Protein AF-A0A7S0UC39-F1 (afdb_monomer)

Foldseek 3Di:
DDDDDDDDDDDDDDPDPDDDDDWDDFDPVLLVVLVVVLVVLVVVLVVVLVVLVVVLVVLVVVLVVLVVVLVVVVVVLVVVLVVLVVVVVVCVVVVDDDPVSVVVVVVSVVVNVVSVVVSVVVNVVSVVVSVVSVVVSVVSVVVSLVVSVLSLLVNVLLLVLLLAQQKAAEAFKIWGQANVQDIAIDGDCPQPQRVGPPAGFSHKYYYHQKIWTQGRGQQAIAMGGDCAQNQHDVGDDDARFSAKEYEHFKIWTAGSQQFIAIGGDCPFPQRVDDDAGFLDKAYEHFKIKTFGQDPPPPPDRPDQRKGFIAMGGDCAQNQRVGDGDIFNEKYYYAFKIKTAHPQQFIAIGGDCPFPQRVDDGPFRFDYKAYYNFKIKTAGPVQDIAIGGDQPFLQRQDACPPHFGFSDKYYYHFKIWTQTPVQLFIWMGGDHPPDSDDRRDIDTDPPVSRNRRPPSD

Structure (mmCIF, N/CA/C/O backbone):
data_AF-A0A7S0UC39-F1
#
_entry.id   AF-A0A7S0UC39-F1
#
loop_
_atom_site.group_PDB
_atom_site.id
_atom_site.type_symbol
_atom_site.label_atom_id
_atom_site.label_alt_id
_atom_site.label_comp_id
_atom_site.label_asym_id
_atom_site.label_entity_id
_atom_site.label_seq_id
_atom_site.pdbx_PDB_ins_code
_atom_site.Cartn_x
_atom_site.Cartn_y
_atom_site.Cartn_z
_atom_site.occupancy
_atom_site.B_iso_or_equiv
_atom_site.auth_seq_id
_atom_site.auth_comp_id
_atom_site.auth_asym_id
_atom_site.auth_atom_id
_atom_site.pdbx_PDB_model_num
ATOM 1 N N . GLY A 1 1 ? -33.991 -33.122 -6.894 1.00 33.44 1 GLY A N 1
ATOM 2 C CA . GLY A 1 1 ? -33.282 -32.564 -5.730 1.00 33.44 1 GLY A CA 1
ATOM 3 C C . GLY A 1 1 ? -32.340 -31.451 -6.138 1.00 33.44 1 GLY A C 1
ATOM 4 O O . GLY A 1 1 ? -31.170 -31.721 -6.357 1.00 33.44 1 GLY A O 1
ATOM 5 N N . ARG A 1 2 ? -32.839 -30.211 -6.250 1.00 26.28 2 ARG A N 1
ATOM 6 C CA . ARG A 1 2 ? -31.996 -29.005 -6.290 1.00 26.28 2 ARG A CA 1
ATOM 7 C C . ARG A 1 2 ? -31.894 -28.484 -4.859 1.00 26.28 2 ARG A C 1
ATOM 9 O O . ARG A 1 2 ? -32.913 -28.091 -4.301 1.00 26.28 2 ARG A O 1
ATOM 16 N N . VAL A 1 3 ? -30.703 -28.513 -4.272 1.00 28.89 3 VAL A N 1
ATOM 17 C CA . VAL A 1 3 ? -30.427 -27.863 -2.985 1.00 28.89 3 VAL A CA 1
ATOM 18 C C . VAL A 1 3 ? -29.825 -26.499 -3.305 1.00 28.89 3 VAL A C 1
ATOM 20 O O . VAL A 1 3 ? -28.711 -26.411 -3.816 1.00 28.89 3 VAL A O 1
ATOM 23 N N . GLY A 1 4 ? -30.610 -25.443 -3.091 1.00 26.42 4 GLY A N 1
ATOM 24 C CA . GLY A 1 4 ? -30.134 -24.064 -3.130 1.00 26.42 4 GLY A CA 1
ATOM 25 C C . GLY A 1 4 ? -29.446 -23.724 -1.812 1.00 26.42 4 GLY A C 1
ATOM 26 O O . GLY A 1 4 ? -30.008 -23.961 -0.745 1.00 26.42 4 GLY A O 1
ATOM 27 N N . TRP A 1 5 ? -28.236 -23.178 -1.884 1.00 26.23 5 TRP A N 1
ATOM 28 C CA . TRP A 1 5 ? -27.522 -22.657 -0.723 1.00 26.23 5 TRP A CA 1
ATOM 29 C C . TRP A 1 5 ? -28.105 -21.282 -0.371 1.00 26.23 5 TRP A C 1
ATOM 31 O O . TRP A 1 5 ? -27.977 -20.344 -1.155 1.00 26.23 5 TRP A O 1
ATOM 41 N N . ARG A 1 6 ? -28.790 -21.174 0.775 1.00 26.73 6 ARG A N 1
ATOM 42 C CA . ARG A 1 6 ? -29.189 -19.891 1.380 1.00 26.73 6 ARG A CA 1
ATOM 43 C C . ARG A 1 6 ? -28.091 -19.407 2.329 1.00 26.73 6 ARG A C 1
ATOM 45 O O . ARG A 1 6 ? -27.475 -20.220 3.016 1.00 26.73 6 ARG A O 1
ATOM 52 N N . CYS A 1 7 ? -27.879 -18.094 2.367 1.00 26.73 7 CYS A N 1
ATOM 53 C CA . CYS A 1 7 ? -27.061 -17.416 3.370 1.00 26.73 7 CYS A CA 1
ATOM 54 C C . CYS A 1 7 ? -27.610 -17.709 4.774 1.00 26.73 7 CYS A C 1
ATOM 56 O O . CYS A 1 7 ? -28.824 -17.680 4.974 1.00 26.73 7 CYS A O 1
ATOM 58 N N . ALA A 1 8 ? -26.730 -18.016 5.727 1.00 28.89 8 ALA A N 1
ATOM 59 C CA . ALA A 1 8 ? -27.123 -18.226 7.115 1.00 28.89 8 ALA A CA 1
ATOM 60 C C . ALA A 1 8 ? -27.478 -16.883 7.777 1.00 28.89 8 ALA A C 1
ATOM 62 O O . ALA A 1 8 ? -26.719 -15.920 7.670 1.00 28.89 8 ALA A O 1
ATOM 63 N N . GLU A 1 9 ? -28.622 -16.832 8.459 1.00 28.17 9 GLU A N 1
ATOM 64 C CA . GLU A 1 9 ? -28.984 -15.743 9.372 1.00 28.17 9 GLU A CA 1
ATOM 65 C C . GLU A 1 9 ? -28.115 -15.805 10.646 1.00 28.17 9 GLU A C 1
ATOM 67 O O . GLU A 1 9 ? -27.804 -16.904 11.118 1.00 28.17 9 GLU A O 1
ATOM 72 N N . PRO A 1 10 ? -27.719 -14.662 11.236 1.00 33.72 10 PRO A N 1
ATOM 73 C CA . PRO A 1 10 ? -26.955 -14.654 12.475 1.00 33.72 10 PRO A CA 1
ATOM 74 C C . PRO A 1 10 ? -27.856 -14.959 13.680 1.00 33.72 10 PRO A C 1
ATOM 76 O O . PRO A 1 10 ? -28.797 -14.226 13.985 1.00 33.72 10 PRO A O 1
ATOM 79 N N . VAL A 1 11 ? -27.522 -16.025 14.409 1.00 29.55 11 VAL A N 1
ATOM 80 C CA . VAL A 1 11 ? -28.051 -16.296 15.750 1.00 29.55 11 VAL A CA 1
ATOM 81 C C . VAL A 1 11 ? -27.355 -15.367 16.748 1.00 29.55 11 VAL A C 1
ATOM 83 O O . VAL A 1 11 ? -26.131 -15.315 16.827 1.00 29.55 11 VAL A O 1
ATOM 86 N N . ALA A 1 12 ? -28.159 -14.619 17.501 1.00 38.03 12 ALA A N 1
ATOM 87 C CA . ALA A 1 12 ? -27.739 -13.661 18.515 1.00 38.03 12 ALA A CA 1
ATOM 88 C C . ALA A 1 12 ? -27.198 -14.326 19.799 1.00 38.03 12 ALA A C 1
ATOM 90 O O . ALA A 1 12 ? -27.841 -15.239 20.319 1.00 38.03 12 ALA A O 1
ATOM 91 N N . ARG A 1 13 ? -26.079 -13.804 20.343 1.00 26.62 13 ARG A N 1
ATOM 92 C CA . ARG A 1 13 ? -25.785 -13.528 21.777 1.00 26.62 13 ARG A CA 1
ATOM 93 C C . ARG A 1 13 ? -24.349 -12.969 21.952 1.00 26.62 13 ARG A C 1
ATOM 95 O O . ARG A 1 13 ? -23.480 -13.355 21.175 1.00 26.62 13 ARG A O 1
ATOM 102 N N . PRO A 1 14 ? -24.067 -12.112 22.960 1.00 32.75 14 PRO A N 1
ATOM 103 C CA . PRO A 1 14 ? -22.782 -11.400 23.087 1.00 32.75 14 PRO A CA 1
ATOM 104 C C . PRO A 1 14 ? -21.595 -12.252 23.573 1.00 32.75 14 PRO A C 1
ATOM 106 O O . PRO A 1 14 ? -20.453 -11.821 23.454 1.00 32.75 14 PRO A O 1
ATOM 109 N N . ASP A 1 15 ? -21.829 -13.467 24.076 1.00 28.58 15 ASP A N 1
ATOM 110 C CA . ASP A 1 15 ? -20.802 -14.217 24.823 1.00 28.58 15 ASP A CA 1
ATOM 111 C C . ASP A 1 15 ? -19.963 -15.189 23.974 1.00 28.58 15 ASP A C 1
ATOM 113 O O . ASP A 1 15 ? -19.203 -15.995 24.504 1.00 28.58 15 ASP A O 1
ATOM 117 N N . THR A 1 16 ? -20.070 -15.138 22.643 1.00 30.89 16 THR A N 1
ATOM 118 C CA . THR A 1 16 ? -19.346 -16.060 21.745 1.00 30.89 16 THR A CA 1
ATOM 119 C C . THR A 1 16 ? -18.682 -15.345 20.571 1.00 30.89 16 THR A C 1
ATOM 121 O O . THR A 1 16 ? -18.827 -15.725 19.416 1.00 30.89 16 THR A O 1
ATOM 124 N N . LEU A 1 17 ? -17.866 -14.330 20.856 1.00 34.78 17 LEU A N 1
ATOM 125 C CA . LEU A 1 17 ? -16.804 -13.918 19.928 1.00 34.78 17 LEU A CA 1
ATOM 126 C C . LEU A 1 17 ? -15.586 -14.836 20.116 1.00 34.78 17 LEU A C 1
ATOM 128 O O . LEU A 1 17 ? -14.531 -14.419 20.586 1.00 34.78 17 LEU A O 1
ATOM 132 N N . VAL A 1 18 ? -15.745 -16.114 19.764 1.00 27.86 18 VAL A N 1
ATOM 133 C CA . VAL A 1 18 ? -14.625 -17.051 19.621 1.00 27.86 18 VAL A CA 1
ATOM 134 C C . VAL A 1 18 ? -14.332 -17.213 18.135 1.00 27.86 18 VAL A C 1
ATOM 136 O O . VAL A 1 18 ? -15.207 -17.561 17.354 1.00 27.86 18 VAL A O 1
ATOM 139 N N . HIS A 1 19 ? -13.085 -16.904 17.782 1.00 33.12 19 HIS A N 1
ATOM 140 C CA . HIS A 1 19 ? -12.348 -17.293 16.582 1.00 33.12 19 HIS A CA 1
ATOM 141 C C . HIS A 1 19 ? -13.128 -17.909 15.403 1.00 33.12 19 HIS A C 1
ATOM 143 O O . HIS A 1 19 ? -13.482 -19.081 15.412 1.00 33.12 19 HIS A O 1
ATOM 149 N N . GLY A 1 20 ? -13.153 -17.161 14.296 1.00 33.41 20 GLY A N 1
ATOM 150 C CA . GLY A 1 20 ? -12.971 -17.739 12.964 1.00 33.41 20 GLY A CA 1
ATOM 151 C C . GLY A 1 20 ? -14.216 -18.280 12.272 1.00 33.41 20 GLY A C 1
ATOM 152 O O . GLY A 1 20 ? -14.371 -19.486 12.152 1.00 33.41 20 GLY A O 1
ATOM 153 N N . SER A 1 21 ? -15.003 -17.398 11.656 1.00 29.92 21 SER A N 1
ATOM 154 C CA . SER A 1 21 ? -15.831 -17.779 10.503 1.00 29.92 21 SER A CA 1
ATOM 155 C C . SER A 1 21 ? -16.430 -16.556 9.815 1.00 29.92 21 SER A C 1
ATOM 157 O O . SER A 1 21 ? -17.562 -16.195 10.102 1.00 29.92 21 SER A O 1
ATOM 159 N N . PHE A 1 22 ? -15.700 -15.953 8.871 1.00 30.92 22 PHE A N 1
ATOM 160 C CA . PHE A 1 22 ? -16.315 -15.180 7.786 1.00 30.92 22 PHE A CA 1
ATOM 161 C C . PHE A 1 22 ? -15.536 -15.414 6.489 1.00 30.92 22 PHE A C 1
ATOM 163 O O . PHE A 1 22 ? -14.351 -15.102 6.387 1.00 30.92 22 PHE A O 1
ATOM 170 N N . LEU A 1 23 ? -16.207 -16.037 5.521 1.00 31.25 23 LEU A N 1
ATOM 171 C CA . LEU A 1 23 ? -15.717 -16.310 4.173 1.00 31.25 23 LEU A CA 1
ATOM 172 C C . LEU A 1 23 ? -16.908 -16.202 3.206 1.00 31.25 23 LEU A C 1
ATOM 174 O O . LEU A 1 23 ? -17.946 -16.810 3.476 1.00 31.25 23 LEU A O 1
ATOM 178 N N . ARG A 1 24 ? -16.667 -15.540 2.056 1.00 33.72 24 ARG A N 1
ATOM 179 C CA . ARG A 1 24 ? -17.521 -15.300 0.857 1.00 33.72 24 ARG A CA 1
ATOM 180 C C . ARG A 1 24 ? -18.392 -14.037 0.982 1.00 33.72 24 ARG A C 1
ATOM 182 O O . ARG A 1 24 ? -19.247 -13.994 1.850 1.00 33.72 24 ARG A O 1
ATOM 189 N N . CYS A 1 25 ? -18.190 -12.957 0.218 1.00 26.61 25 CYS A N 1
ATOM 190 C CA . CYS A 1 25 ? -18.059 -12.797 -1.243 1.00 26.61 25 CYS A CA 1
ATOM 191 C C . CYS A 1 25 ? -17.278 -11.507 -1.617 1.00 26.61 25 CYS A C 1
ATOM 193 O O . CYS A 1 25 ? -17.084 -10.639 -0.776 1.00 26.61 25 CYS A O 1
ATOM 195 N N . ALA A 1 26 ? -16.805 -11.427 -2.868 1.00 37.47 26 ALA A N 1
ATOM 196 C CA . ALA A 1 26 ? -15.740 -10.546 -3.365 1.00 37.47 26 ALA A CA 1
ATOM 197 C C . ALA A 1 26 ? -16.170 -9.112 -3.757 1.00 37.47 26 ALA A C 1
ATOM 199 O O . ALA A 1 26 ? -17.296 -8.900 -4.184 1.00 37.47 26 ALA A O 1
ATOM 200 N N . GLY A 1 27 ? -15.208 -8.176 -3.689 1.00 59.41 27 GLY A N 1
ATOM 201 C CA . GLY A 1 27 ? -14.972 -7.079 -4.648 1.00 59.41 27 GLY A CA 1
ATOM 202 C C . GLY A 1 27 ? -16.168 -6.209 -5.067 1.00 59.41 27 GLY A C 1
ATOM 203 O O . GLY A 1 27 ? -16.929 -6.580 -5.945 1.00 59.41 27 GLY A O 1
ATOM 204 N N . ILE A 1 28 ? -16.252 -4.987 -4.513 1.00 43.91 28 ILE A N 1
ATOM 205 C CA . ILE A 1 28 ? -17.372 -4.009 -4.596 1.00 43.91 28 ILE A CA 1
ATOM 206 C C . ILE A 1 28 ? -1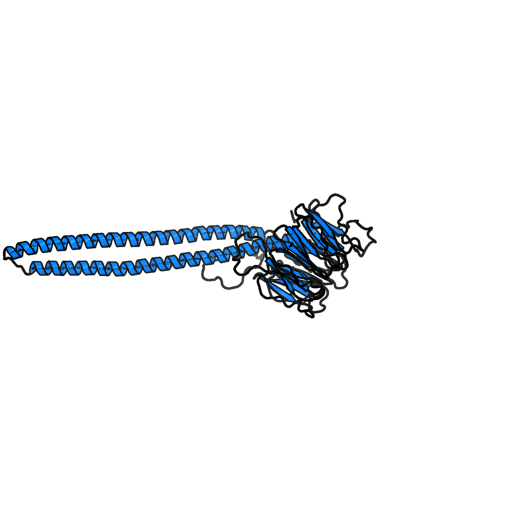8.446 -4.273 -3.540 1.00 43.91 28 ILE A C 1
ATOM 208 O O . ILE A 1 28 ? -18.557 -3.444 -2.637 1.00 43.91 28 ILE A O 1
ATOM 212 N N . GLU A 1 29 ? -19.097 -5.436 -3.550 1.00 54.41 29 GLU A N 1
ATOM 213 C CA . GLU A 1 29 ? -20.111 -5.785 -2.540 1.00 54.41 29 GLU A CA 1
ATOM 214 C C . GLU A 1 29 ? -19.529 -5.787 -1.118 1.00 54.41 29 GLU A C 1
ATOM 216 O O . GLU A 1 29 ? -20.185 -5.360 -0.181 1.00 54.41 29 GLU A O 1
ATOM 221 N N . GLU A 1 30 ? -18.265 -6.188 -0.946 1.00 59.50 30 GLU A N 1
ATOM 222 C CA . GLU A 1 30 ? -17.611 -6.232 0.371 1.00 59.50 30 GLU A CA 1
ATOM 223 C C . GLU A 1 30 ? -17.356 -4.831 0.956 1.00 59.50 30 GLU A C 1
ATOM 225 O O . GLU A 1 30 ? -17.478 -4.642 2.161 1.00 59.50 30 GLU A O 1
ATOM 230 N N . LEU A 1 31 ? -17.026 -3.825 0.132 1.00 58.75 31 LEU A N 1
ATOM 231 C CA . LEU A 1 31 ? -16.828 -2.458 0.633 1.00 58.75 31 LEU A CA 1
ATOM 232 C C . LEU A 1 31 ? -18.173 -1.824 0.993 1.00 58.75 31 LEU A C 1
ATOM 234 O O . LEU A 1 31 ? -18.275 -1.220 2.056 1.00 58.75 31 LEU A O 1
ATOM 238 N N . GLU A 1 32 ? -19.181 -1.992 0.134 1.00 64.25 32 GLU A N 1
ATOM 239 C CA . GLU A 1 32 ? -20.547 -1.521 0.383 1.00 64.25 32 GLU A CA 1
ATOM 240 C C . GLU A 1 32 ? -21.131 -2.185 1.635 1.00 64.25 32 GLU A C 1
ATOM 242 O O . GLU A 1 32 ? -21.610 -1.495 2.536 1.00 64.25 32 GLU A O 1
ATOM 247 N N . TRP A 1 33 ? -20.959 -3.501 1.764 1.00 67.12 33 TRP A N 1
ATOM 248 C CA . TRP A 1 33 ? -21.351 -4.264 2.942 1.00 67.12 33 TRP A CA 1
ATOM 249 C C . TRP A 1 33 ? -20.609 -3.813 4.203 1.00 67.12 33 TRP A C 1
ATOM 251 O O . TRP A 1 33 ? -21.255 -3.549 5.212 1.00 67.12 33 TRP A O 1
ATOM 261 N N . VAL A 1 34 ? -19.277 -3.646 4.164 1.00 65.75 34 VAL A N 1
ATOM 262 C CA . VAL A 1 34 ? -18.515 -3.139 5.323 1.00 65.75 34 VAL A CA 1
ATOM 263 C C . VAL A 1 34 ? -18.992 -1.737 5.699 1.00 65.75 34 VAL A C 1
ATOM 265 O O . VAL A 1 34 ? -19.122 -1.444 6.885 1.00 65.75 34 VAL A O 1
ATOM 268 N N . THR A 1 35 ? -19.281 -0.862 4.729 1.00 68.81 35 THR A N 1
ATOM 269 C CA . THR A 1 35 ? -19.809 0.477 5.027 1.00 68.81 35 THR A CA 1
ATOM 270 C C . THR A 1 35 ? -21.211 0.439 5.630 1.00 68.81 35 THR A C 1
ATOM 272 O O . THR A 1 35 ? -21.484 1.197 6.561 1.00 68.81 35 THR A O 1
ATOM 275 N N . GLU A 1 36 ? -22.081 -0.455 5.160 1.00 76.75 36 GLU A N 1
ATOM 276 C CA . GLU A 1 36 ? -23.430 -0.638 5.696 1.00 76.75 36 GLU A CA 1
ATOM 277 C C . GLU A 1 36 ? -23.392 -1.235 7.112 1.00 76.75 36 GLU A C 1
ATOM 279 O O . GLU A 1 36 ? -24.054 -0.737 8.025 1.00 76.75 36 GLU A O 1
ATOM 284 N N . GLU A 1 37 ? -22.559 -2.252 7.332 1.00 76.69 37 GLU A N 1
ATOM 285 C CA . GLU A 1 37 ? -22.382 -2.891 8.636 1.00 76.69 37 GLU A CA 1
ATOM 286 C C . GLU A 1 37 ? -21.750 -1.927 9.646 1.00 76.69 37 GLU A C 1
ATOM 288 O O . GLU A 1 37 ? -22.161 -1.889 10.807 1.00 76.69 37 GLU A O 1
ATOM 293 N N . LEU A 1 38 ? -20.827 -1.065 9.202 1.00 73.38 38 LEU A N 1
ATOM 294 C CA . LEU A 1 38 ? -20.288 0.018 10.022 1.00 73.38 38 LEU A CA 1
ATOM 295 C C . LEU A 1 38 ? -21.393 0.976 10.488 1.00 73.38 38 LEU A C 1
ATOM 297 O O . LEU A 1 38 ? -21.412 1.373 11.656 1.00 73.38 38 LEU A O 1
ATOM 301 N N . GLN A 1 39 ? -22.325 1.344 9.602 1.00 76.06 39 GLN A N 1
ATOM 302 C CA . GLN A 1 39 ? -23.454 2.200 9.974 1.00 76.06 39 GLN A CA 1
ATOM 303 C C . GLN A 1 39 ? -24.385 1.510 10.974 1.00 76.06 39 GLN A C 1
ATOM 305 O O . GLN A 1 39 ? -24.736 2.112 11.991 1.00 76.06 39 GLN A O 1
ATOM 310 N N . LYS A 1 40 ? -24.724 0.236 10.746 1.00 79.50 40 LYS A N 1
ATOM 311 C CA . LYS A 1 40 ? -25.547 -0.559 11.674 1.00 79.50 40 LYS A CA 1
ATOM 312 C C . LYS A 1 40 ? -24.884 -0.712 13.040 1.00 79.50 40 LYS A C 1
ATOM 314 O O . LYS A 1 40 ? -25.552 -0.605 14.066 1.00 79.50 40 LYS A O 1
ATOM 319 N N . LEU A 1 41 ? -23.576 -0.964 13.075 1.00 77.75 41 LEU A N 1
ATOM 320 C CA . LEU A 1 41 ? -22.821 -1.113 14.317 1.00 77.75 41 LEU A CA 1
ATOM 321 C C . LEU A 1 41 ? -22.752 0.204 15.099 1.00 77.75 41 LEU A C 1
ATOM 323 O O . LEU A 1 41 ? -22.979 0.197 16.306 1.00 77.75 41 LEU A O 1
ATOM 327 N N . ARG A 1 42 ? -22.521 1.337 14.420 1.00 76.62 42 ARG A N 1
ATOM 328 C CA . ARG A 1 42 ? -22.586 2.671 15.041 1.00 76.62 42 ARG A CA 1
ATOM 329 C C . ARG A 1 42 ? -23.976 2.966 15.609 1.00 76.62 42 ARG A C 1
ATOM 331 O O . ARG A 1 42 ? -24.067 3.480 16.719 1.00 76.62 42 ARG A O 1
ATOM 338 N N . GLY A 1 43 ? -25.041 2.608 14.887 1.00 78.88 43 GLY A N 1
ATOM 339 C CA . GLY A 1 43 ? -26.421 2.743 15.365 1.00 78.88 43 GLY A CA 1
ATOM 340 C C . GLY A 1 43 ? -26.679 1.940 16.644 1.00 78.88 43 GLY A C 1
ATOM 341 O O . GLY A 1 43 ? -27.093 2.512 17.651 1.00 78.88 43 GLY A O 1
ATOM 342 N N . ARG A 1 44 ? -26.334 0.644 16.638 1.00 83.38 44 ARG A N 1
ATOM 343 C CA . ARG A 1 44 ? -26.455 -0.239 17.814 1.00 83.38 44 ARG A CA 1
ATOM 344 C C . ARG A 1 44 ? -25.667 0.276 19.019 1.00 83.38 44 ARG A C 1
ATOM 346 O O . ARG A 1 44 ? -26.203 0.308 20.122 1.00 83.38 44 ARG A O 1
ATOM 353 N N . ALA A 1 45 ? -24.431 0.731 18.803 1.00 77.06 45 ALA A N 1
ATOM 354 C CA . ALA A 1 45 ? -23.594 1.285 19.863 1.00 77.06 45 ALA A CA 1
ATOM 355 C C . ALA A 1 45 ? -24.255 2.496 20.538 1.00 77.06 45 ALA A C 1
ATOM 357 O O . ALA A 1 45 ? -24.283 2.584 21.764 1.00 77.06 45 ALA A O 1
ATOM 358 N N . VAL A 1 46 ? -24.820 3.416 19.748 1.00 81.25 46 VAL A N 1
ATOM 359 C CA . VAL A 1 46 ? -25.509 4.604 20.274 1.00 81.25 46 VAL A CA 1
ATOM 360 C C . VAL A 1 46 ? -26.735 4.214 21.094 1.00 81.25 46 VAL A C 1
ATOM 362 O O . VAL A 1 46 ? -26.921 4.747 22.186 1.00 81.25 46 VAL A O 1
ATOM 365 N N . GLU A 1 47 ? -27.564 3.294 20.601 1.00 88.31 47 GLU A N 1
ATOM 366 C CA . GLU A 1 47 ? -28.778 2.870 21.307 1.00 88.31 47 GLU A CA 1
ATOM 367 C C . GLU A 1 47 ? -28.466 2.160 22.628 1.00 88.31 47 GLU A C 1
ATOM 369 O O . GLU A 1 47 ? -29.044 2.506 23.661 1.00 88.31 47 GLU A O 1
ATOM 374 N N . GLU A 1 48 ? -27.524 1.216 22.623 1.00 84.44 48 GLU A N 1
ATOM 375 C CA . GLU A 1 48 ? -27.183 0.429 23.809 1.00 84.44 48 GLU A CA 1
ATOM 376 C C . GLU A 1 48 ? -26.472 1.269 24.876 1.00 84.44 48 GLU A C 1
ATOM 378 O O . GLU A 1 48 ? -26.844 1.216 26.051 1.00 84.44 48 GLU A O 1
ATOM 383 N N . ILE A 1 49 ? -25.513 2.116 24.483 1.00 81.62 49 ILE A N 1
ATOM 384 C CA . ILE A 1 49 ? -24.836 3.025 25.420 1.00 81.62 49 ILE A CA 1
ATOM 385 C C . ILE A 1 49 ? -25.845 4.007 26.019 1.00 81.62 49 ILE A C 1
ATOM 387 O O . ILE A 1 49 ? -25.876 4.180 27.236 1.00 81.62 49 ILE A O 1
ATOM 391 N N . LYS A 1 50 ? -26.727 4.593 25.199 1.00 88.25 50 LYS A N 1
ATOM 392 C CA . LYS A 1 50 ? -27.766 5.514 25.680 1.00 88.25 50 LYS A CA 1
ATOM 393 C C . LYS A 1 50 ? -28.733 4.829 26.647 1.00 88.25 50 LYS A C 1
ATOM 395 O O . LYS A 1 50 ? -29.147 5.436 27.634 1.00 88.25 50 LYS A O 1
ATOM 400 N N . PHE A 1 51 ? -29.083 3.569 26.393 1.00 88.62 51 PHE A N 1
ATOM 401 C CA . PHE A 1 51 ? -29.917 2.775 27.293 1.00 88.62 51 PHE A CA 1
ATOM 402 C C . PHE A 1 51 ? -29.230 2.520 28.645 1.00 88.62 51 PHE A C 1
ATOM 404 O O . PHE A 1 51 ? -29.847 2.712 29.696 1.00 88.62 51 PHE A O 1
ATOM 411 N N . LEU A 1 52 ? -27.950 2.139 28.641 1.00 83.00 52 LEU A N 1
ATOM 412 C CA . LEU A 1 52 ? -27.176 1.919 29.866 1.00 83.00 52 LEU A CA 1
ATOM 413 C C . LEU A 1 52 ? -26.963 3.219 30.659 1.00 83.00 52 LEU A C 1
ATOM 415 O O . LEU A 1 52 ? -27.160 3.231 31.874 1.00 83.00 52 LEU A O 1
ATOM 419 N N . GLU A 1 53 ? -26.656 4.330 29.986 1.00 87.25 53 GLU A N 1
ATOM 420 C CA . GLU A 1 53 ? -26.515 5.654 30.609 1.00 87.25 53 GLU A CA 1
ATOM 421 C C . GLU A 1 53 ? -27.840 6.150 31.217 1.00 87.25 53 GLU A C 1
ATOM 423 O O . GLU A 1 53 ? -27.852 6.728 32.309 1.00 87.25 53 GLU A O 1
ATOM 428 N N . ALA A 1 54 ? -28.977 5.867 30.573 1.00 89.69 54 ALA A N 1
ATOM 429 C CA . ALA A 1 54 ? -30.297 6.164 31.127 1.00 89.69 54 ALA A CA 1
ATOM 430 C C . ALA A 1 54 ? -30.585 5.350 32.401 1.00 89.69 54 ALA A C 1
ATOM 432 O O . ALA A 1 54 ? -31.072 5.903 33.390 1.00 89.69 54 ALA A O 1
ATOM 433 N N . ARG A 1 55 ? -30.239 4.054 32.420 1.00 90.00 55 ARG A N 1
ATOM 434 C CA . ARG A 1 55 ? -30.368 3.201 33.617 1.00 90.00 55 ARG A CA 1
ATOM 435 C C . ARG A 1 55 ? -29.460 3.662 34.751 1.00 90.00 55 ARG A C 1
ATOM 437 O O . ARG A 1 55 ? -29.900 3.701 35.898 1.00 90.00 55 ARG A O 1
ATOM 444 N N . LEU A 1 56 ? -28.226 4.044 34.432 1.00 87.25 56 LEU A N 1
ATOM 445 C CA . LEU A 1 56 ? -27.287 4.607 35.396 1.00 87.25 56 LEU A CA 1
ATOM 446 C C . LEU A 1 56 ? -27.850 5.895 36.013 1.00 87.25 56 LEU A C 1
ATOM 448 O O . LEU A 1 56 ? -27.905 6.025 37.234 1.00 87.25 56 LEU A O 1
ATOM 452 N N . THR A 1 57 ? -28.360 6.805 35.181 1.00 89.56 57 THR A N 1
ATOM 453 C CA . THR A 1 57 ? -29.003 8.052 35.625 1.00 89.56 57 THR A CA 1
ATOM 454 C C . THR A 1 57 ? -30.201 7.770 36.537 1.00 89.56 57 THR A C 1
ATOM 456 O O . THR A 1 57 ? -30.322 8.370 37.605 1.00 89.56 57 THR A O 1
ATOM 459 N N . ALA A 1 58 ? -31.056 6.811 36.171 1.00 88.94 58 ALA A N 1
ATOM 460 C CA . ALA A 1 58 ? -32.186 6.396 36.998 1.00 88.94 58 ALA A CA 1
ATOM 461 C C . ALA A 1 58 ? -31.738 5.825 38.357 1.00 88.94 58 ALA A C 1
ATOM 463 O O . ALA A 1 58 ? -32.334 6.160 39.379 1.00 88.94 58 ALA A O 1
ATOM 464 N N . ALA A 1 59 ? -30.661 5.030 38.394 1.00 83.94 59 ALA A N 1
ATOM 465 C CA . ALA A 1 59 ? -30.092 4.493 39.633 1.00 83.94 59 ALA A CA 1
ATOM 466 C C . ALA A 1 59 ? -29.529 5.598 40.549 1.00 83.94 59 ALA A C 1
ATOM 468 O O . ALA A 1 59 ? -29.710 5.548 41.768 1.00 83.94 59 ALA A O 1
ATOM 469 N N . TYR A 1 60 ? -28.899 6.632 39.979 1.00 85.19 60 TYR A N 1
ATOM 470 C CA . TYR A 1 60 ? -28.477 7.819 40.731 1.00 85.19 60 TYR A CA 1
ATOM 471 C C . TYR A 1 60 ? -29.660 8.585 41.324 1.00 85.19 60 TYR A C 1
ATOM 473 O O . TYR A 1 60 ? -29.624 8.933 42.504 1.00 85.19 60 TYR A O 1
ATOM 481 N N . ILE A 1 61 ? -30.718 8.807 40.538 1.00 89.56 61 ILE A N 1
ATOM 482 C CA . ILE A 1 61 ? -31.931 9.492 41.004 1.00 89.56 61 ILE A CA 1
ATOM 483 C C . ILE A 1 61 ? -32.615 8.688 42.116 1.00 89.56 61 ILE A C 1
ATOM 485 O O . ILE A 1 61 ? -33.007 9.270 43.125 1.00 89.56 61 ILE A O 1
ATOM 489 N N . ALA A 1 62 ? -32.738 7.367 41.961 1.00 86.31 62 ALA A N 1
ATOM 490 C CA . ALA A 1 62 ? -33.357 6.496 42.959 1.00 86.31 62 ALA A CA 1
ATOM 491 C C . ALA A 1 62 ? -32.604 6.536 44.294 1.00 86.31 62 ALA A C 1
ATOM 493 O O . ALA A 1 62 ? -33.217 6.750 45.335 1.00 86.31 62 ALA A O 1
ATOM 494 N N . ALA A 1 63 ? -31.274 6.417 44.260 1.00 84.94 63 ALA A N 1
ATOM 495 C CA . ALA A 1 63 ? -30.464 6.497 45.470 1.00 84.94 63 ALA A CA 1
ATOM 496 C C . ALA A 1 63 ? -30.519 7.878 46.132 1.00 84.94 63 ALA A C 1
ATOM 498 O O . ALA A 1 63 ? -30.575 7.962 47.352 1.00 84.94 63 ALA A O 1
ATOM 499 N N . LYS A 1 64 ? -30.546 8.959 45.341 1.00 90.69 64 LYS A N 1
ATOM 500 C CA . LYS A 1 64 ? -30.690 10.315 45.879 1.00 90.69 64 LYS A CA 1
ATOM 501 C C . LYS A 1 64 ? -32.042 10.506 46.571 1.00 90.69 64 LYS A C 1
ATOM 503 O O . LYS A 1 64 ? -32.075 10.975 47.699 1.00 90.69 64 LYS A O 1
ATOM 508 N N . ARG A 1 65 ? -33.140 10.090 45.931 1.00 89.81 65 ARG A N 1
ATOM 509 C CA . ARG A 1 65 ? -34.484 10.152 46.532 1.00 89.81 65 ARG A CA 1
ATOM 510 C C . ARG A 1 65 ? -34.574 9.334 47.814 1.00 89.81 65 ARG A C 1
ATOM 512 O O . ARG A 1 65 ? -35.184 9.779 48.776 1.00 89.81 65 ARG A O 1
ATOM 519 N N . TYR A 1 66 ? -33.962 8.153 47.828 1.00 86.38 66 TYR A N 1
ATOM 520 C CA . TYR A 1 66 ? -33.948 7.299 49.009 1.00 86.38 66 TYR A CA 1
ATOM 521 C C . TYR A 1 66 ? -33.157 7.930 50.167 1.00 86.38 66 TYR A C 1
ATOM 523 O O . TYR A 1 66 ? -33.581 7.844 51.315 1.00 86.38 66 TYR A O 1
ATOM 531 N N . GLN A 1 67 ? -32.058 8.628 49.862 1.00 87.19 67 GLN A N 1
ATOM 532 C CA . GLN A 1 67 ? -31.309 9.420 50.840 1.00 87.19 67 GLN A CA 1
ATOM 533 C C . GLN A 1 67 ? -32.147 10.570 51.417 1.00 87.19 67 GLN A C 1
ATOM 535 O O . GLN A 1 67 ? -32.250 10.700 52.631 1.00 87.19 67 GLN A O 1
ATOM 540 N N . GLU A 1 68 ? -32.785 11.368 50.556 1.00 90.62 68 GLU A N 1
ATOM 541 C CA . GLU A 1 68 ? -33.645 12.491 50.967 1.00 90.62 68 GLU A CA 1
ATOM 542 C C . GLU A 1 68 ? -34.831 12.014 51.826 1.00 90.62 68 GLU A C 1
ATOM 544 O O . GLU A 1 68 ? -35.208 12.652 52.812 1.00 90.62 68 GLU A O 1
ATOM 549 N N . GLN A 1 69 ? -35.412 10.862 51.480 1.00 87.25 69 GLN A N 1
ATOM 550 C CA . GLN A 1 69 ? -36.490 10.260 52.259 1.00 87.25 69 GLN A CA 1
ATOM 551 C C . GLN A 1 69 ? -35.999 9.788 53.631 1.00 87.25 69 GLN A C 1
ATOM 553 O O . GLN A 1 69 ? -36.657 10.064 54.630 1.00 87.25 69 GLN A O 1
ATOM 558 N N . HIS A 1 70 ? -34.816 9.174 53.703 1.00 86.31 70 HIS A N 1
ATOM 559 C CA . HIS A 1 70 ? -34.211 8.799 54.979 1.00 86.31 70 HIS A CA 1
ATOM 560 C C . HIS A 1 70 ? -33.941 10.015 55.878 1.00 86.31 70 HIS A C 1
ATOM 562 O O . HIS A 1 70 ? -34.259 9.975 57.062 1.00 86.31 70 HIS A O 1
ATOM 568 N N . GLU A 1 71 ? -33.431 11.122 55.330 1.00 86.94 71 GLU A N 1
ATOM 569 C CA . GLU A 1 71 ? -33.246 12.376 56.081 1.00 86.94 71 GLU A CA 1
ATOM 570 C C . GLU A 1 71 ? -34.573 12.918 56.635 1.00 86.94 71 GLU A C 1
ATOM 572 O O . GLU A 1 71 ? -34.639 13.385 57.776 1.00 86.94 71 GLU A O 1
ATOM 577 N N . THR A 1 72 ? -35.648 12.805 55.851 1.00 87.00 72 THR A N 1
ATOM 578 C CA . THR A 1 72 ? -36.997 13.220 56.259 1.00 87.00 72 THR A CA 1
ATOM 579 C C . THR A 1 72 ? -37.544 12.336 57.383 1.00 87.00 72 THR A C 1
ATOM 581 O O . THR A 1 72 ? -38.038 12.855 58.387 1.00 87.00 72 THR A O 1
ATOM 584 N N . ASP A 1 73 ? -37.416 11.014 57.248 1.00 82.94 73 ASP A N 1
ATOM 585 C CA . ASP A 1 73 ? -37.853 10.045 58.256 1.00 82.94 73 ASP A CA 1
ATOM 586 C C . ASP A 1 73 ? -37.090 10.256 59.573 1.00 82.94 73 ASP A C 1
ATOM 588 O O . ASP A 1 73 ? -37.690 10.325 60.648 1.00 82.94 73 ASP A O 1
ATOM 592 N N . MET A 1 74 ? -35.773 10.464 59.496 1.00 80.62 74 MET A N 1
ATOM 593 C CA . MET A 1 74 ? -34.923 10.750 60.654 1.00 80.62 74 MET A CA 1
ATOM 594 C C . MET A 1 74 ? -35.300 12.062 61.350 1.00 80.62 74 MET A C 1
ATOM 596 O O . MET A 1 74 ? -35.404 12.096 62.577 1.00 80.62 74 MET A O 1
ATOM 600 N N . SER A 1 75 ? -35.589 13.118 60.583 1.00 83.50 75 SER A N 1
ATOM 601 C CA . SER A 1 75 ? -36.065 14.395 61.127 1.00 83.50 75 SER A CA 1
ATOM 602 C C . SER A 1 75 ? -37.409 14.253 61.855 1.00 83.50 75 SER A C 1
ATOM 604 O O . SER A 1 75 ? -37.607 14.849 62.919 1.00 83.50 75 SER A O 1
ATOM 606 N N . TRP A 1 76 ? -38.321 13.424 61.336 1.00 82.12 76 TRP A N 1
ATOM 607 C CA . TRP A 1 76 ? -39.586 13.119 62.005 1.00 82.12 76 TRP A CA 1
ATOM 608 C C . TRP A 1 76 ? -39.369 12.400 63.344 1.00 82.12 76 TRP A C 1
ATOM 610 O O . TRP A 1 76 ? -39.978 12.787 64.348 1.00 82.12 76 TRP A O 1
ATOM 620 N N . PHE A 1 77 ? -38.472 11.405 63.387 1.00 76.12 77 PHE A N 1
ATOM 621 C CA . PHE A 1 77 ? -38.119 10.710 64.630 1.00 76.12 77 PHE A CA 1
ATOM 622 C C . PHE A 1 77 ? -37.479 11.656 65.652 1.00 76.12 77 PHE A C 1
ATOM 624 O O . PHE A 1 77 ? -37.856 11.618 66.823 1.00 76.12 77 PHE A O 1
ATOM 631 N N . ASP A 1 78 ? -36.574 12.543 65.232 1.00 74.94 78 ASP A N 1
ATOM 632 C CA . ASP A 1 78 ? -35.964 13.540 66.121 1.00 74.94 78 ASP A CA 1
ATOM 633 C C . ASP A 1 78 ? -37.014 14.515 66.691 1.00 74.94 78 ASP A C 1
ATOM 635 O O . ASP A 1 78 ? -36.991 14.835 67.883 1.00 74.94 78 ASP A O 1
ATOM 639 N N . GLY A 1 79 ? -38.000 14.922 65.882 1.00 76.31 79 GLY A N 1
ATOM 640 C CA . GLY A 1 79 ? -39.125 15.749 66.328 1.00 76.31 79 GLY A CA 1
ATOM 641 C C . GLY A 1 79 ? -40.066 15.043 67.316 1.00 76.31 79 GLY A C 1
ATOM 642 O O . GLY A 1 79 ? -40.515 15.656 68.288 1.00 76.31 79 GLY A O 1
ATOM 643 N N . GLN A 1 80 ? -40.348 13.754 67.103 1.00 70.94 80 GLN A N 1
ATOM 644 C CA . GLN A 1 80 ? -41.139 12.919 68.020 1.00 70.94 80 GLN A CA 1
ATOM 645 C C . GLN A 1 80 ? -40.431 12.716 69.360 1.00 70.94 80 GLN A C 1
ATOM 647 O O . GLN A 1 80 ? -41.031 12.904 70.417 1.00 70.94 80 GLN A O 1
ATOM 652 N N . VAL A 1 81 ? -39.137 12.390 69.330 1.00 66.31 81 VAL A N 1
ATOM 653 C CA . VAL A 1 81 ? -38.317 12.253 70.539 1.00 66.31 81 VAL A CA 1
ATOM 654 C C . VAL A 1 81 ? -38.261 13.581 71.301 1.00 66.31 81 VAL A C 1
ATOM 656 O O . VAL A 1 81 ? -38.432 13.583 72.517 1.00 66.31 81 VAL A O 1
ATOM 659 N N . GLY A 1 82 ? -38.116 14.716 70.607 1.00 65.75 82 GLY A N 1
ATOM 660 C CA . GLY A 1 82 ? -38.147 16.047 71.220 1.00 65.75 82 GLY A CA 1
ATOM 661 C C . GLY A 1 82 ? -39.466 16.371 71.934 1.00 65.75 82 GLY A C 1
ATOM 662 O O . GLY A 1 82 ? -39.440 16.845 73.070 1.00 65.75 82 GLY A O 1
ATOM 663 N N . LYS A 1 83 ? -40.617 16.065 71.315 1.00 66.88 83 LYS A N 1
ATOM 664 C CA . LYS A 1 83 ? -41.942 16.229 71.946 1.00 66.88 83 LYS A CA 1
ATOM 665 C C . LYS A 1 83 ? -42.115 15.326 73.164 1.00 66.88 83 LYS A C 1
ATOM 667 O O . LYS A 1 83 ? -42.465 15.813 74.232 1.00 66.88 83 LYS A O 1
ATOM 672 N N . ASN A 1 84 ? -41.780 14.045 73.026 1.00 63.88 84 ASN A N 1
ATOM 673 C CA . ASN A 1 84 ? -41.927 13.070 74.105 1.00 63.88 84 ASN A CA 1
ATOM 674 C C . ASN A 1 84 ? -41.008 13.380 75.299 1.00 63.88 84 ASN A C 1
ATOM 676 O O . ASN A 1 84 ? -41.396 13.138 76.436 1.00 63.88 84 ASN A O 1
ATOM 680 N N . ILE A 1 85 ? -39.814 13.944 75.073 1.00 61.78 85 ILE A N 1
ATOM 681 C CA . ILE A 1 85 ? -38.922 14.431 76.142 1.00 61.78 85 ILE A CA 1
ATOM 682 C C . ILE A 1 85 ? -39.491 15.691 76.813 1.00 61.78 85 ILE A C 1
ATOM 684 O O . ILE A 1 85 ? -39.429 15.805 78.039 1.00 61.78 85 ILE A O 1
ATOM 688 N N . GLY A 1 86 ? -40.062 16.617 76.034 1.00 63.09 86 GLY A N 1
ATOM 689 C CA . GLY A 1 86 ? -40.752 17.804 76.551 1.00 63.09 86 GLY A CA 1
ATOM 690 C C . GLY A 1 86 ? -41.911 17.437 77.481 1.00 63.09 86 GLY A C 1
ATOM 691 O O . GLY A 1 86 ? -41.960 17.912 78.619 1.00 63.09 86 GLY A O 1
ATOM 692 N N . ASP A 1 87 ? -42.766 16.514 77.039 1.00 61.53 87 ASP A N 1
ATOM 693 C CA . ASP A 1 87 ? -43.889 15.981 77.819 1.00 61.53 87 ASP A CA 1
ATOM 694 C C . ASP A 1 87 ? -43.410 15.175 79.043 1.00 61.53 87 ASP A C 1
ATOM 696 O O . ASP A 1 87 ? -43.990 15.264 80.125 1.00 61.53 87 ASP A O 1
ATOM 700 N N . LEU A 1 88 ? -42.293 14.439 78.937 1.00 61.03 88 LEU A N 1
ATOM 701 C CA . LEU A 1 88 ? -41.686 13.757 80.088 1.00 61.03 88 LEU A CA 1
ATOM 702 C C . LEU A 1 88 ? -41.216 14.746 81.158 1.00 61.03 88 LEU A C 1
ATOM 704 O O . LEU A 1 88 ? -41.420 14.507 82.343 1.00 61.03 88 LEU A O 1
ATOM 708 N N . SER A 1 89 ? -40.551 15.834 80.758 1.00 62.81 89 SER A N 1
ATOM 709 C CA . SER A 1 89 ? -39.993 16.814 81.697 1.00 62.81 89 SER A CA 1
ATOM 710 C C . SER A 1 89 ? -41.074 17.555 82.487 1.00 62.81 89 SER A C 1
ATOM 712 O O . SER A 1 89 ? -40.889 17.836 83.671 1.00 62.81 89 SER A O 1
ATOM 714 N N . THR A 1 90 ? -42.229 17.791 81.863 1.00 63.16 90 THR A N 1
ATOM 715 C CA . THR A 1 90 ? -43.427 18.343 82.508 1.00 63.16 90 THR A CA 1
ATOM 716 C C . THR A 1 90 ? -44.099 17.318 83.424 1.00 63.16 90 THR A C 1
ATOM 718 O O . THR A 1 90 ? -44.377 17.630 84.578 1.00 63.16 90 THR A O 1
ATOM 721 N N . LEU A 1 91 ? -44.266 16.066 82.987 1.00 58.06 91 LEU A N 1
ATOM 722 C CA . LEU A 1 91 ? -44.856 14.996 83.810 1.00 58.06 91 LEU A CA 1
ATOM 723 C C . LEU A 1 91 ? -44.000 14.614 85.032 1.00 58.06 91 LEU A C 1
ATOM 725 O O . LEU A 1 91 ? -44.532 14.305 86.102 1.00 58.06 91 LEU A O 1
ATOM 729 N N . VAL A 1 92 ? -42.671 14.661 84.897 1.00 62.06 92 VAL A N 1
ATOM 730 C CA . VAL A 1 92 ? -41.722 14.467 86.005 1.00 62.06 92 VAL A CA 1
ATOM 731 C C . VAL A 1 92 ? -41.808 15.627 87.002 1.00 62.06 92 VAL A C 1
ATOM 733 O O . VAL A 1 92 ? -41.787 15.380 88.208 1.00 62.06 92 VAL A O 1
ATOM 736 N N . ALA A 1 93 ? -41.972 16.870 86.531 1.00 60.69 93 ALA A N 1
ATOM 737 C CA . ALA A 1 93 ? -42.191 18.034 87.395 1.00 60.69 93 ALA A CA 1
ATOM 738 C C . ALA A 1 93 ? -43.519 17.958 88.181 1.00 60.69 93 ALA A C 1
ATOM 740 O O . ALA A 1 93 ? -43.608 18.494 89.284 1.00 60.69 93 ALA A O 1
ATOM 741 N N . GLU A 1 94 ? -44.522 17.242 87.662 1.00 63.28 94 GLU A N 1
ATOM 742 C CA . GLU A 1 94 ? -45.811 16.979 88.322 1.00 63.28 94 GLU A CA 1
ATOM 743 C C . GLU A 1 94 ? -45.829 15.708 89.203 1.00 63.28 94 GLU A C 1
ATOM 745 O O . GLU A 1 94 ? -46.866 15.358 89.770 1.00 63.28 94 GLU A O 1
ATOM 750 N N . GLY A 1 95 ? -44.701 14.998 89.339 1.00 53.12 95 GLY A N 1
ATOM 751 C CA . GLY A 1 95 ? -44.568 13.835 90.227 1.00 53.12 95 GLY A CA 1
ATOM 752 C C . GLY A 1 95 ? -45.282 12.559 89.759 1.00 53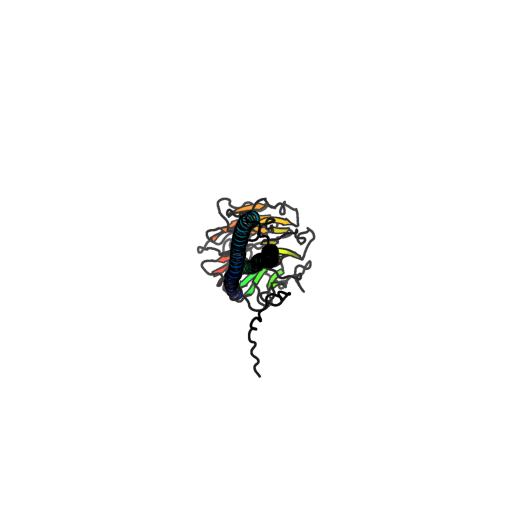.12 95 GLY A C 1
ATOM 753 O O . GLY A 1 95 ? -45.453 11.632 90.551 1.00 53.12 95 GLY A O 1
ATOM 754 N N . ARG A 1 96 ? -45.695 12.472 88.486 1.00 54.91 96 ARG A N 1
ATOM 755 C CA . ARG A 1 96 ? -46.366 11.292 87.912 1.00 54.91 96 ARG A CA 1
ATOM 756 C C . ARG A 1 96 ? -45.428 10.554 86.960 1.00 54.91 96 ARG A C 1
ATOM 758 O O . ARG A 1 96 ? -45.452 10.778 85.754 1.00 54.91 96 ARG A O 1
ATOM 765 N N . ILE A 1 97 ? -44.605 9.649 87.484 1.00 53.81 97 ILE A N 1
ATOM 766 C CA . ILE A 1 97 ? -43.791 8.765 86.638 1.00 53.81 97 ILE A CA 1
ATOM 767 C C . ILE A 1 97 ? -44.531 7.439 86.464 1.00 53.81 97 ILE A C 1
ATOM 769 O O . ILE A 1 97 ? -44.638 6.656 87.404 1.00 53.81 97 ILE A O 1
ATOM 773 N N . TYR A 1 98 ? -45.027 7.186 85.252 1.00 53.31 98 TYR A N 1
ATOM 774 C CA . TYR A 1 98 ? -45.519 5.872 84.838 1.00 53.31 98 TYR A CA 1
ATOM 775 C C . TYR A 1 98 ? -44.422 5.103 84.091 1.00 53.31 98 TYR A C 1
ATOM 777 O O . TYR A 1 98 ? -43.717 5.655 83.243 1.00 53.31 98 TYR A O 1
ATOM 785 N N . THR A 1 99 ? -44.325 3.804 84.375 1.00 56.78 99 THR A N 1
ATOM 786 C CA . THR A 1 99 ? -43.523 2.800 83.650 1.00 56.78 99 THR A CA 1
ATOM 787 C C . THR A 1 99 ? -43.792 2.787 82.140 1.00 56.78 99 THR A C 1
ATOM 789 O O . THR A 1 99 ? -42.904 2.454 81.357 1.00 56.78 99 THR A O 1
ATOM 792 N N . ASP A 1 100 ? -44.982 3.223 81.728 1.00 57.31 100 ASP A N 1
ATOM 793 C CA . ASP A 1 100 ? -45.436 3.231 80.335 1.00 57.31 100 ASP A CA 1
ATOM 794 C C . ASP A 1 100 ? -44.662 4.231 79.456 1.00 57.31 100 ASP A C 1
ATOM 796 O O . ASP A 1 100 ? -44.408 3.966 78.282 1.00 57.31 100 ASP A O 1
ATOM 800 N N . ASN A 1 101 ? -44.177 5.339 80.026 1.00 59.00 101 ASN A N 1
ATOM 801 C CA . ASN A 1 101 ? -43.450 6.367 79.272 1.00 59.00 101 ASN A CA 1
ATOM 802 C C . ASN A 1 101 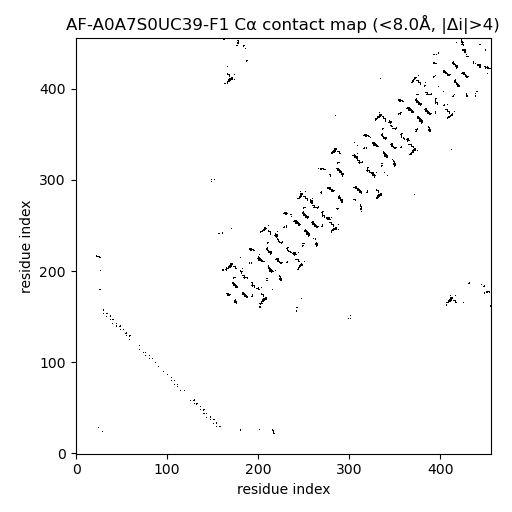? -42.023 5.933 78.879 1.00 59.00 101 ASN A C 1
ATOM 804 O O . ASN A 1 101 ? -41.512 6.321 77.826 1.00 59.00 101 ASN A O 1
ATOM 808 N N . VAL A 1 102 ? -41.374 5.092 79.693 1.00 65.44 102 VAL A N 1
ATOM 809 C CA . VAL A 1 102 ? -40.048 4.524 79.378 1.00 65.44 102 VAL A CA 1
ATOM 810 C C . VAL A 1 102 ? -40.157 3.488 78.257 1.00 65.44 102 VAL A C 1
ATOM 812 O O . VAL A 1 10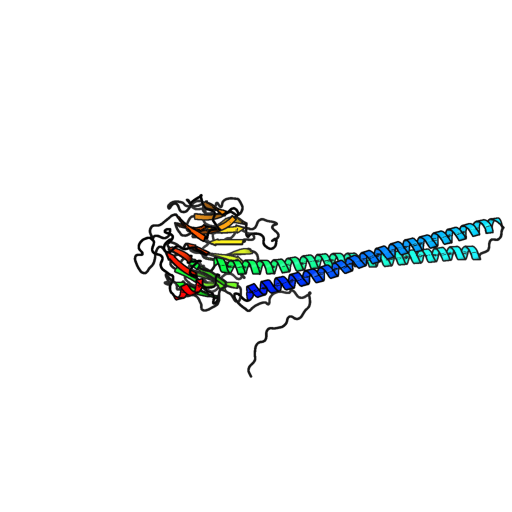2 ? -39.299 3.454 77.374 1.00 65.44 102 VAL A O 1
ATOM 815 N N . ALA A 1 103 ? -41.230 2.692 78.249 1.00 66.88 103 ALA A N 1
ATOM 816 C CA . ALA A 1 103 ? -41.498 1.720 77.192 1.00 66.88 103 ALA A CA 1
ATOM 817 C C . ALA A 1 103 ? -41.697 2.400 75.823 1.00 66.88 103 ALA A C 1
ATOM 819 O O . ALA A 1 103 ? -41.138 1.944 74.827 1.00 66.88 103 ALA A O 1
ATOM 820 N N . ILE A 1 104 ? -42.398 3.540 75.780 1.00 67.12 104 ILE A N 1
ATOM 821 C CA . ILE A 1 104 ? -42.605 4.333 74.553 1.00 67.12 104 ILE A CA 1
ATOM 822 C C . ILE A 1 104 ? -41.275 4.855 73.983 1.00 67.12 104 ILE A C 1
ATOM 824 O O . ILE A 1 104 ? -41.030 4.764 72.779 1.00 67.12 104 ILE A O 1
ATOM 828 N N . LEU A 1 105 ? -40.377 5.362 74.835 1.00 68.19 105 LEU A N 1
ATOM 829 C CA . LEU A 1 105 ? -39.059 5.846 74.402 1.00 68.19 105 LEU A CA 1
ATOM 830 C C . LEU A 1 105 ? -38.145 4.711 73.912 1.00 68.19 105 LEU A C 1
ATOM 832 O O . LEU A 1 105 ? -37.385 4.899 72.959 1.00 68.19 105 LEU A O 1
ATOM 836 N N . GLN A 1 106 ? -38.209 3.535 74.543 1.00 73.31 106 GLN A N 1
ATOM 837 C CA . GLN A 1 106 ? -37.461 2.352 74.103 1.00 73.31 106 GLN A CA 1
ATOM 838 C C . GLN A 1 106 ? -37.963 1.830 72.752 1.00 73.31 106 GLN A C 1
ATOM 840 O O . GLN A 1 106 ? -37.145 1.535 71.878 1.00 73.31 106 GLN A O 1
ATOM 845 N N . GLU A 1 107 ? -39.280 1.783 72.547 1.00 76.94 107 GLU A N 1
ATOM 846 C CA . GLU A 1 107 ? -39.876 1.385 71.269 1.00 76.94 107 GLU A CA 1
ATOM 847 C C . GLU A 1 107 ? -39.538 2.389 70.155 1.00 76.94 107 GLU A C 1
ATOM 849 O O . GLU A 1 107 ? -39.122 1.992 69.068 1.00 76.94 107 GLU A O 1
ATOM 854 N N . SER A 1 108 ? -39.579 3.694 70.440 1.00 72.88 108 SER A N 1
ATOM 855 C CA . SER A 1 108 ? -39.166 4.735 69.487 1.00 72.88 108 SER A CA 1
ATOM 856 C C . SER A 1 108 ? -37.686 4.610 69.080 1.00 72.88 108 SER A C 1
ATOM 858 O O . SER A 1 108 ? -37.357 4.710 67.895 1.00 72.88 108 SER A O 1
ATOM 860 N N . ARG A 1 109 ? -36.783 4.297 70.026 1.00 78.25 109 ARG A N 1
ATOM 861 C CA . ARG A 1 109 ? -35.366 4.006 69.722 1.00 78.25 109 ARG A CA 1
ATOM 862 C C . ARG A 1 109 ? -35.198 2.760 68.856 1.00 78.25 109 ARG A C 1
ATOM 864 O O . ARG A 1 109 ? -34.375 2.765 67.943 1.00 78.25 109 ARG A O 1
ATOM 871 N N . ARG A 1 110 ? -35.964 1.701 69.132 1.00 82.06 110 ARG A N 1
ATOM 872 C CA . ARG A 1 110 ? -35.938 0.460 68.348 1.00 82.06 110 ARG A CA 1
ATOM 873 C C . ARG A 1 110 ? -36.398 0.704 66.910 1.00 82.06 110 ARG A C 1
ATOM 875 O O . ARG A 1 110 ? -35.756 0.218 65.983 1.00 82.06 110 ARG A O 1
ATOM 882 N N . GLN A 1 111 ? -37.467 1.471 66.716 1.00 80.25 111 GLN A N 1
ATOM 883 C CA . GLN A 1 111 ? -37.976 1.803 65.384 1.00 80.25 111 GLN A CA 1
ATOM 884 C C . GLN A 1 111 ? -36.986 2.656 64.584 1.00 80.25 111 GLN A C 1
ATOM 886 O O . GLN A 1 111 ? -36.724 2.338 63.427 1.00 80.25 111 GLN A O 1
ATOM 891 N N . ARG A 1 112 ? -36.350 3.655 65.214 1.00 82.56 112 ARG A N 1
ATOM 892 C CA . ARG A 1 112 ? -35.262 4.433 64.593 1.00 82.56 112 ARG A CA 1
ATOM 893 C C . ARG A 1 112 ? -34.105 3.540 64.137 1.00 82.56 112 ARG A C 1
ATOM 895 O O . ARG A 1 112 ? -33.669 3.646 62.996 1.00 82.56 112 ARG A O 1
ATOM 902 N N . TYR A 1 113 ? -33.647 2.630 65.000 1.00 81.88 113 TYR A N 1
ATOM 903 C CA . TYR A 1 113 ? -32.566 1.697 64.667 1.00 81.88 113 TYR A CA 1
ATOM 904 C C . TYR A 1 113 ? -32.909 0.807 63.461 1.00 81.88 113 TYR A C 1
ATOM 906 O O . TYR A 1 113 ? -32.065 0.587 62.597 1.00 81.88 113 TYR A O 1
ATOM 914 N N . LEU A 1 114 ? -34.153 0.325 63.362 1.00 85.25 114 LEU A N 1
ATOM 915 C CA . LEU A 1 114 ? -34.602 -0.476 62.217 1.00 85.25 114 LEU A CA 1
ATOM 916 C C . LEU A 1 114 ? -34.629 0.332 60.908 1.00 85.25 114 LEU A C 1
ATOM 918 O O . LEU A 1 114 ? -34.265 -0.200 59.859 1.00 85.25 114 LEU A O 1
ATOM 922 N N . VAL A 1 115 ? -35.019 1.609 60.954 1.00 83.81 115 VAL A N 1
ATOM 923 C CA . VAL A 1 115 ? -34.993 2.506 59.784 1.00 83.81 115 VAL A CA 1
ATOM 924 C C . VAL A 1 115 ? -33.557 2.802 59.338 1.00 83.81 115 VAL A C 1
ATOM 926 O O . VAL A 1 115 ? -33.268 2.754 58.146 1.00 83.81 115 VAL A O 1
ATOM 929 N N . GLU A 1 116 ? -32.631 3.034 60.271 1.00 85.00 116 GLU A N 1
ATOM 930 C CA . GLU A 1 116 ? -31.203 3.197 59.952 1.00 85.00 116 GLU A CA 1
ATOM 931 C C . GLU A 1 116 ? -30.602 1.917 59.349 1.00 85.00 116 GLU A C 1
ATOM 933 O O . GLU A 1 116 ? -29.920 1.977 58.326 1.00 85.00 116 GLU A O 1
ATOM 938 N N . LEU A 1 117 ? -30.894 0.749 59.931 1.00 88.81 117 LEU A N 1
ATOM 939 C CA . LEU A 1 117 ? -30.393 -0.537 59.439 1.00 88.81 117 LEU A CA 1
ATOM 940 C C . LEU A 1 117 ? -30.876 -0.817 58.008 1.00 88.81 117 LEU A C 1
ATOM 942 O O . LEU A 1 117 ? -30.072 -1.101 57.119 1.00 88.81 117 LEU A O 1
ATOM 946 N N . THR A 1 118 ? -32.183 -0.680 57.773 1.00 87.94 118 THR A N 1
ATOM 947 C CA . THR A 1 118 ? -32.783 -0.888 56.445 1.00 87.94 118 THR A CA 1
ATOM 948 C C . THR A 1 118 ? -32.275 0.126 55.422 1.00 87.94 118 THR A C 1
ATOM 950 O O . THR A 1 118 ? -32.052 -0.238 54.263 1.00 87.94 118 THR A O 1
ATOM 953 N N . HIS A 1 119 ? -32.017 1.371 55.834 1.00 88.38 119 HIS A N 1
ATOM 954 C CA . HIS A 1 119 ? -31.414 2.374 54.966 1.00 88.38 119 HIS A CA 1
ATOM 955 C C . HIS A 1 119 ? -30.002 1.975 54.522 1.00 88.38 119 HIS A C 1
ATOM 957 O O . HIS A 1 119 ? -29.703 2.013 53.326 1.00 88.38 119 HIS A O 1
ATOM 963 N N . VAL A 1 120 ? -29.152 1.539 55.458 1.00 88.12 120 VAL A N 1
ATOM 964 C CA . VAL A 1 120 ? -27.781 1.097 55.163 1.00 88.12 120 VAL A CA 1
ATOM 965 C C . VAL A 1 120 ? -27.781 -0.093 54.203 1.00 88.12 120 VAL A C 1
ATOM 967 O O . VAL A 1 120 ? -27.089 -0.049 53.185 1.00 88.12 120 VAL A O 1
ATOM 970 N N . GLU A 1 121 ? -28.585 -1.125 54.469 1.00 91.25 121 GLU A N 1
ATOM 971 C CA . GLU A 1 121 ? -28.693 -2.301 53.592 1.00 91.25 121 GLU A CA 1
ATOM 972 C C . GLU A 1 121 ? -29.138 -1.911 52.175 1.00 91.25 121 GLU A C 1
ATOM 974 O O . GLU A 1 121 ? -28.525 -2.305 51.176 1.00 91.25 121 GLU A O 1
ATOM 979 N N . THR A 1 122 ? -30.159 -1.059 52.074 1.00 88.44 122 THR A N 1
ATOM 980 C CA . THR A 1 122 ? -30.683 -0.606 50.782 1.00 88.44 122 THR A CA 1
ATOM 981 C C . THR A 1 122 ? -29.657 0.250 50.032 1.00 88.44 122 THR A C 1
ATOM 983 O O . THR A 1 122 ? -29.459 0.065 48.830 1.00 88.44 122 THR A O 1
ATOM 986 N N . MET A 1 123 ? -28.924 1.129 50.717 1.00 86.81 123 MET A N 1
ATOM 987 C CA . MET A 1 123 ? -27.880 1.953 50.097 1.00 86.81 123 MET A CA 1
ATOM 988 C C . MET A 1 123 ? -26.682 1.135 49.611 1.00 86.81 123 MET A C 1
ATOM 990 O O . MET A 1 123 ? -26.136 1.439 48.548 1.00 86.81 123 MET A O 1
ATOM 994 N N . VAL A 1 124 ? -26.302 0.068 50.321 1.00 90.88 124 VAL A N 1
ATOM 995 C CA . VAL A 1 124 ? -25.270 -0.874 49.857 1.00 90.88 124 VAL A CA 1
ATOM 996 C C . VAL A 1 124 ? -25.694 -1.523 48.539 1.00 90.88 124 VAL A C 1
ATOM 998 O O . VAL A 1 124 ? -24.923 -1.513 47.577 1.00 90.88 124 VAL A O 1
ATOM 1001 N N . THR A 1 125 ? -26.934 -2.015 48.446 1.00 89.38 125 THR A N 1
ATOM 1002 C CA . THR A 1 125 ? -27.432 -2.638 47.205 1.00 89.38 125 THR A CA 1
ATOM 1003 C C . THR A 1 125 ? -27.532 -1.643 46.044 1.00 89.38 125 THR A C 1
ATOM 1005 O O . THR A 1 125 ? -27.125 -1.958 44.924 1.00 89.38 125 THR A O 1
ATOM 1008 N N . LEU A 1 126 ? -27.995 -0.414 46.298 1.00 87.19 126 LEU A N 1
ATOM 1009 C CA . LEU A 1 126 ? -28.073 0.647 45.291 1.00 87.19 126 LEU A CA 1
ATOM 1010 C C . LEU A 1 126 ? -26.691 1.078 44.791 1.00 87.19 126 LEU A C 1
ATOM 1012 O O . LEU A 1 126 ? -26.519 1.312 43.595 1.00 87.19 126 LEU A O 1
ATOM 1016 N N . ASN A 1 127 ? -25.699 1.176 45.677 1.00 86.25 127 ASN A N 1
ATOM 1017 C CA . ASN A 1 127 ? -24.335 1.528 45.287 1.00 86.25 127 ASN A CA 1
ATOM 1018 C C . ASN A 1 127 ? -23.662 0.403 44.490 1.00 86.25 127 ASN A C 1
ATOM 1020 O O . ASN A 1 127 ? -23.072 0.690 43.450 1.00 86.25 127 ASN A O 1
ATOM 1024 N N . ALA A 1 128 ? -23.850 -0.861 44.883 1.00 87.12 128 ALA A N 1
ATOM 1025 C CA . ALA A 1 128 ? -23.385 -2.006 44.098 1.00 87.12 128 ALA A CA 1
ATOM 1026 C C . ALA A 1 128 ? -24.020 -2.038 42.693 1.00 87.12 128 ALA A C 1
ATOM 1028 O O . ALA A 1 128 ? -23.339 -2.286 41.696 1.00 87.12 128 ALA A O 1
ATOM 1029 N N . ALA A 1 129 ? -25.315 -1.717 42.583 1.00 84.81 129 ALA A N 1
ATOM 1030 C CA . ALA A 1 129 ? -26.000 -1.621 41.296 1.00 84.81 129 ALA A CA 1
ATOM 1031 C C . ALA A 1 129 ? -25.453 -0.482 40.412 1.00 84.81 129 ALA A C 1
ATOM 1033 O O . ALA A 1 129 ? -25.299 -0.670 39.204 1.00 84.81 129 ALA A O 1
ATOM 1034 N N . LYS A 1 130 ? -25.126 0.686 40.989 1.00 89.62 130 LYS A N 1
ATOM 1035 C CA . LYS A 1 130 ? -24.482 1.794 40.254 1.00 89.62 130 LYS A CA 1
ATOM 1036 C C . LYS A 1 130 ? -23.107 1.401 39.730 1.00 89.62 130 LYS A C 1
ATOM 1038 O O . LYS A 1 130 ? -22.802 1.686 38.577 1.00 89.62 130 LYS A O 1
ATOM 1043 N N . GLU A 1 131 ? -22.288 0.768 40.563 1.00 89.06 131 GLU A N 1
ATOM 1044 C CA . GLU A 1 131 ? -20.932 0.358 40.196 1.00 89.06 131 GLU A CA 1
ATOM 1045 C C . GLU A 1 131 ? -20.957 -0.690 39.077 1.00 89.06 131 GLU A C 1
ATOM 1047 O O . GLU A 1 131 ? -20.257 -0.551 38.075 1.00 89.06 131 GLU A O 1
ATOM 1052 N N . SER A 1 132 ? -21.867 -1.665 39.167 1.00 88.31 132 SER A N 1
ATOM 1053 C CA . SER A 1 132 ? -22.103 -2.636 38.094 1.00 88.31 132 SER A CA 1
ATOM 1054 C C . SER A 1 132 ? -22.548 -1.973 36.781 1.00 88.31 132 SER A C 1
ATOM 1056 O O . SER A 1 132 ? -22.062 -2.348 35.713 1.00 88.31 132 SER A O 1
ATOM 1058 N N . LEU A 1 133 ? -23.423 -0.959 36.839 1.00 85.56 133 LEU A N 1
ATOM 1059 C CA . LEU A 1 133 ? -23.855 -0.206 35.655 1.00 85.56 133 LEU A CA 1
ATOM 1060 C C . LEU A 1 133 ? -22.729 0.642 35.049 1.00 85.56 133 LEU A C 1
ATOM 1062 O O . LEU A 1 133 ? -22.625 0.692 33.827 1.00 85.56 133 LEU A O 1
ATOM 1066 N N . HIS A 1 134 ? -21.877 1.267 35.866 1.00 84.50 134 HIS A N 1
ATOM 1067 C CA . HIS A 1 134 ? -20.684 1.980 35.386 1.00 84.50 134 HIS A CA 1
ATOM 1068 C C . HIS A 1 134 ? -19.748 1.048 34.620 1.00 84.50 134 HIS A C 1
ATOM 1070 O O . HIS A 1 134 ? -19.405 1.327 33.473 1.00 84.50 134 HIS A O 1
ATOM 1076 N N . ILE A 1 135 ? -19.424 -0.108 35.206 1.00 84.50 135 ILE A N 1
ATOM 1077 C CA . ILE A 1 135 ? -18.584 -1.123 34.558 1.00 84.50 135 ILE A CA 1
ATOM 1078 C C . ILE A 1 135 ? -19.207 -1.578 33.232 1.00 84.50 135 ILE A C 1
ATOM 1080 O O . ILE A 1 135 ? -18.502 -1.691 32.230 1.00 84.50 135 ILE A O 1
ATOM 1084 N N . ALA A 1 136 ? -20.524 -1.801 33.195 1.00 79.31 136 ALA A N 1
ATOM 1085 C CA . ALA A 1 136 ? -21.224 -2.205 31.977 1.00 79.31 136 ALA A CA 1
ATOM 1086 C C . ALA A 1 136 ? -21.164 -1.130 30.875 1.00 79.31 136 ALA A C 1
ATOM 1088 O O . ALA A 1 136 ? -20.946 -1.463 29.710 1.00 79.31 136 ALA A O 1
ATOM 1089 N N . VAL A 1 137 ? -21.315 0.155 31.229 1.00 80.31 137 VAL A N 1
ATOM 1090 C CA . VAL A 1 137 ? -21.170 1.279 30.285 1.00 80.31 137 VAL A CA 1
ATOM 1091 C C . VAL A 1 137 ? -19.756 1.318 29.706 1.00 80.31 137 VAL A C 1
ATOM 1093 O O . VAL A 1 137 ? -19.596 1.420 28.487 1.00 80.31 137 VAL A O 1
ATOM 1096 N N . ASP A 1 138 ? -18.733 1.205 30.552 1.00 80.12 138 ASP A N 1
ATOM 1097 C CA . ASP A 1 138 ? -17.335 1.262 30.118 1.00 80.12 138 ASP A CA 1
ATOM 1098 C C . ASP A 1 138 ? -16.961 0.063 29.236 1.00 80.12 138 ASP A C 1
ATOM 1100 O O . ASP A 1 138 ? -16.344 0.228 28.179 1.00 80.12 138 ASP A O 1
ATOM 1104 N N . GLN A 1 139 ? -17.396 -1.144 29.607 1.00 80.88 139 GLN A N 1
ATOM 1105 C CA . GLN A 1 139 ? -17.192 -2.351 28.803 1.00 80.88 139 GLN A CA 1
ATOM 1106 C C . GLN A 1 139 ? -17.877 -2.254 27.436 1.00 80.88 139 GLN A C 1
ATOM 1108 O O . GLN A 1 139 ? -17.257 -2.593 26.422 1.00 80.88 139 GLN A O 1
ATOM 1113 N N . ALA A 1 140 ? -19.114 -1.748 27.382 1.00 71.69 140 ALA A N 1
ATOM 1114 C CA . ALA A 1 140 ? -19.830 -1.534 26.128 1.00 71.69 140 ALA A CA 1
ATOM 1115 C C . ALA A 1 140 ? -19.094 -0.522 25.234 1.00 71.69 140 ALA A C 1
ATOM 1117 O O . ALA A 1 140 ? -18.843 -0.806 24.060 1.00 71.69 140 ALA A O 1
ATOM 1118 N N . LYS A 1 141 ? -18.666 0.620 25.793 1.00 77.25 141 LYS A N 1
ATOM 1119 C CA . LYS A 1 141 ? -17.886 1.643 25.072 1.00 77.25 141 LYS A CA 1
ATOM 1120 C C . LYS A 1 141 ? -16.600 1.067 24.479 1.00 77.25 141 LYS A C 1
ATOM 1122 O O . LYS A 1 141 ? -16.334 1.271 23.294 1.00 77.25 141 LYS A O 1
ATOM 1127 N N . ILE A 1 142 ? -15.824 0.321 25.265 1.00 74.69 142 ILE A N 1
ATOM 1128 C CA . ILE A 1 142 ? -14.574 -0.308 24.807 1.00 74.69 142 ILE A CA 1
ATOM 1129 C C . ILE A 1 142 ? -14.839 -1.349 23.711 1.00 74.69 142 ILE A C 1
ATOM 1131 O O . ILE A 1 142 ? -14.151 -1.350 22.687 1.00 74.69 142 ILE A O 1
ATOM 1135 N N . SER A 1 143 ? -15.825 -2.229 23.907 1.00 73.69 143 SER A N 1
ATOM 1136 C CA . SER A 1 143 ? -16.156 -3.299 22.959 1.00 73.69 143 SER A CA 1
ATOM 1137 C C . SER A 1 143 ? -16.580 -2.740 21.597 1.00 73.69 143 SER A C 1
ATOM 1139 O O . SER A 1 143 ? -15.996 -3.090 20.567 1.00 73.69 143 SER A O 1
ATOM 1141 N N . TYR A 1 144 ? -17.522 -1.789 21.592 1.00 73.00 144 TYR A N 1
ATOM 1142 C CA . TYR A 1 144 ? -17.992 -1.151 20.365 1.00 73.00 144 TYR A CA 1
ATOM 1143 C C . TYR A 1 144 ? -16.903 -0.333 19.674 1.00 73.00 144 TYR A C 1
ATOM 1145 O O . TYR A 1 144 ? -16.799 -0.395 18.451 1.00 73.00 144 TYR A O 1
ATOM 1153 N N . SER A 1 145 ? -16.052 0.371 20.429 1.00 70.88 145 SER A N 1
ATOM 1154 C CA . SER A 1 145 ? -14.941 1.138 19.847 1.00 70.88 145 SER A CA 1
ATOM 1155 C C . SER A 1 145 ? -13.972 0.220 19.096 1.00 70.88 145 SER A C 1
ATOM 1157 O O . SER A 1 145 ? -13.666 0.473 17.933 1.00 70.88 145 SER A O 1
ATOM 1159 N N . ARG A 1 146 ? -13.582 -0.920 19.689 1.00 71.75 146 ARG A N 1
ATOM 1160 C CA . ARG A 1 146 ? -12.720 -1.918 19.023 1.00 71.75 146 ARG A CA 1
ATOM 1161 C C . ARG A 1 146 ? -13.366 -2.529 17.779 1.00 71.75 146 ARG A C 1
ATOM 1163 O O . ARG A 1 146 ? -12.688 -2.743 16.771 1.00 71.75 146 ARG A O 1
ATOM 1170 N N . ALA A 1 147 ? -14.661 -2.832 17.837 1.00 66.00 147 ALA A N 1
ATOM 1171 C CA . ALA A 1 147 ? -15.384 -3.417 16.711 1.00 66.00 147 ALA A CA 1
ATOM 1172 C C . ALA A 1 147 ? -15.522 -2.424 15.540 1.00 66.00 147 ALA A C 1
ATOM 1174 O O . ALA A 1 147 ? -15.250 -2.786 14.393 1.00 66.00 147 ALA A O 1
ATOM 1175 N N . ILE A 1 148 ? -15.856 -1.160 15.833 1.00 71.12 148 ILE A N 1
ATOM 1176 C CA . ILE A 1 148 ? -15.909 -0.070 14.847 1.00 71.12 148 ILE A CA 1
ATOM 1177 C C . ILE A 1 148 ? -14.527 0.143 14.228 1.00 71.12 148 ILE A C 1
ATOM 1179 O O . ILE A 1 148 ? -14.409 0.131 13.005 1.00 71.12 148 ILE A O 1
ATOM 1183 N N . GLU A 1 149 ? -13.472 0.246 15.042 1.00 64.94 149 GLU A N 1
ATOM 1184 C CA . GLU A 1 149 ? -12.100 0.386 14.545 1.00 64.94 149 GLU A CA 1
ATOM 1185 C C . GLU A 1 149 ? -11.710 -0.758 13.605 1.00 64.94 149 GLU A C 1
ATOM 1187 O O . GLU A 1 149 ? -11.069 -0.530 12.582 1.00 64.94 149 GLU A O 1
ATOM 1192 N N . THR A 1 150 ? -12.100 -1.994 13.917 1.00 62.22 150 THR A N 1
ATOM 1193 C CA . THR A 1 150 ? -11.779 -3.158 13.079 1.00 62.22 150 THR A CA 1
ATOM 1194 C C . THR A 1 150 ? -12.436 -3.054 11.699 1.00 62.22 150 THR A C 1
ATOM 1196 O O . THR A 1 150 ? -11.768 -3.257 10.683 1.00 62.22 150 THR A O 1
ATOM 1199 N N . LEU A 1 151 ? -13.718 -2.685 11.642 1.00 63.62 151 LEU A N 1
ATOM 1200 C CA . LEU A 1 151 ? -14.453 -2.515 10.384 1.00 63.62 151 LEU A CA 1
ATOM 1201 C C . LEU A 1 151 ? -13.977 -1.290 9.587 1.00 63.62 151 LEU A C 1
ATOM 1203 O O . LEU A 1 151 ? -13.836 -1.364 8.367 1.00 63.62 151 LEU A O 1
ATOM 1207 N N . GLU A 1 152 ? -13.652 -0.177 10.246 1.00 66.00 152 GLU A N 1
ATOM 1208 C CA . GLU A 1 152 ? -13.067 0.996 9.581 1.00 66.00 152 GLU A CA 1
ATOM 1209 C C . GLU A 1 152 ? -11.710 0.677 8.963 1.00 66.00 152 GLU A C 1
ATOM 1211 O O . GLU A 1 152 ? -11.417 1.092 7.840 1.00 66.00 152 GLU A O 1
ATOM 1216 N N . GLN A 1 153 ? -10.885 -0.099 9.669 1.00 59.56 153 GLN A N 1
ATOM 1217 C CA . GLN A 1 153 ? -9.612 -0.569 9.140 1.00 59.56 153 GLN A CA 1
ATOM 1218 C C . GLN A 1 153 ? -9.813 -1.451 7.913 1.00 59.56 153 GLN A C 1
ATOM 1220 O O . GLN A 1 153 ? -9.090 -1.281 6.932 1.00 59.56 153 GLN A O 1
ATOM 1225 N N . GLN A 1 154 ? -10.804 -2.344 7.933 1.00 62.16 154 GLN A N 1
ATOM 1226 C CA . GLN A 1 154 ? -11.158 -3.158 6.772 1.00 62.16 154 GLN A CA 1
ATOM 1227 C C . GLN A 1 154 ? -11.629 -2.294 5.593 1.00 62.16 154 GLN A C 1
ATOM 1229 O O . GLN A 1 154 ? -11.158 -2.511 4.478 1.00 62.16 154 GLN A O 1
ATOM 1234 N N . SER A 1 155 ? -12.471 -1.284 5.831 1.00 62.97 155 SER A N 1
ATOM 1235 C CA . SER A 1 155 ? -12.948 -0.342 4.806 1.00 62.97 155 SER A CA 1
ATOM 1236 C C . SER A 1 155 ? -11.804 0.450 4.160 1.00 62.97 155 SER A C 1
ATOM 1238 O O . SER A 1 155 ? -11.660 0.460 2.937 1.00 62.97 155 SER A O 1
ATOM 1240 N N . LEU A 1 156 ? -10.924 1.046 4.972 1.00 56.56 156 LEU A N 1
ATOM 1241 C CA . LEU A 1 156 ? -9.761 1.810 4.501 1.00 56.56 156 LEU A CA 1
ATOM 1242 C C . LEU A 1 156 ? -8.779 0.937 3.715 1.00 56.56 156 LEU A C 1
ATOM 1244 O O . LEU A 1 156 ? -8.270 1.349 2.673 1.00 56.56 156 LEU A O 1
ATOM 1248 N N . VAL A 1 157 ? -8.531 -0.281 4.196 1.00 54.34 157 VAL A N 1
ATOM 1249 C CA . VAL A 1 157 ? -7.725 -1.287 3.499 1.00 54.34 157 VAL A CA 1
ATOM 1250 C C . VAL A 1 157 ? -8.326 -1.630 2.139 1.00 54.34 157 VAL A C 1
ATOM 1252 O O . VAL A 1 157 ? -7.604 -1.643 1.145 1.00 54.34 157 VAL A O 1
ATOM 1255 N N . LEU A 1 158 ? -9.632 -1.901 2.084 1.00 54.72 158 LEU A N 1
ATOM 1256 C CA . LEU A 1 158 ? -10.332 -2.283 0.858 1.00 54.72 158 LEU A CA 1
ATOM 1257 C C . LEU A 1 158 ? -10.321 -1.140 -0.164 1.00 54.72 158 LEU A C 1
ATOM 1259 O O . LEU A 1 158 ? -10.049 -1.366 -1.344 1.00 54.72 158 LEU A O 1
ATOM 1263 N N . ALA A 1 159 ? -10.533 0.096 0.293 1.00 51.84 159 ALA A N 1
ATOM 1264 C CA . ALA A 1 159 ? -10.443 1.289 -0.543 1.00 51.84 159 ALA A CA 1
ATOM 1265 C C . ALA A 1 159 ? -9.021 1.504 -1.098 1.00 51.84 159 ALA A C 1
ATOM 1267 O O . ALA A 1 159 ? -8.850 1.861 -2.264 1.00 51.84 159 ALA A O 1
ATOM 1268 N N . ARG A 1 160 ? -7.987 1.248 -0.289 1.00 49.78 160 ARG A N 1
ATOM 1269 C CA . ARG A 1 160 ? -6.578 1.433 -0.663 1.00 49.78 160 ARG A CA 1
ATOM 1270 C C . ARG A 1 160 ? -6.049 0.335 -1.588 1.00 49.78 160 ARG A C 1
ATOM 1272 O O . ARG A 1 160 ? -5.408 0.646 -2.587 1.00 49.78 160 ARG A O 1
ATOM 1279 N N . SER A 1 161 ? -6.374 -0.927 -1.300 1.00 46.69 161 SER A N 1
ATOM 1280 C CA . SER A 1 161 ? -6.053 -2.087 -2.149 1.00 46.69 161 SER A CA 1
ATOM 1281 C C . SER A 1 161 ? -6.548 -1.881 -3.580 1.00 46.69 161 SER A C 1
ATOM 1283 O O . SER A 1 161 ? -5.830 -2.194 -4.528 1.00 46.69 161 SER A O 1
ATOM 1285 N N . LYS A 1 162 ? -7.737 -1.278 -3.732 1.00 52.28 162 LYS A N 1
ATOM 1286 C CA . LYS A 1 162 ? -8.288 -0.910 -5.035 1.00 52.28 162 LYS A CA 1
ATOM 1287 C C . LYS A 1 162 ? -7.399 0.111 -5.765 1.00 52.28 162 LYS A C 1
ATOM 1289 O O . LYS A 1 162 ? -6.957 -0.138 -6.876 1.00 52.28 162 LYS A O 1
ATOM 1294 N N . VAL A 1 163 ? -7.053 1.240 -5.151 1.00 47.88 163 VAL A N 1
ATOM 1295 C CA . VAL A 1 163 ? -6.333 2.315 -5.869 1.00 47.88 163 VAL A CA 1
ATOM 1296 C C . VAL A 1 163 ? -4.865 1.970 -6.183 1.00 47.88 163 VAL A C 1
ATOM 1298 O O . VAL A 1 163 ? -4.349 2.382 -7.221 1.00 47.88 163 VAL A O 1
ATOM 1301 N N . GLU A 1 164 ? -4.177 1.229 -5.310 1.00 48.69 164 GLU A N 1
ATOM 1302 C CA . GLU A 1 164 ? -2.729 0.977 -5.429 1.00 48.69 164 GLU A CA 1
ATOM 1303 C C . GLU A 1 164 ? -2.378 -0.263 -6.273 1.00 48.69 164 GLU A C 1
ATOM 1305 O O . GLU A 1 164 ? -1.289 -0.323 -6.839 1.00 48.69 164 GLU A O 1
ATOM 1310 N N . GLY A 1 165 ? -3.296 -1.234 -6.387 1.00 52.94 165 GLY A N 1
ATOM 1311 C CA . GLY A 1 165 ? -3.096 -2.510 -7.091 1.00 52.94 165 GLY A CA 1
ATOM 1312 C C . GLY A 1 165 ? -3.535 -2.534 -8.561 1.00 52.94 165 GLY A C 1
ATOM 1313 O O . GLY A 1 165 ? -3.500 -3.594 -9.184 1.00 52.94 165 GLY A O 1
ATOM 1314 N N . ALA A 1 166 ? -3.961 -1.398 -9.122 1.00 66.81 166 ALA A N 1
ATOM 1315 C CA . ALA A 1 166 ? -4.544 -1.338 -10.464 1.00 66.81 166 ALA A CA 1
ATOM 1316 C C . ALA A 1 166 ? -3.563 -1.739 -11.577 1.00 66.81 166 ALA A C 1
ATOM 1318 O O . ALA A 1 166 ? -3.935 -2.432 -12.521 1.00 66.81 166 ALA A O 1
ATOM 1319 N N . VAL A 1 167 ? -2.299 -1.324 -11.461 1.00 81.25 167 VAL A N 1
ATOM 1320 C CA . VAL A 1 167 ? -1.216 -1.733 -12.358 1.00 81.25 167 VAL A CA 1
ATOM 1321 C C . VAL A 1 167 ? 0.087 -1.831 -11.577 1.00 81.25 167 VAL A C 1
ATOM 1323 O O . VAL A 1 167 ? 0.435 -0.934 -10.814 1.00 81.25 167 VAL A O 1
ATOM 1326 N N . SER A 1 168 ? 0.822 -2.914 -11.787 1.00 89.69 168 SER A N 1
ATOM 1327 C CA . SER A 1 168 ? 2.130 -3.151 -11.197 1.00 89.69 168 SER A CA 1
ATOM 1328 C C . SER A 1 168 ? 3.113 -3.553 -12.291 1.00 89.69 168 SER A C 1
ATOM 1330 O O . SER A 1 168 ? 2.894 -4.530 -13.008 1.00 89.69 168 SER A O 1
ATOM 1332 N N . ALA A 1 169 ? 4.174 -2.766 -12.438 1.00 89.06 169 ALA A N 1
ATOM 1333 C CA . ALA A 1 169 ? 5.275 -3.021 -13.351 1.00 89.06 169 ALA A CA 1
ATOM 1334 C C . ALA A 1 169 ? 6.415 -3.724 -12.603 1.00 89.06 169 ALA A C 1
ATOM 1336 O O . ALA A 1 169 ? 6.959 -3.183 -11.644 1.00 89.06 169 ALA A O 1
ATOM 1337 N N . GLY A 1 170 ? 6.759 -4.929 -13.055 1.00 87.62 170 GLY A N 1
ATOM 1338 C CA . GLY A 1 170 ? 7.910 -5.696 -12.592 1.00 87.62 170 GLY A CA 1
ATOM 1339 C C . GLY A 1 170 ? 9.174 -5.365 -13.386 1.00 87.62 170 GLY A C 1
ATOM 1340 O O . GLY A 1 170 ? 9.282 -4.301 -14.003 1.00 87.62 170 GLY A O 1
ATOM 1341 N N . THR A 1 171 ? 10.141 -6.286 -13.436 1.00 86.19 171 THR A N 1
ATOM 1342 C CA . THR A 1 171 ? 11.373 -6.033 -14.204 1.00 86.19 171 THR A CA 1
ATOM 1343 C C . THR A 1 171 ? 11.124 -6.031 -15.710 1.00 86.19 171 THR A C 1
ATOM 1345 O O . THR A 1 171 ? 11.554 -5.115 -16.410 1.00 86.19 171 THR A O 1
ATOM 1348 N N . HIS A 1 172 ? 10.419 -7.043 -16.220 1.00 84.19 172 HIS A N 1
ATOM 1349 C CA . HIS A 1 172 ? 10.198 -7.228 -17.662 1.00 84.19 172 HIS A CA 1
ATOM 1350 C C . HIS A 1 172 ? 8.759 -7.620 -18.022 1.00 84.19 172 HIS A C 1
ATOM 1352 O O . HIS A 1 172 ? 8.465 -7.935 -19.181 1.00 84.19 172 HIS A O 1
ATOM 1358 N N . HIS A 1 173 ? 7.859 -7.618 -17.045 1.00 87.62 173 HIS A N 1
ATOM 1359 C CA . HIS A 1 173 ? 6.433 -7.847 -17.221 1.00 87.62 173 HIS A CA 1
ATOM 1360 C C . HIS A 1 173 ? 5.642 -6.835 -16.402 1.00 87.62 173 HIS A C 1
ATOM 1362 O O . HIS A 1 173 ? 6.168 -6.178 -15.503 1.00 87.62 173 HIS A O 1
ATOM 1368 N N . SER A 1 174 ? 4.370 -6.702 -16.735 1.00 89.50 174 SER A N 1
ATOM 1369 C CA . SER A 1 174 ? 3.425 -5.873 -16.006 1.00 89.50 174 SER A CA 1
ATOM 1370 C C . SER A 1 174 ? 2.155 -6.667 -15.776 1.00 89.50 174 SER A C 1
ATOM 1372 O O . SER A 1 174 ? 1.772 -7.492 -16.604 1.00 89.50 174 SER A O 1
ATOM 1374 N N . CYS A 1 175 ? 1.497 -6.404 -14.658 1.00 88.50 175 CYS A N 1
ATOM 1375 C CA . CYS A 1 175 ? 0.219 -6.996 -14.308 1.00 88.50 175 CYS A CA 1
ATOM 1376 C C . CYS A 1 175 ? -0.767 -5.904 -13.910 1.00 88.50 175 CYS A C 1
ATOM 1378 O O . CYS A 1 175 ? -0.379 -4.880 -13.353 1.00 88.50 175 CYS A O 1
ATOM 1380 N N . ALA A 1 176 ? -2.044 -6.137 -14.170 1.00 84.75 176 ALA A N 1
ATOM 1381 C CA . ALA A 1 176 ? -3.133 -5.286 -13.729 1.00 84.75 176 ALA A CA 1
ATOM 1382 C C . ALA A 1 176 ? -4.179 -6.140 -13.015 1.00 84.75 176 ALA A C 1
ATOM 1384 O O . ALA A 1 176 ? -4.542 -7.207 -13.516 1.00 84.75 176 ALA A O 1
ATOM 1385 N N . ALA A 1 177 ? -4.645 -5.679 -11.854 1.00 80.19 177 ALA A N 1
ATOM 1386 C CA . ALA A 1 177 ? -5.893 -6.164 -11.280 1.00 80.19 177 ALA A CA 1
ATOM 1387 C C . ALA A 1 177 ? -7.047 -5.498 -12.036 1.00 80.19 177 ALA A C 1
ATOM 1389 O O . ALA A 1 177 ? -6.972 -4.319 -12.378 1.00 80.19 177 ALA A O 1
ATOM 1390 N N . CYS A 1 178 ? -8.082 -6.258 -12.355 1.00 72.94 178 CYS A N 1
ATOM 1391 C CA . CYS A 1 178 ? -9.153 -5.822 -13.237 1.00 72.94 178 CYS A CA 1
ATOM 1392 C C . CYS A 1 178 ? -10.489 -5.799 -12.484 1.00 72.94 178 CYS A C 1
ATOM 1394 O O . CYS A 1 178 ? -10.618 -6.353 -11.397 1.00 72.94 178 CYS A O 1
ATOM 1396 N N . ALA A 1 179 ? -11.491 -5.152 -13.075 1.00 67.50 179 ALA A N 1
ATOM 1397 C CA . ALA A 1 179 ? -12.829 -4.989 -12.506 1.00 67.50 179 ALA A CA 1
ATOM 1398 C C . ALA A 1 179 ? -13.536 -6.290 -12.099 1.00 67.50 179 ALA A C 1
ATOM 1400 O O . ALA A 1 179 ? -14.371 -6.302 -11.203 1.00 67.50 179 ALA A O 1
ATOM 1401 N N . ASP A 1 180 ? -13.226 -7.370 -12.808 1.00 70.81 180 ASP A N 1
ATOM 1402 C CA . ASP A 1 180 ? -13.750 -8.716 -12.593 1.00 70.81 180 ASP A CA 1
ATOM 1403 C C . ASP A 1 180 ? -13.017 -9.465 -11.460 1.00 70.81 180 ASP A C 1
ATOM 1405 O O . ASP A 1 180 ? -13.215 -10.669 -11.280 1.00 70.81 180 ASP A O 1
ATOM 1409 N N . ASP A 1 181 ? -12.176 -8.756 -10.699 1.00 73.44 181 ASP A N 1
ATOM 1410 C CA . ASP 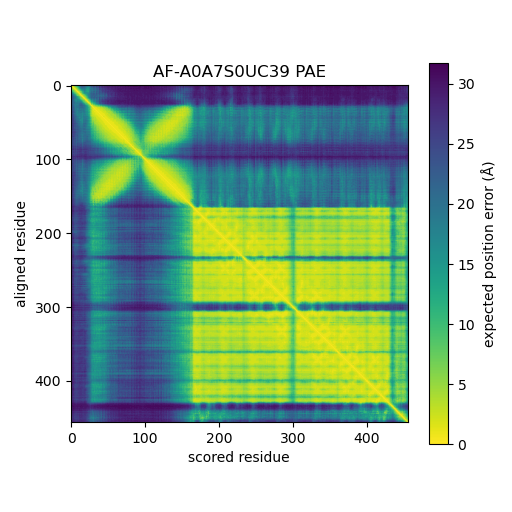A 1 181 ? -11.210 -9.256 -9.715 1.00 73.44 181 ASP A CA 1
ATOM 1411 C C . ASP A 1 181 ? -10.177 -10.232 -10.305 1.00 73.44 181 ASP A C 1
ATOM 1413 O O . ASP A 1 181 ? -9.459 -10.904 -9.563 1.00 73.44 181 ASP A O 1
ATOM 1417 N N . LEU A 1 182 ? -10.078 -10.346 -11.633 1.00 84.44 182 LEU A N 1
ATOM 1418 C CA . LEU A 1 182 ? -9.047 -11.152 -12.278 1.00 84.44 182 LEU A CA 1
ATOM 1419 C C . LEU A 1 182 ? -7.778 -10.327 -12.473 1.00 84.44 182 LEU A C 1
ATOM 1421 O O . LEU A 1 182 ? -7.808 -9.106 -12.626 1.00 84.44 182 LEU A O 1
ATOM 1425 N N . VAL A 1 183 ? -6.642 -11.014 -12.502 1.00 86.62 183 VAL A N 1
ATOM 1426 C CA . VAL A 1 183 ? -5.353 -10.408 -12.835 1.00 86.62 183 VAL A CA 1
ATOM 1427 C C . VAL A 1 183 ? -5.028 -10.716 -14.286 1.00 86.62 183 VAL A C 1
ATOM 1429 O O . VAL A 1 183 ? -5.150 -11.856 -14.730 1.00 86.62 183 VAL A O 1
ATOM 1432 N N . ARG A 1 184 ? -4.576 -9.705 -15.027 1.00 86.25 184 ARG A N 1
ATOM 1433 C CA . ARG A 1 184 ? -4.061 -9.858 -16.391 1.00 86.25 184 ARG A CA 1
ATOM 1434 C C . ARG A 1 184 ? -2.621 -9.375 -16.435 1.00 86.25 184 ARG A C 1
ATOM 1436 O O . ARG A 1 184 ? -2.342 -8.246 -16.042 1.00 86.25 184 ARG A O 1
ATOM 1443 N N . CYS A 1 185 ? -1.717 -10.223 -16.915 1.00 88.19 185 CYS A N 1
ATOM 1444 C CA . CYS A 1 185 ? -0.293 -9.918 -17.022 1.00 88.19 185 CYS A CA 1
ATOM 1445 C C . CYS A 1 185 ? 0.180 -9.974 -18.476 1.00 88.19 185 CYS A C 1
ATOM 1447 O O . CYS A 1 185 ? -0.370 -10.710 -19.293 1.00 88.19 185 CYS A O 1
ATOM 1449 N N . TRP A 1 186 ? 1.200 -9.185 -18.804 1.00 88.19 186 TRP A N 1
ATOM 1450 C CA . TRP A 1 186 ? 1.807 -9.129 -20.129 1.00 88.19 186 TRP A CA 1
ATOM 1451 C C . TRP A 1 186 ? 3.302 -8.817 -20.045 1.00 88.19 186 TRP A C 1
ATOM 1453 O O . TRP A 1 186 ? 3.778 -8.224 -19.081 1.00 88.19 186 TRP A O 1
ATOM 1463 N N . GLY A 1 187 ? 4.043 -9.176 -21.094 1.00 85.94 187 GLY A N 1
ATOM 1464 C CA . GLY A 1 187 ? 5.493 -8.991 -21.172 1.00 85.94 187 GLY A CA 1
ATOM 1465 C C . GLY A 1 187 ? 6.240 -10.320 -21.128 1.00 85.94 187 GLY A C 1
ATOM 1466 O O . GLY A 1 187 ? 5.793 -11.304 -21.719 1.00 85.94 187 GLY A O 1
ATOM 1467 N N . LEU A 1 188 ? 7.410 -10.335 -20.489 1.00 85.75 188 LEU A N 1
ATOM 1468 C CA . LEU A 1 188 ? 8.232 -11.536 -20.357 1.00 85.75 188 LEU A CA 1
ATOM 1469 C C . LEU A 1 188 ? 7.499 -12.644 -19.586 1.00 85.75 188 LEU A C 1
ATOM 1471 O O . LEU A 1 188 ? 6.797 -12.382 -18.610 1.00 85.75 188 LEU A O 1
ATOM 1475 N N . ASN A 1 189 ? 7.661 -13.886 -20.039 1.00 88.88 189 ASN A N 1
ATOM 1476 C CA . ASN A 1 189 ? 6.966 -15.043 -19.481 1.00 88.88 189 ASN A CA 1
ATOM 1477 C C . ASN A 1 189 ? 7.807 -16.332 -19.479 1.00 88.88 189 ASN A C 1
ATOM 1479 O O . ASN A 1 189 ? 7.272 -17.434 -19.544 1.00 88.88 189 ASN A O 1
ATOM 1483 N N . ASP A 1 190 ? 9.129 -16.207 -19.466 1.00 90.19 190 ASP A N 1
ATOM 1484 C CA . ASP A 1 190 ? 10.064 -17.340 -19.465 1.00 90.19 190 ASP A CA 1
ATOM 1485 C C . ASP A 1 190 ? 10.037 -18.168 -18.170 1.00 90.19 190 ASP A C 1
ATOM 1487 O O . ASP A 1 190 ? 10.403 -19.339 -18.185 1.00 90.19 190 ASP A O 1
ATOM 1491 N N . ALA A 1 191 ? 9.546 -17.591 -17.074 1.00 89.94 191 ALA A N 1
ATOM 1492 C CA . ALA A 1 191 ? 9.324 -18.258 -15.797 1.00 89.94 191 ALA A CA 1
ATOM 1493 C C . ALA A 1 191 ? 7.830 -18.450 -15.475 1.00 89.94 191 ALA A C 1
ATOM 1495 O O . ALA A 1 191 ? 7.500 -18.771 -14.338 1.00 89.94 191 ALA A O 1
ATOM 1496 N N . LEU A 1 192 ? 6.925 -18.250 -16.444 1.00 91.94 192 LEU A N 1
ATOM 1497 C CA . LEU A 1 192 ? 5.462 -18.246 -16.259 1.00 91.94 192 LEU A CA 1
ATOM 1498 C C . LEU A 1 192 ? 4.930 -17.094 -15.377 1.00 91.94 192 LEU A C 1
ATOM 1500 O O . LEU A 1 192 ? 3.798 -17.136 -14.901 1.00 91.94 192 LEU A O 1
ATOM 1504 N N . GLN A 1 193 ? 5.717 -16.040 -15.160 1.00 90.62 193 GLN A N 1
ATOM 1505 C CA . GLN A 1 193 ? 5.370 -14.879 -14.328 1.00 90.62 193 GLN A CA 1
ATOM 1506 C C . GLN A 1 193 ? 4.205 -14.038 -14.870 1.00 90.62 193 GLN A C 1
ATOM 1508 O O . GLN A 1 193 ? 3.536 -13.336 -14.105 1.00 90.62 193 GLN A O 1
ATOM 1513 N N . SER A 1 194 ? 3.926 -14.148 -16.169 1.00 89.62 194 SER A N 1
ATOM 1514 C CA . SER A 1 194 ? 2.791 -13.514 -16.841 1.00 89.62 194 SER A CA 1
ATOM 1515 C C . SER A 1 194 ? 1.589 -14.455 -17.020 1.00 89.62 194 SER A C 1
ATOM 1517 O O . SER A 1 194 ? 0.639 -14.080 -17.702 1.00 89.62 194 SER A O 1
ATOM 1519 N N . ASN A 1 195 ? 1.591 -15.638 -16.388 1.00 91.12 195 ASN A N 1
ATOM 1520 C CA . ASN A 1 195 ? 0.467 -16.581 -16.382 1.00 91.12 195 ASN A CA 1
ATOM 1521 C C . ASN A 1 195 ? -0.261 -16.553 -15.025 1.00 91.12 195 ASN A C 1
ATOM 1523 O O . ASN A 1 195 ? -0.014 -17.422 -14.185 1.00 91.12 195 ASN A O 1
ATOM 1527 N N . PRO A 1 196 ? -1.140 -15.566 -14.774 1.00 90.81 196 PRO A N 1
ATOM 1528 C CA . PRO A 1 196 ? -1.896 -15.512 -13.533 1.00 90.81 196 PRO A CA 1
ATOM 1529 C C . PRO A 1 196 ? -2.820 -16.737 -13.399 1.00 90.81 196 PRO A C 1
ATOM 1531 O O . PRO A 1 196 ? -3.444 -17.149 -14.382 1.00 90.81 196 PRO A O 1
ATOM 1534 N N . PRO A 1 197 ? -2.950 -17.318 -12.194 1.00 90.88 197 PRO A N 1
ATOM 1535 C CA . PRO A 1 197 ? -3.949 -18.345 -11.921 1.00 90.88 197 PRO A CA 1
ATOM 1536 C C . PRO A 1 197 ? -5.372 -17.816 -12.149 1.00 90.88 197 PRO A C 1
ATOM 1538 O O . PRO A 1 197 ? -5.656 -16.654 -11.864 1.00 90.88 197 PRO A O 1
ATOM 1541 N N . ASN A 1 198 ? -6.288 -18.681 -12.596 1.00 88.94 198 ASN A N 1
ATOM 1542 C CA . ASN A 1 198 ? -7.691 -18.319 -12.832 1.00 88.94 198 ASN A CA 1
ATOM 1543 C C . ASN A 1 198 ? -8.505 -18.272 -11.523 1.00 88.94 198 ASN A C 1
ATOM 1545 O O . ASN A 1 198 ? -9.402 -19.085 -11.294 1.00 88.94 198 ASN A O 1
ATOM 1549 N N . VAL A 1 199 ? -8.136 -17.352 -10.633 1.00 89.19 199 VAL A N 1
ATOM 1550 C CA . VAL A 1 199 ? -8.816 -17.056 -9.367 1.00 89.19 199 VAL A CA 1
ATOM 1551 C C . VAL A 1 199 ? -8.893 -15.542 -9.168 1.00 89.19 199 VAL A C 1
ATOM 1553 O O . VAL A 1 199 ? -8.200 -14.780 -9.840 1.00 89.19 199 VAL A O 1
ATOM 1556 N N . LYS A 1 200 ? -9.740 -15.108 -8.233 1.00 87.06 200 LYS A N 1
ATOM 1557 C CA . LYS A 1 200 ? -9.939 -13.691 -7.926 1.00 87.06 200 LYS A CA 1
ATOM 1558 C C . LYS A 1 200 ? -8.906 -13.153 -6.932 1.00 87.06 200 LYS A C 1
ATOM 1560 O O . LYS A 1 200 ? -8.585 -13.819 -5.942 1.00 87.06 200 LYS A O 1
ATOM 1565 N N . PHE A 1 201 ? -8.456 -11.921 -7.147 1.00 85.25 201 PHE A N 1
ATOM 1566 C CA . PHE A 1 201 ? -7.452 -11.233 -6.338 1.00 85.25 201 PHE A CA 1
ATOM 1567 C C . PHE A 1 201 ? -7.881 -9.803 -5.976 1.00 85.25 201 PHE A C 1
ATOM 1569 O O . PHE A 1 201 ? -8.514 -9.121 -6.770 1.00 85.25 201 PHE A O 1
ATOM 1576 N N . LEU A 1 202 ? -7.489 -9.337 -4.785 1.00 79.88 202 LEU A N 1
ATOM 1577 C CA . LEU A 1 202 ? -7.741 -7.969 -4.292 1.00 79.88 202 LEU A CA 1
ATOM 1578 C C . LEU A 1 202 ? -6.640 -6.978 -4.680 1.00 79.88 202 LEU A C 1
ATOM 1580 O O . LEU A 1 202 ? -6.874 -5.773 -4.748 1.00 79.88 202 LEU A O 1
ATOM 1584 N N . ALA A 1 203 ? -5.420 -7.482 -4.856 1.00 83.00 203 ALA A N 1
ATOM 1585 C CA . ALA A 1 203 ? -4.232 -6.707 -5.187 1.00 83.00 203 ALA A CA 1
ATOM 1586 C C . ALA A 1 203 ? -3.209 -7.602 -5.880 1.00 83.00 203 ALA A C 1
ATOM 1588 O O . ALA A 1 203 ? -3.128 -8.796 -5.580 1.00 83.00 203 ALA A O 1
ATOM 1589 N N . VAL A 1 204 ? -2.391 -7.007 -6.746 1.00 89.62 204 VAL A N 1
ATOM 1590 C CA . VAL A 1 204 ? -1.280 -7.666 -7.434 1.00 89.62 204 VAL A CA 1
ATOM 1591 C C . VAL A 1 204 ? -0.019 -6.811 -7.344 1.00 89.62 204 VAL A C 1
ATOM 1593 O O . VAL A 1 204 ? -0.077 -5.586 -7.411 1.00 89.62 204 VAL A O 1
ATOM 1596 N N . SER A 1 205 ? 1.129 -7.466 -7.211 1.00 93.31 205 SER A N 1
ATOM 1597 C CA . SER A 1 205 ? 2.449 -6.855 -7.254 1.00 93.31 205 SER A CA 1
ATOM 1598 C C . SER A 1 205 ? 3.389 -7.716 -8.099 1.00 93.31 205 SER A C 1
ATOM 1600 O O . SER A 1 205 ? 3.601 -8.899 -7.820 1.00 93.31 205 SER A O 1
ATOM 1602 N N . ALA A 1 206 ? 3.924 -7.120 -9.160 1.00 92.25 206 ALA A N 1
ATOM 1603 C CA . ALA A 1 206 ? 4.905 -7.718 -10.050 1.00 92.25 206 ALA A CA 1
ATOM 1604 C C . ALA A 1 206 ? 6.321 -7.405 -9.545 1.00 92.25 206 ALA A C 1
ATOM 1606 O O . ALA A 1 206 ? 6.655 -6.247 -9.315 1.00 92.25 206 ALA A O 1
ATOM 1607 N N . GLY A 1 207 ? 7.135 -8.445 -9.373 1.00 92.00 207 GLY A N 1
ATOM 1608 C CA . GLY A 1 207 ? 8.552 -8.344 -9.032 1.00 92.00 207 GLY A CA 1
ATOM 1609 C C . GLY A 1 207 ? 9.433 -8.593 -10.255 1.00 92.00 207 GLY A C 1
ATOM 1610 O O . GLY A 1 207 ? 9.124 -8.155 -11.360 1.00 92.00 207 GLY A O 1
ATOM 1611 N N . ASP A 1 208 ? 10.535 -9.323 -10.089 1.00 90.06 208 ASP A N 1
ATOM 1612 C CA . ASP A 1 208 ? 11.497 -9.529 -11.176 1.00 90.06 208 ASP A CA 1
ATOM 1613 C C . ASP A 1 208 ? 11.071 -10.579 -12.205 1.00 90.06 208 ASP A C 1
ATOM 1615 O O . ASP A 1 208 ? 10.760 -10.264 -13.351 1.00 90.06 208 ASP A O 1
ATOM 1619 N N . HIS A 1 209 ? 11.013 -11.830 -11.757 1.00 90.50 209 HIS A N 1
ATOM 1620 C CA . HIS A 1 209 ? 10.514 -12.974 -12.523 1.00 90.50 209 HIS A CA 1
ATOM 1621 C C . HIS A 1 209 ? 9.393 -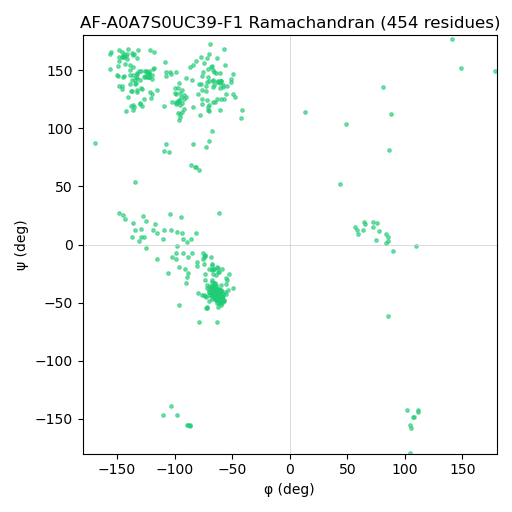13.675 -11.751 1.00 90.50 209 HIS A C 1
ATOM 1623 O O . HIS A 1 209 ? 9.120 -14.849 -11.975 1.00 90.50 209 HIS A O 1
ATOM 1629 N N . GLN A 1 210 ? 8.769 -12.973 -10.807 1.00 93.50 210 GLN A N 1
ATOM 1630 C CA . GLN A 1 210 ? 7.672 -13.464 -9.988 1.00 93.50 210 GLN A CA 1
ATOM 1631 C C . GLN A 1 210 ? 6.577 -12.407 -9.886 1.00 93.50 210 GLN A C 1
ATOM 1633 O O . GLN A 1 210 ? 6.848 -11.206 -9.940 1.00 93.50 210 GLN A O 1
ATOM 1638 N N . THR A 1 211 ? 5.352 -12.865 -9.689 1.00 93.56 211 THR A N 1
ATOM 1639 C CA . THR A 1 211 ? 4.194 -12.021 -9.407 1.00 93.56 211 THR A CA 1
ATOM 1640 C C . THR A 1 211 ? 3.507 -12.575 -8.177 1.00 93.56 211 THR A C 1
ATOM 1642 O O . THR A 1 211 ? 3.312 -13.783 -8.070 1.00 93.56 211 THR A O 1
ATOM 1645 N N . CYS A 1 212 ? 3.143 -11.696 -7.254 1.00 94.00 212 CYS A N 1
ATOM 1646 C CA . CYS A 1 212 ? 2.411 -12.048 -6.051 1.00 94.00 212 CYS A CA 1
ATOM 1647 C C . CYS A 1 212 ? 1.114 -11.256 -5.977 1.00 94.00 212 CYS A C 1
ATOM 1649 O O . CYS A 1 212 ? 1.061 -10.089 -6.353 1.00 94.00 212 CYS A O 1
ATOM 1651 N N . ALA A 1 213 ? 0.069 -11.879 -5.460 1.00 91.56 213 ALA A N 1
ATOM 1652 C CA . ALA A 1 213 ? -1.237 -11.270 -5.312 1.00 91.56 213 ALA A CA 1
ATOM 1653 C C . ALA A 1 213 ? -1.897 -11.701 -4.001 1.00 91.56 213 ALA A C 1
ATOM 1655 O O . ALA A 1 213 ? -1.532 -12.719 -3.410 1.00 91.56 213 ALA A O 1
ATOM 1656 N N . ILE A 1 214 ? -2.874 -10.922 -3.546 1.00 89.44 214 ILE A N 1
ATOM 1657 C CA . ILE A 1 214 ? -3.694 -11.243 -2.374 1.00 89.44 214 ILE A CA 1
ATOM 1658 C C . ILE A 1 214 ? -4.997 -11.841 -2.878 1.00 89.44 214 ILE A C 1
ATOM 1660 O O . ILE A 1 214 ? -5.717 -11.189 -3.633 1.00 89.44 214 ILE A O 1
ATOM 1664 N N . ARG A 1 215 ? -5.312 -13.071 -2.478 1.00 88.25 215 ARG A N 1
ATOM 1665 C CA . ARG A 1 215 ? -6.550 -13.731 -2.903 1.00 88.25 215 ARG A CA 1
ATOM 1666 C C . ARG A 1 215 ? -7.783 -13.039 -2.327 1.00 88.25 215 ARG A C 1
ATOM 1668 O O . ARG A 1 215 ? -7.792 -12.662 -1.156 1.00 88.25 215 ARG A O 1
ATOM 1675 N N . ALA A 1 216 ? -8.841 -12.938 -3.128 1.00 83.44 216 ALA A N 1
ATOM 1676 C CA . ALA A 1 216 ? -10.102 -12.325 -2.708 1.00 83.44 216 ALA A CA 1
ATOM 1677 C C . ALA A 1 216 ? -10.922 -13.180 -1.740 1.00 83.44 216 ALA A C 1
ATOM 1679 O O . ALA A 1 216 ? -11.697 -12.642 -0.961 1.00 83.44 216 ALA A O 1
ATOM 1680 N N . ASP A 1 217 ? -10.750 -14.499 -1.748 1.00 82.19 217 ASP A N 1
ATOM 1681 C CA . ASP A 1 217 ? -11.536 -15.386 -0.894 1.00 82.19 217 ASP A CA 1
ATOM 1682 C C . ASP A 1 217 ? -11.026 -15.438 0.550 1.00 82.19 217 ASP A C 1
ATOM 1684 O O . ASP A 1 217 ? -11.821 -15.440 1.482 1.00 82.19 217 ASP A O 1
ATOM 1688 N N . ASN A 1 218 ? -9.709 -15.485 0.755 1.00 84.75 218 ASN A N 1
ATOM 1689 C CA . ASN A 1 218 ? -9.126 -15.734 2.076 1.00 84.75 218 ASN A CA 1
ATOM 1690 C C . ASN A 1 218 ? -8.020 -14.753 2.484 1.00 84.75 218 ASN A C 1
ATOM 1692 O O . ASN A 1 218 ? -7.420 -14.938 3.544 1.00 84.75 218 ASN A O 1
ATOM 1696 N N . ARG A 1 219 ? -7.722 -13.742 1.654 1.00 87.00 219 ARG A N 1
ATOM 1697 C CA . ARG A 1 219 ? -6.662 -12.741 1.871 1.00 87.00 219 ARG A CA 1
ATOM 1698 C C . ARG A 1 219 ? -5.259 -13.323 2.076 1.00 87.00 219 ARG A C 1
ATOM 1700 O O . ARG A 1 219 ? -4.357 -12.612 2.514 1.00 87.00 219 ARG A O 1
ATOM 1707 N N . ARG A 1 220 ? -5.031 -14.598 1.749 1.00 90.81 220 ARG A N 1
ATOM 1708 C CA . ARG A 1 220 ? -3.682 -15.173 1.736 1.00 90.81 220 ARG A CA 1
ATOM 1709 C C . ARG A 1 220 ? -2.942 -14.689 0.497 1.00 90.81 220 ARG A C 1
ATOM 1711 O O . ARG A 1 220 ? -3.540 -14.466 -0.561 1.00 90.81 220 ARG A O 1
ATOM 1718 N N . ALA A 1 221 ? -1.631 -14.549 0.631 1.00 91.69 221 ALA A N 1
ATOM 1719 C CA . ALA A 1 221 ? -0.774 -14.311 -0.514 1.00 91.69 221 ALA A CA 1
ATOM 1720 C C . ALA A 1 221 ? -0.784 -15.540 -1.443 1.00 91.69 221 ALA A C 1
ATOM 1722 O O . ALA A 1 221 ? -0.898 -16.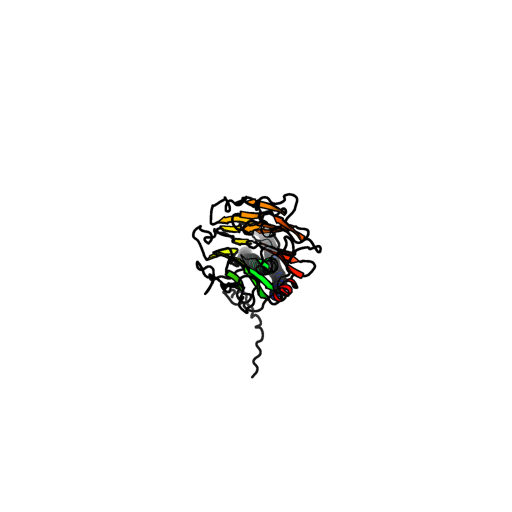686 -1.002 1.00 91.69 221 ALA A O 1
ATOM 1723 N N . MET A 1 222 ? -0.628 -15.302 -2.738 1.00 92.00 222 MET A N 1
ATOM 1724 C CA . MET A 1 222 ? -0.364 -16.320 -3.746 1.00 92.00 222 MET A CA 1
ATOM 1725 C C . MET A 1 222 ? 0.643 -15.747 -4.733 1.00 92.00 222 MET A C 1
ATOM 1727 O O . MET A 1 222 ? 0.425 -14.666 -5.272 1.00 92.00 222 MET A O 1
ATOM 1731 N N . CYS A 1 223 ? 1.739 -16.465 -4.962 1.00 94.25 223 CYS A N 1
ATOM 1732 C CA . CYS A 1 223 ? 2.787 -16.057 -5.891 1.00 94.25 223 CYS A CA 1
ATOM 1733 C C . CYS A 1 223 ? 3.001 -17.120 -6.963 1.00 94.25 223 CYS A C 1
ATOM 1735 O O . CYS A 1 223 ? 2.927 -18.316 -6.672 1.00 94.25 223 CYS A O 1
ATOM 1737 N N . TRP A 1 224 ? 3.288 -16.678 -8.181 1.00 93.81 224 TRP A N 1
ATOM 1738 C CA . TRP A 1 224 ? 3.648 -17.511 -9.324 1.00 93.81 224 TRP A CA 1
ATOM 1739 C C . TRP A 1 224 ? 4.851 -16.905 -10.056 1.00 93.81 224 TRP A C 1
ATOM 1741 O O . TRP A 1 224 ? 5.209 -15.744 -9.846 1.00 93.81 224 TRP A O 1
ATOM 1751 N N . GLY A 1 225 ? 5.499 -17.701 -10.902 1.00 93.31 225 GLY A N 1
ATOM 1752 C CA . GLY A 1 225 ? 6.756 -17.335 -11.550 1.00 93.31 225 GLY A CA 1
ATOM 1753 C C . GLY A 1 225 ? 7.967 -18.051 -10.944 1.00 93.31 225 GLY A C 1
ATOM 1754 O O . GLY A 1 225 ? 7.835 -19.078 -10.275 1.00 93.31 225 GLY A O 1
ATOM 1755 N N . SER A 1 226 ? 9.151 -17.474 -11.136 1.00 92.25 226 SER A N 1
ATOM 1756 C CA . SER A 1 226 ? 10.425 -17.947 -10.589 1.00 92.25 226 SER A CA 1
ATOM 1757 C C . SER A 1 226 ? 10.385 -18.086 -9.067 1.00 92.25 226 SER A C 1
ATOM 1759 O O . SER A 1 226 ? 10.062 -17.136 -8.351 1.00 92.25 226 SER A O 1
ATOM 1761 N N . ASN A 1 227 ? 10.800 -19.256 -8.575 1.00 92.00 227 ASN A N 1
ATOM 1762 C CA . ASN A 1 227 ? 10.943 -19.539 -7.149 1.00 92.00 227 ASN A CA 1
ATOM 1763 C C . ASN A 1 227 ? 12.404 -19.538 -6.654 1.00 92.00 227 ASN A C 1
ATOM 1765 O O . ASN A 1 227 ? 12.760 -20.203 -5.680 1.00 92.00 227 ASN A O 1
ATOM 1769 N N . THR A 1 228 ? 13.293 -18.802 -7.320 1.00 90.94 228 THR A N 1
ATOM 1770 C CA . THR A 1 228 ? 14.663 -18.647 -6.815 1.00 90.94 228 THR A CA 1
ATOM 1771 C C . THR A 1 228 ? 14.630 -17.989 -5.430 1.00 90.94 228 THR A C 1
ATOM 1773 O O . THR A 1 228 ? 13.902 -17.019 -5.228 1.00 90.94 228 THR A O 1
ATOM 1776 N N . PHE A 1 229 ? 15.405 -18.512 -4.477 1.00 90.38 229 PHE A N 1
ATOM 1777 C CA . PHE A 1 229 ? 15.438 -18.069 -3.071 1.00 90.38 229 PHE A CA 1
ATOM 1778 C C . PHE A 1 229 ? 14.135 -18.263 -2.274 1.00 90.38 229 PHE A C 1
ATOM 1780 O O . PHE A 1 229 ? 14.017 -17.711 -1.186 1.00 90.38 229 PHE A O 1
ATOM 1787 N N . GLY A 1 230 ? 13.153 -19.023 -2.773 1.00 89.31 230 GLY A N 1
ATOM 1788 C CA . GLY A 1 230 ? 11.885 -19.215 -2.055 1.00 89.31 230 GLY A CA 1
ATOM 1789 C C . GLY A 1 230 ? 10.940 -18.008 -2.133 1.00 89.31 230 GLY A C 1
ATOM 1790 O O . GLY A 1 230 ? 10.053 -17.862 -1.296 1.00 89.31 230 GLY A O 1
ATOM 1791 N N . LYS A 1 231 ? 11.142 -17.101 -3.102 1.00 86.44 231 LYS A N 1
ATOM 1792 C CA . LYS A 1 231 ? 10.324 -15.883 -3.273 1.00 86.44 231 LYS A CA 1
ATOM 1793 C C . LYS A 1 231 ? 8.930 -16.146 -3.851 1.00 86.44 231 LYS A C 1
ATOM 1795 O O . LYS A 1 231 ? 8.057 -15.283 -3.767 1.00 86.44 231 LYS A O 1
ATOM 1800 N N . SER A 1 232 ? 8.723 -17.323 -4.438 1.00 85.88 232 SER A N 1
ATOM 1801 C CA . SER A 1 232 ? 7.453 -17.774 -5.003 1.00 85.88 232 SER A CA 1
ATOM 1802 C C . SER A 1 232 ? 7.009 -19.080 -4.325 1.00 85.88 232 SER A C 1
ATOM 1804 O O . SER A 1 232 ? 7.729 -19.687 -3.543 1.00 85.88 232 SER A O 1
ATOM 1806 N N . THR A 1 233 ? 5.765 -19.487 -4.523 1.00 66.38 233 THR A N 1
ATOM 1807 C CA . THR A 1 233 ? 5.137 -20.587 -3.768 1.00 66.38 233 THR A CA 1
ATOM 1808 C C . THR A 1 233 ? 5.722 -21.969 -4.121 1.00 66.38 233 THR A C 1
ATOM 1810 O O . THR A 1 233 ? 6.449 -22.093 -5.110 1.00 66.38 233 THR A O 1
ATOM 1813 N N . PRO A 1 234 ? 5.485 -23.003 -3.281 1.00 58.03 234 PRO A N 1
ATOM 1814 C CA . PRO A 1 234 ? 4.170 -23.663 -3.276 1.00 58.03 234 PRO A CA 1
ATOM 1815 C C . PRO A 1 234 ? 3.165 -23.197 -2.207 1.00 58.03 234 PRO A C 1
ATOM 1817 O O . PRO A 1 234 ? 1.972 -23.285 -2.483 1.00 58.03 234 PRO A O 1
ATOM 1820 N N . GLN A 1 235 ? 3.581 -22.535 -1.113 1.00 64.00 235 GLN A N 1
ATOM 1821 C CA . GLN A 1 235 ? 2.722 -21.611 -0.338 1.00 64.00 235 GLN A CA 1
ATOM 1822 C C . GLN A 1 235 ? 3.552 -20.475 0.294 1.00 64.00 235 GLN A C 1
ATOM 1824 O O . GLN A 1 235 ? 4.626 -20.761 0.819 1.00 64.00 235 GLN A O 1
ATOM 1829 N N . PRO A 1 236 ? 3.107 -19.202 0.256 1.00 75.88 236 PRO A N 1
ATOM 1830 C CA . PRO A 1 236 ? 3.740 -18.125 1.018 1.00 75.88 236 PRO A CA 1
ATOM 1831 C C . PRO A 1 236 ? 3.493 -18.320 2.521 1.00 75.88 236 PRO A C 1
ATOM 1833 O O . PRO A 1 236 ? 2.678 -19.172 2.889 1.00 75.88 236 PRO A O 1
ATOM 1836 N N . PRO A 1 237 ? 4.131 -17.514 3.389 1.00 82.06 237 PRO A N 1
ATOM 1837 C CA . PRO A 1 237 ? 3.877 -17.553 4.823 1.00 82.06 237 PRO A CA 1
ATOM 1838 C C . PRO A 1 237 ? 2.384 -17.470 5.148 1.00 82.06 237 PRO A C 1
ATOM 1840 O O . PRO A 1 237 ? 1.631 -16.727 4.507 1.00 82.06 237 PRO A O 1
ATOM 1843 N N . ASP A 1 238 ? 1.967 -18.215 6.170 1.00 81.56 238 ASP A N 1
ATOM 1844 C CA . ASP A 1 238 ? 0.607 -18.125 6.680 1.00 81.56 238 ASP A CA 1
ATOM 1845 C C . ASP A 1 238 ? 0.314 -16.724 7.215 1.00 81.56 238 ASP A C 1
ATOM 1847 O O . ASP A 1 238 ? 1.153 -16.066 7.833 1.00 81.56 238 ASP A O 1
ATOM 1851 N N . GLY A 1 239 ? -0.900 -16.254 6.945 1.00 86.50 239 GLY A N 1
ATOM 1852 C CA . GLY A 1 239 ? -1.327 -14.913 7.304 1.00 86.50 239 GLY A CA 1
ATOM 1853 C C . GLY A 1 239 ? -2.334 -14.344 6.316 1.00 86.50 239 GLY A C 1
ATOM 1854 O O . GLY A 1 239 ? -2.364 -14.705 5.138 1.00 86.50 239 GLY A O 1
ATOM 1855 N N . GLN A 1 240 ? -3.177 -13.448 6.820 1.00 86.69 240 GLN A N 1
ATOM 1856 C CA . GLN A 1 240 ? -4.081 -12.652 6.001 1.00 86.69 240 GLN A CA 1
ATOM 1857 C C . GLN A 1 240 ? -3.456 -11.285 5.774 1.00 86.69 240 GLN A C 1
ATOM 1859 O O . GLN A 1 240 ? -3.156 -10.562 6.727 1.00 86.69 240 GLN A O 1
ATOM 1864 N N . PHE A 1 241 ? -3.262 -10.948 4.508 1.00 87.06 241 PHE A N 1
ATOM 1865 C CA . PHE A 1 241 ? -2.578 -9.750 4.066 1.00 87.06 241 PHE A CA 1
ATOM 1866 C C . PHE A 1 241 ? -3.573 -8.709 3.580 1.00 87.06 241 PHE A C 1
ATOM 1868 O O . PHE A 1 241 ? -4.620 -9.023 3.015 1.00 87.06 241 PHE A O 1
ATOM 1875 N N . HIS A 1 242 ? -3.211 -7.450 3.776 1.00 83.19 242 HIS A N 1
ATOM 1876 C CA . HIS A 1 242 ? -3.944 -6.317 3.230 1.00 83.19 242 HIS A CA 1
ATOM 1877 C C . HIS A 1 242 ? -3.132 -5.511 2.213 1.00 83.19 242 HIS A C 1
ATOM 1879 O O . HIS A 1 242 ? -3.669 -4.642 1.533 1.00 83.19 242 HIS A O 1
ATOM 1885 N N . GLN A 1 243 ? -1.824 -5.757 2.148 1.00 87.81 243 GLN A N 1
ATOM 1886 C CA . GLN A 1 243 ? -0.918 -5.202 1.155 1.00 87.81 243 GLN A CA 1
ATOM 1887 C C . GLN A 1 243 ? 0.198 -6.211 0.890 1.00 87.81 243 GLN A C 1
ATOM 1889 O O . GLN A 1 243 ? 0.638 -6.907 1.806 1.00 87.81 243 GLN A O 1
ATOM 1894 N N . ILE A 1 244 ? 0.661 -6.268 -0.356 1.00 92.31 244 ILE A N 1
ATOM 1895 C CA . ILE A 1 244 ? 1.801 -7.076 -0.778 1.00 92.31 244 ILE A CA 1
ATOM 1896 C C . ILE A 1 244 ? 2.680 -6.259 -1.725 1.00 92.31 244 ILE A C 1
ATOM 1898 O O . ILE A 1 244 ? 2.172 -5.492 -2.541 1.00 92.31 244 ILE A O 1
ATOM 1902 N N . SER A 1 245 ? 3.992 -6.413 -1.605 1.00 95.19 245 SER A N 1
ATOM 1903 C CA . SER A 1 245 ? 4.989 -5.777 -2.456 1.00 95.19 245 SER A CA 1
ATOM 1904 C C . SER A 1 245 ? 6.053 -6.803 -2.829 1.00 95.19 245 SER A C 1
ATOM 1906 O O . SER A 1 245 ? 6.750 -7.342 -1.969 1.00 95.19 245 SER A O 1
ATOM 1908 N N . ALA A 1 246 ? 6.146 -7.102 -4.121 1.00 94.56 246 ALA A N 1
ATOM 1909 C CA . ALA A 1 246 ? 7.159 -7.976 -4.685 1.00 94.56 246 ALA A CA 1
ATOM 1910 C C . ALA A 1 246 ? 8.367 -7.137 -5.120 1.00 94.56 246 ALA A C 1
ATOM 1912 O O . ALA A 1 246 ? 8.255 -6.299 -6.009 1.00 94.56 246 ALA A O 1
ATOM 1913 N N . GLY A 1 247 ? 9.516 -7.372 -4.486 1.00 93.69 247 GLY A N 1
ATOM 1914 C CA . GLY A 1 247 ? 10.796 -6.793 -4.883 1.00 93.69 247 GLY A CA 1
ATOM 1915 C C . GLY A 1 247 ? 11.488 -7.638 -5.950 1.00 93.69 247 GLY A C 1
ATOM 1916 O O . GLY A 1 247 ? 10.866 -8.428 -6.664 1.00 93.69 247 GLY A O 1
ATOM 1917 N N . ASN A 1 248 ? 12.811 -7.522 -6.056 1.00 92.81 248 ASN A N 1
ATOM 1918 C CA . ASN A 1 248 ? 13.546 -8.308 -7.047 1.00 92.81 248 ASN A CA 1
ATOM 1919 C C . ASN A 1 248 ? 13.633 -9.797 -6.675 1.00 92.81 248 ASN A C 1
ATOM 1921 O O . ASN A 1 248 ? 13.234 -10.669 -7.451 1.00 92.81 248 ASN A O 1
ATOM 1925 N N . SER A 1 249 ? 14.130 -10.089 -5.474 1.00 93.94 249 SER A N 1
ATOM 1926 C CA . SER A 1 249 ? 14.371 -11.465 -5.017 1.00 93.94 249 SER A CA 1
ATOM 1927 C C . SER A 1 249 ? 13.714 -11.803 -3.678 1.00 93.94 249 SER A C 1
ATOM 1929 O O . SER A 1 249 ? 13.889 -12.906 -3.170 1.00 93.94 249 SER A O 1
ATOM 1931 N N . HIS A 1 250 ? 12.902 -10.894 -3.144 1.00 95.69 250 HIS A N 1
ATOM 1932 C CA . HIS A 1 250 ? 12.106 -11.068 -1.933 1.00 95.69 250 HIS A CA 1
ATOM 1933 C C . HIS A 1 250 ? 10.738 -10.405 -2.088 1.00 95.69 250 HIS A C 1
ATOM 1935 O O . HIS A 1 250 ? 10.506 -9.601 -2.994 1.00 95.69 250 HIS A O 1
ATOM 1941 N N . VAL A 1 251 ? 9.820 -10.763 -1.202 1.00 95.94 251 VAL A N 1
ATOM 1942 C CA . VAL A 1 251 ? 8.455 -10.244 -1.157 1.00 95.94 251 VAL A CA 1
ATOM 1943 C C . VAL A 1 251 ? 8.143 -9.897 0.286 1.00 95.94 251 VAL A C 1
ATOM 1945 O O . VAL A 1 251 ? 8.480 -10.656 1.191 1.00 95.94 251 VAL A O 1
ATOM 1948 N N . CYS A 1 252 ? 7.493 -8.761 0.501 1.00 96.69 252 CYS A N 1
ATOM 1949 C CA . CYS A 1 252 ? 6.987 -8.364 1.805 1.00 96.69 252 CYS A CA 1
ATOM 1950 C C . CYS A 1 252 ? 5.499 -8.047 1.711 1.00 96.69 252 CYS A C 1
ATOM 1952 O O . CYS A 1 252 ? 5.025 -7.490 0.723 1.00 96.69 252 CYS A O 1
ATOM 1954 N N . GLY A 1 253 ? 4.752 -8.362 2.761 1.00 93.81 253 GLY A N 1
ATOM 1955 C CA . GLY A 1 253 ? 3.349 -7.999 2.881 1.00 93.81 253 GLY A CA 1
ATOM 1956 C C . GLY A 1 253 ? 3.008 -7.528 4.283 1.00 93.81 253 GLY A C 1
ATOM 1957 O O . GLY A 1 253 ? 3.664 -7.904 5.254 1.00 93.81 253 GLY A O 1
ATOM 1958 N N . ILE A 1 254 ? 1.968 -6.704 4.382 1.00 91.25 254 ILE A N 1
ATOM 1959 C CA . ILE A 1 254 ? 1.418 -6.258 5.662 1.00 91.25 254 ILE A CA 1
ATOM 1960 C C . ILE A 1 254 ? 0.228 -7.143 6.010 1.00 91.25 254 ILE A C 1
ATOM 1962 O O . ILE A 1 254 ? -0.724 -7.262 5.231 1.00 91.25 254 ILE A O 1
ATOM 1966 N N . LEU A 1 255 ? 0.297 -7.768 7.180 1.00 88.31 255 LEU A N 1
ATOM 1967 C CA . LEU A 1 255 ? -0.782 -8.561 7.756 1.00 88.31 255 LEU A CA 1
ATOM 1968 C C . LEU A 1 255 ? -1.923 -7.652 8.230 1.00 88.31 255 LEU A C 1
ATOM 1970 O O . LEU A 1 255 ? -1.709 -6.476 8.509 1.00 88.31 255 LEU A O 1
ATOM 1974 N N . LEU A 1 256 ? -3.132 -8.187 8.409 1.00 81.06 256 LEU A N 1
ATOM 1975 C CA . LEU A 1 256 ? -4.274 -7.405 8.918 1.00 81.06 256 LEU A CA 1
ATOM 1976 C C . LEU A 1 256 ? -4.000 -6.711 10.270 1.00 81.06 256 LEU A C 1
ATOM 1978 O O . LEU A 1 256 ? -4.538 -5.637 10.521 1.00 81.06 256 LEU A O 1
ATOM 1982 N N . GLY A 1 257 ? -3.120 -7.268 11.111 1.00 77.38 257 GLY A N 1
ATOM 1983 C CA . GLY A 1 257 ? -2.680 -6.641 12.368 1.00 77.38 257 GLY A CA 1
ATOM 1984 C C . GLY A 1 257 ? -1.716 -5.451 12.201 1.00 77.38 257 GLY A C 1
ATOM 1985 O O . GLY A 1 257 ? -1.438 -4.732 13.164 1.00 77.38 257 GLY A O 1
ATOM 1986 N N . GLY A 1 258 ? -1.208 -5.215 10.989 1.00 83.88 258 GLY A N 1
ATOM 1987 C CA . GLY A 1 258 ? -0.229 -4.179 10.660 1.00 83.88 258 GLY A CA 1
ATOM 1988 C C . GLY A 1 258 ? 1.232 -4.625 10.774 1.00 83.88 258 GLY A C 1
ATOM 1989 O O . GLY A 1 258 ? 2.118 -3.858 10.419 1.00 83.88 258 GLY A O 1
ATOM 1990 N N . SER A 1 259 ? 1.526 -5.834 11.255 1.00 91.50 259 SER A N 1
ATOM 1991 C CA . SER A 1 259 ? 2.889 -6.378 11.210 1.00 91.50 259 SER A CA 1
ATOM 1992 C C . SER A 1 259 ? 3.289 -6.743 9.778 1.00 91.50 259 SER A C 1
ATOM 1994 O O . SER A 1 259 ? 2.446 -7.090 8.948 1.00 91.50 259 SER A O 1
ATOM 1996 N N . VAL A 1 260 ? 4.586 -6.667 9.482 1.00 95.62 260 VAL A N 1
ATOM 1997 C CA . VAL A 1 260 ? 5.141 -7.027 8.171 1.00 95.62 260 VAL A CA 1
ATOM 1998 C C . VAL A 1 260 ? 5.673 -8.454 8.220 1.00 95.62 260 VAL A C 1
ATOM 2000 O O . VAL A 1 260 ? 6.383 -8.820 9.153 1.00 95.62 260 VAL A O 1
ATOM 2003 N N . SER A 1 261 ? 5.356 -9.244 7.197 1.00 95.56 261 SER A N 1
ATOM 2004 C CA . SER A 1 261 ? 5.954 -10.556 6.949 1.00 95.56 261 SER A CA 1
ATOM 2005 C C . SER A 1 261 ? 6.652 -10.536 5.593 1.00 95.56 261 SER A C 1
ATOM 2007 O O . SER A 1 261 ? 6.060 -10.099 4.604 1.00 95.56 261 SER A O 1
ATOM 2009 N N . CYS A 1 262 ? 7.911 -10.973 5.553 1.00 96.31 262 CYS A N 1
ATOM 2010 C CA . CYS A 1 262 ? 8.728 -11.013 4.343 1.00 96.31 262 CYS A CA 1
ATOM 2011 C C . CYS A 1 262 ? 9.292 -12.418 4.107 1.00 96.31 262 CYS A C 1
ATOM 2013 O O . CYS A 1 262 ? 9.567 -13.147 5.058 1.00 96.31 262 CYS A O 1
ATOM 2015 N N . TRP A 1 263 ? 9.484 -12.787 2.843 1.00 95.38 263 TRP A N 1
ATOM 2016 C CA . TRP A 1 263 ? 10.060 -14.068 2.429 1.00 95.38 263 TRP A CA 1
ATOM 2017 C C . TRP A 1 263 ? 10.856 -13.929 1.125 1.00 95.38 263 TRP A C 1
ATOM 2019 O O . TRP A 1 263 ? 10.677 -12.975 0.365 1.00 95.38 263 TRP A O 1
ATOM 2029 N N . GLY A 1 264 ? 11.729 -14.898 0.849 1.00 94.75 264 GLY A N 1
ATOM 2030 C CA . GLY A 1 264 ? 12.651 -14.882 -0.287 1.00 94.75 264 GLY A CA 1
ATOM 2031 C C . GLY A 1 264 ? 14.101 -14.655 0.145 1.00 94.75 264 GLY A C 1
ATOM 2032 O O . GLY A 1 264 ? 14.504 -15.052 1.239 1.00 94.75 264 GLY A O 1
ATOM 2033 N N . ASP A 1 265 ? 14.892 -14.007 -0.712 1.00 95.75 265 ASP A N 1
ATOM 2034 C CA . ASP A 1 265 ? 16.294 -13.694 -0.428 1.00 95.75 265 ASP A CA 1
ATOM 2035 C C . ASP A 1 265 ? 16.439 -12.855 0.851 1.00 95.75 265 ASP A C 1
ATOM 2037 O O . ASP A 1 265 ? 15.695 -11.900 1.087 1.00 95.75 265 ASP A O 1
ATOM 2041 N N . ASN A 1 266 ? 17.423 -13.208 1.675 1.00 96.25 266 ASN A N 1
ATOM 2042 C CA . ASN A 1 266 ? 17.721 -12.514 2.922 1.00 96.25 266 ASN A CA 1
ATOM 2043 C C . ASN A 1 266 ? 19.221 -12.273 3.151 1.00 96.25 266 ASN A C 1
ATOM 2045 O O . ASN A 1 266 ? 19.638 -12.013 4.278 1.00 96.25 266 ASN A O 1
ATOM 2049 N N . ARG A 1 267 ? 20.054 -12.353 2.104 1.00 96.81 267 ARG A N 1
ATOM 2050 C CA . ARG A 1 267 ? 21.519 -12.170 2.213 1.00 96.81 267 ARG A CA 1
ATOM 2051 C C . ARG A 1 267 ? 21.945 -10.813 2.784 1.00 96.81 267 ARG A C 1
ATOM 2053 O O . ARG A 1 267 ? 23.058 -10.693 3.286 1.00 96.81 267 ARG A O 1
ATOM 2060 N N . HIS A 1 268 ? 21.076 -9.807 2.722 1.00 96.31 268 HIS A N 1
ATOM 2061 C CA . HIS A 1 268 ? 21.303 -8.470 3.268 1.00 96.31 268 HIS A CA 1
ATOM 2062 C C . HIS A 1 268 ? 20.338 -8.114 4.408 1.00 96.31 268 HIS A C 1
ATOM 2064 O O . HIS A 1 268 ? 20.283 -6.957 4.810 1.00 96.31 268 HIS A O 1
ATOM 2070 N N . GLY A 1 269 ? 19.552 -9.068 4.914 1.00 96.38 269 GLY A N 1
ATOM 2071 C CA . GLY A 1 269 ? 18.514 -8.800 5.912 1.00 96.38 269 GLY A CA 1
ATOM 2072 C C . GLY A 1 269 ? 17.234 -8.176 5.340 1.00 96.38 269 GLY A C 1
ATOM 2073 O O . GLY A 1 269 ? 16.396 -7.706 6.103 1.00 96.38 269 GLY A O 1
ATOM 2074 N N . GLN A 1 270 ? 17.051 -8.143 4.013 1.00 96.31 270 GLN A N 1
ATOM 2075 C CA . GLN A 1 270 ? 15.901 -7.496 3.360 1.00 96.31 270 GLN A CA 1
ATOM 2076 C C . GLN A 1 270 ? 14.552 -8.194 3.615 1.00 96.31 270 GLN A C 1
ATOM 2078 O O . GLN A 1 270 ? 13.496 -7.573 3.459 1.00 96.31 270 GLN A O 1
ATOM 2083 N N . SER A 1 271 ? 14.596 -9.451 4.063 1.00 96.38 271 SER A N 1
ATOM 2084 C CA . SER A 1 271 ? 13.445 -10.247 4.497 1.00 96.38 271 SER A CA 1
ATOM 2085 C C . SER A 1 271 ? 13.332 -10.354 6.026 1.00 96.38 271 SER A C 1
ATOM 2087 O O . SER A 1 271 ? 12.535 -11.144 6.522 1.00 96.38 271 SER A O 1
ATOM 2089 N N . THR A 1 272 ? 14.082 -9.545 6.781 1.00 96.56 272 THR A N 1
ATOM 2090 C CA . THR A 1 272 ? 13.993 -9.450 8.247 1.00 96.56 272 THR A CA 1
ATOM 2091 C C . THR A 1 272 ? 13.361 -8.107 8.640 1.00 96.56 272 THR A C 1
ATOM 2093 O O . THR A 1 272 ? 14.085 -7.156 8.945 1.00 96.56 272 THR A O 1
ATOM 2096 N N . PRO A 1 273 ? 12.022 -7.971 8.589 1.00 96.50 273 PRO A N 1
ATOM 2097 C CA . PRO A 1 273 ? 11.369 -6.705 8.888 1.00 96.50 273 PRO A CA 1
ATOM 2098 C C . PRO A 1 273 ? 11.536 -6.321 10.368 1.00 96.50 273 PRO A C 1
ATOM 2100 O O . PRO A 1 273 ? 11.442 -7.184 11.246 1.00 96.50 273 PRO A O 1
ATOM 2103 N N . PRO A 1 274 ? 11.747 -5.031 10.678 1.00 96.12 274 PRO A N 1
ATOM 2104 C CA . PRO A 1 274 ? 11.772 -4.558 12.054 1.00 96.12 274 PRO A CA 1
ATOM 2105 C C . PRO A 1 274 ? 10.374 -4.638 12.692 1.00 96.12 274 PRO A C 1
ATOM 2107 O O . PRO A 1 274 ? 9.361 -4.530 11.992 1.00 96.12 274 PRO A O 1
ATOM 2110 N N . PRO A 1 275 ? 10.285 -4.779 14.027 1.00 93.56 275 PRO A N 1
ATOM 2111 C CA . PRO A 1 275 ? 9.004 -4.835 14.715 1.00 93.56 275 PRO A CA 1
ATOM 2112 C C . PRO A 1 275 ? 8.261 -3.494 14.635 1.00 93.56 275 PRO A C 1
ATOM 2114 O O . PRO A 1 275 ? 8.854 -2.408 14.602 1.00 93.56 275 PRO A O 1
ATOM 2117 N N . GLY A 1 276 ? 6.933 -3.577 14.643 1.00 90.38 276 GLY A N 1
ATOM 2118 C CA . GLY A 1 276 ? 6.041 -2.423 14.640 1.00 90.38 276 GLY A CA 1
ATOM 2119 C C . GLY A 1 276 ? 4.816 -2.629 13.757 1.00 90.38 276 GLY A C 1
ATOM 2120 O O . GLY A 1 276 ? 4.673 -3.652 13.086 1.00 90.38 276 GLY A O 1
ATOM 2121 N N . ARG A 1 277 ? 3.929 -1.632 13.768 1.00 90.00 277 ARG A N 1
ATOM 2122 C CA . ARG A 1 277 ? 2.758 -1.580 12.889 1.00 90.00 277 ARG A CA 1
ATOM 2123 C C . ARG A 1 277 ? 3.064 -0.689 11.697 1.00 90.00 277 ARG A C 1
ATOM 2125 O O . ARG A 1 277 ? 3.393 0.480 11.869 1.00 90.00 277 ARG A O 1
ATOM 2132 N N . PHE A 1 278 ? 2.936 -1.237 10.504 1.00 91.06 278 PHE A N 1
ATOM 2133 C CA . PHE A 1 278 ? 3.178 -0.566 9.242 1.00 91.06 278 PHE A CA 1
ATOM 2134 C C . PHE A 1 278 ? 1.863 -0.274 8.526 1.00 91.06 278 PHE A C 1
ATOM 2136 O O . PHE A 1 278 ? 0.908 -1.046 8.600 1.00 91.06 278 PHE A O 1
ATOM 2143 N N . THR A 1 279 ? 1.815 0.858 7.829 1.00 86.81 279 THR A N 1
ATOM 2144 C CA . THR A 1 279 ? 0.676 1.258 6.992 1.00 86.81 279 THR A CA 1
ATOM 2145 C C . THR A 1 279 ? 0.973 1.098 5.509 1.00 86.81 279 THR A C 1
ATOM 2147 O O . THR A 1 279 ? 0.034 0.976 4.726 1.00 86.81 279 THR A O 1
ATOM 2150 N N . LEU A 1 280 ? 2.249 1.120 5.116 1.00 91.06 280 LEU A N 1
ATOM 2151 C CA . LEU A 1 280 ? 2.702 0.877 3.751 1.00 91.06 280 LEU A CA 1
ATOM 2152 C C . LEU A 1 280 ? 4.039 0.133 3.754 1.00 91.06 280 LEU A C 1
ATOM 2154 O O . LEU A 1 280 ? 4.883 0.404 4.607 1.00 91.06 280 LEU A O 1
ATOM 2158 N N . VAL A 1 281 ? 4.241 -0.764 2.787 1.00 95.50 281 VAL A N 1
ATOM 2159 C CA . VAL A 1 281 ? 5.526 -1.417 2.513 1.00 95.50 281 VAL A CA 1
ATOM 2160 C C . VAL A 1 281 ? 5.821 -1.406 1.013 1.00 95.50 281 VAL A C 1
ATOM 2162 O O . VAL A 1 281 ? 4.923 -1.580 0.192 1.00 95.50 281 VAL A O 1
ATOM 2165 N N . SER A 1 282 ? 7.083 -1.191 0.655 1.00 96.62 282 SER A N 1
ATOM 2166 C CA . SER A 1 282 ? 7.590 -1.232 -0.713 1.00 96.62 282 SER A CA 1
ATOM 2167 C C . SER A 1 282 ? 8.939 -1.949 -0.737 1.00 96.62 282 SER A C 1
ATOM 2169 O O . SER A 1 282 ? 9.896 -1.522 -0.086 1.00 96.62 282 SER A O 1
ATOM 2171 N N . SER A 1 283 ? 8.999 -3.049 -1.482 1.00 96.38 283 SER A N 1
ATOM 2172 C CA . SER A 1 283 ? 10.187 -3.883 -1.658 1.00 96.38 283 SER A CA 1
ATOM 2173 C C . SER A 1 283 ? 10.930 -3.492 -2.936 1.00 96.38 283 SER A C 1
ATOM 2175 O O . SER A 1 283 ? 10.348 -3.491 -4.016 1.00 96.38 283 SER A O 1
ATOM 2177 N N . GLY A 1 284 ? 12.214 -3.158 -2.803 1.00 94.94 284 GLY A N 1
ATOM 2178 C CA . GLY A 1 284 ? 13.111 -2.804 -3.904 1.00 94.94 284 GLY A CA 1
ATOM 2179 C C . GLY A 1 284 ? 13.987 -3.978 -4.351 1.00 94.94 284 GLY A C 1
ATOM 2180 O O . GLY A 1 284 ? 13.583 -5.142 -4.296 1.00 94.94 284 GLY A O 1
ATOM 2181 N N . TYR A 1 285 ? 15.215 -3.683 -4.790 1.00 94.81 285 TYR A N 1
ATOM 2182 C CA . TYR A 1 285 ? 16.158 -4.712 -5.256 1.00 94.81 285 TYR A CA 1
ATOM 2183 C C . TYR A 1 285 ? 16.735 -5.565 -4.114 1.00 94.81 285 TYR A C 1
ATOM 2185 O O . TYR A 1 285 ? 16.619 -6.785 -4.124 1.00 94.81 285 TYR A O 1
ATOM 2193 N N . GLU A 1 286 ? 17.328 -4.912 -3.112 1.00 95.94 286 GLU A N 1
ATOM 2194 C CA . GLU A 1 286 ? 18.027 -5.549 -1.976 1.00 95.94 286 GLU A CA 1
ATOM 2195 C C . GLU A 1 286 ? 17.641 -4.906 -0.636 1.00 95.94 286 GLU A C 1
ATOM 2197 O O . GLU A 1 286 ? 18.309 -5.094 0.381 1.00 95.94 286 GLU A O 1
ATOM 2202 N N . HIS A 1 287 ? 16.597 -4.084 -0.631 1.00 97.50 287 HIS A N 1
ATOM 2203 C CA . HIS A 1 287 ? 16.094 -3.396 0.548 1.00 97.50 287 HIS A CA 1
ATOM 2204 C C . HIS A 1 287 ? 14.578 -3.275 0.477 1.00 97.50 287 HIS A C 1
ATOM 2206 O O . HIS A 1 287 ? 13.968 -3.396 -0.588 1.00 97.50 287 HIS A O 1
ATOM 2212 N N . THR A 1 288 ? 13.977 -3.029 1.628 1.00 98.06 28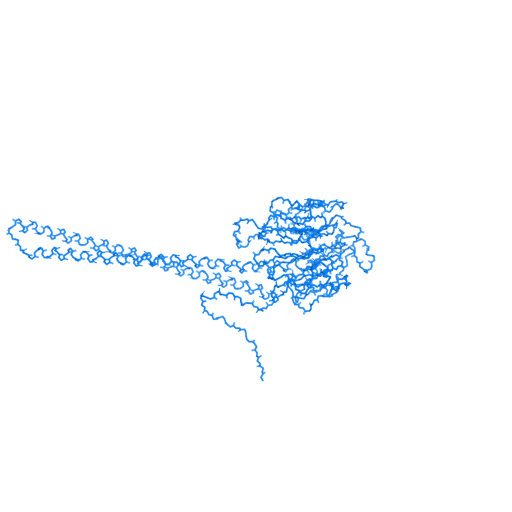8 THR A N 1
ATOM 2213 C CA . THR A 1 288 ? 12.551 -2.763 1.773 1.00 98.06 288 THR A CA 1
ATOM 2214 C C . THR A 1 288 ? 12.397 -1.501 2.601 1.00 98.06 288 THR A C 1
ATOM 2216 O O . THR A 1 288 ? 13.147 -1.286 3.551 1.00 98.06 288 THR A O 1
ATOM 2219 N N . CYS A 1 289 ? 11.432 -0.665 2.242 1.00 97.88 289 CYS A N 1
ATOM 2220 C CA . CYS A 1 289 ? 11.043 0.499 3.023 1.00 97.88 289 CYS A CA 1
ATOM 2221 C C . CYS A 1 289 ? 9.558 0.421 3.355 1.00 97.88 289 CYS A C 1
ATOM 2223 O O . CYS A 1 289 ? 8.756 -0.048 2.551 1.00 97.88 289 CYS A O 1
ATOM 2225 N N . GLY A 1 290 ? 9.176 0.924 4.519 1.00 95.75 290 GLY A N 1
ATOM 2226 C CA . GLY A 1 290 ? 7.784 1.027 4.918 1.00 95.75 290 GLY A CA 1
ATOM 2227 C C . GLY A 1 290 ? 7.512 2.259 5.765 1.00 95.75 290 GLY A C 1
ATOM 2228 O O . GLY A 1 290 ? 8.433 2.906 6.259 1.00 95.75 290 GLY A O 1
ATOM 2229 N N . LEU A 1 291 ? 6.231 2.578 5.914 1.00 94.56 291 LEU A N 1
ATOM 2230 C CA . LEU A 1 291 ? 5.747 3.616 6.817 1.00 94.56 291 LEU A CA 1
ATOM 2231 C C . LEU A 1 291 ? 5.293 2.959 8.110 1.00 94.56 291 LEU A C 1
ATOM 2233 O O . LEU A 1 291 ? 4.322 2.200 8.103 1.00 94.56 291 LEU A O 1
ATOM 2237 N N . ARG A 1 292 ? 5.998 3.231 9.206 1.00 92.88 292 ARG A N 1
ATOM 2238 C CA . ARG A 1 292 ? 5.653 2.736 10.536 1.00 92.88 292 ARG A CA 1
ATOM 2239 C C . ARG A 1 292 ? 4.767 3.754 11.244 1.00 92.88 292 ARG A C 1
ATOM 2241 O O . ARG A 1 292 ? 5.111 4.932 11.321 1.00 92.88 292 ARG A O 1
ATOM 2248 N N . ALA A 1 293 ? 3.631 3.298 11.758 1.00 86.44 293 ALA A N 1
ATOM 2249 C CA . ALA A 1 293 ? 2.743 4.131 12.554 1.00 86.44 293 ALA A CA 1
ATOM 2250 C C . ALA A 1 293 ? 3.439 4.528 13.873 1.00 86.44 293 ALA A C 1
ATOM 2252 O O . ALA A 1 293 ? 4.070 3.666 14.499 1.00 86.44 293 ALA A O 1
ATOM 2253 N N . PRO A 1 294 ? 3.334 5.795 14.312 1.00 80.19 294 PRO A N 1
ATOM 2254 C CA . PRO A 1 294 ? 3.942 6.240 15.559 1.00 80.19 294 PRO A CA 1
ATOM 2255 C C . PRO A 1 294 ? 3.328 5.521 16.780 1.00 80.19 294 PRO A C 1
ATOM 2257 O O . PRO A 1 294 ? 2.132 5.194 16.766 1.00 80.19 294 PRO A O 1
ATOM 2260 N N . PRO A 1 295 ? 4.110 5.267 17.848 1.00 71.44 295 PRO A N 1
ATOM 2261 C CA . PRO A 1 295 ? 3.613 4.615 19.061 1.00 71.44 295 PRO A CA 1
ATOM 2262 C C . PRO A 1 295 ? 2.481 5.429 19.703 1.00 71.44 295 PRO A C 1
ATOM 2264 O O . PRO A 1 295 ? 2.543 6.654 19.730 1.00 71.44 295 PRO A O 1
ATOM 2267 N N . GLY A 1 296 ? 1.448 4.763 20.227 1.00 64.38 296 GLY A N 1
ATOM 2268 C CA . GLY A 1 296 ? 0.332 5.439 20.909 1.00 64.38 296 GLY A CA 1
ATOM 2269 C C . GLY A 1 296 ? -0.664 6.154 19.987 1.00 64.38 296 GLY A C 1
ATOM 2270 O O . GLY A 1 296 ? -1.602 6.775 20.479 1.00 64.38 296 GLY A O 1
ATOM 2271 N N . SER A 1 297 ? -0.512 6.050 18.662 1.00 60.44 297 SER A N 1
ATOM 2272 C CA . SER A 1 297 ? -1.561 6.455 17.723 1.00 60.44 297 SER A CA 1
ATOM 2273 C C . SER A 1 297 ? -2.715 5.445 17.755 1.00 60.44 297 SER A C 1
ATOM 2275 O O . SER A 1 297 ? -2.785 4.503 16.962 1.00 60.44 297 SER A O 1
ATOM 2277 N N . GLU A 1 298 ? -3.634 5.613 18.707 1.00 54.41 298 GLU A N 1
ATOM 2278 C CA . GLU A 1 298 ? -4.972 5.036 18.576 1.00 54.41 298 GLU A CA 1
ATOM 2279 C C . GLU A 1 298 ? -5.571 5.575 17.271 1.00 54.41 298 GLU A C 1
ATOM 2281 O O . GLU A 1 298 ? -5.533 6.780 16.991 1.00 54.41 298 GLU A O 1
ATOM 2286 N N . ARG A 1 299 ? -6.006 4.670 16.389 1.00 51.00 299 ARG A N 1
ATOM 2287 C CA . ARG A 1 299 ? -6.456 5.027 15.040 1.00 51.00 299 ARG A CA 1
ATOM 2288 C C . ARG A 1 299 ? -7.743 5.837 15.163 1.00 51.00 299 ARG A C 1
ATOM 2290 O O . ARG A 1 299 ? -8.822 5.269 15.255 1.00 51.00 299 ARG A O 1
ATOM 2297 N N . LYS A 1 300 ? -7.649 7.165 15.103 1.00 41.84 300 LYS A N 1
ATOM 2298 C CA . LYS A 1 300 ? -8.838 8.001 14.929 1.00 41.84 300 LYS A CA 1
ATOM 2299 C C . LYS A 1 300 ? -9.443 7.693 13.557 1.00 41.84 300 LYS A C 1
ATOM 2301 O O . LYS A 1 300 ? -8.754 7.822 12.541 1.00 41.84 300 LYS A O 1
ATOM 2306 N N . ALA A 1 301 ? -10.708 7.279 13.545 1.00 37.56 301 ALA A N 1
ATOM 2307 C CA . ALA A 1 301 ? -11.520 7.062 12.352 1.00 37.56 301 ALA A CA 1
ATOM 2308 C C . ALA A 1 301 ? -11.295 8.183 11.319 1.00 37.56 301 ALA A C 1
ATOM 2310 O O . ALA A 1 301 ? -11.584 9.348 11.591 1.00 37.56 301 ALA A O 1
ATOM 2311 N N . GLY A 1 302 ? -10.743 7.848 10.149 1.00 40.22 302 GLY A N 1
ATOM 2312 C CA . GLY A 1 302 ? -10.493 8.812 9.068 1.00 40.22 302 GLY A CA 1
ATOM 2313 C C . GLY A 1 302 ? -9.176 9.603 9.137 1.00 40.22 302 GLY A C 1
ATOM 2314 O O . GLY A 1 302 ? -8.980 10.487 8.305 1.00 40.22 302 GLY A O 1
ATOM 2315 N N . SER A 1 303 ? -8.261 9.304 10.069 1.00 45.22 303 SER A N 1
ATOM 2316 C CA . SER A 1 303 ? -6.930 9.932 10.104 1.00 45.22 303 SER A CA 1
ATOM 2317 C C . SER A 1 303 ? -5.994 9.350 9.038 1.00 45.22 303 SER A C 1
ATOM 2319 O O . SER A 1 303 ? -5.882 8.132 8.881 1.00 45.22 303 SER A O 1
ATOM 2321 N N . THR A 1 304 ? -5.314 10.241 8.315 1.00 51.91 304 THR A N 1
ATOM 2322 C CA . THR A 1 304 ? -4.365 9.956 7.232 1.00 51.91 304 THR A CA 1
ATOM 2323 C C . THR A 1 304 ? -3.309 8.923 7.656 1.00 51.91 304 THR A C 1
ATOM 2325 O O . THR A 1 304 ? -2.821 8.943 8.783 1.00 51.91 304 THR A O 1
ATOM 2328 N N . ILE A 1 305 ? -2.978 8.011 6.734 1.00 61.09 305 ILE A N 1
ATOM 2329 C CA . ILE A 1 305 ? -2.033 6.865 6.787 1.00 61.09 305 ILE A CA 1
ATOM 2330 C C . ILE A 1 305 ? -0.557 7.228 7.050 1.00 61.09 305 ILE A C 1
ATOM 2332 O O . ILE A 1 305 ? 0.355 6.515 6.618 1.00 61.09 305 ILE A O 1
ATOM 2336 N N . ASP A 1 306 ? -0.326 8.341 7.725 1.00 80.69 306 ASP A N 1
ATOM 2337 C CA . ASP A 1 306 ? 0.984 8.934 7.892 1.00 80.69 306 ASP A CA 1
ATOM 2338 C C . ASP A 1 306 ? 1.848 8.070 8.813 1.00 80.69 306 ASP A C 1
ATOM 2340 O O . ASP A 1 306 ? 1.383 7.505 9.806 1.00 80.69 306 ASP A O 1
ATOM 2344 N N . GLY A 1 307 ? 3.122 7.949 8.471 1.00 88.25 307 GLY A N 1
ATOM 2345 C CA . GLY A 1 307 ? 4.066 7.167 9.249 1.00 88.25 307 GLY A CA 1
ATOM 2346 C C . GLY A 1 307 ? 5.495 7.631 9.057 1.00 88.25 307 GLY A C 1
ATOM 2347 O O . GLY A 1 307 ? 5.818 8.381 8.133 1.00 88.25 307 GLY A O 1
ATOM 2348 N N . GLU A 1 308 ? 6.353 7.172 9.953 1.00 93.69 308 GLU A N 1
ATOM 2349 C CA . GLU A 1 308 ? 7.791 7.371 9.852 1.00 93.69 308 GLU A CA 1
ATOM 2350 C C . GLU A 1 308 ? 8.373 6.373 8.852 1.00 93.69 308 GLU A C 1
ATOM 2352 O O . GLU A 1 308 ? 8.000 5.196 8.840 1.00 93.69 308 GLU A O 1
ATOM 2357 N N . VAL A 1 309 ? 9.300 6.828 8.010 1.00 96.00 309 VAL A N 1
ATOM 2358 C CA . VAL A 1 309 ? 9.990 5.941 7.071 1.00 96.00 309 VAL A CA 1
ATOM 2359 C C . VAL A 1 309 ? 10.963 5.054 7.839 1.00 96.00 309 VAL A C 1
ATOM 2361 O O . VAL A 1 309 ? 11.862 5.536 8.521 1.00 96.00 309 VAL A O 1
ATOM 2364 N N . VAL A 1 310 ? 10.819 3.744 7.668 1.00 96.75 310 VAL A N 1
ATOM 2365 C CA . VAL A 1 310 ? 11.763 2.746 8.170 1.00 96.75 310 VAL A CA 1
ATOM 2366 C C . VAL A 1 310 ? 12.169 1.855 7.008 1.00 96.75 310 VAL A C 1
ATOM 2368 O O . VAL A 1 310 ? 11.312 1.276 6.342 1.00 96.75 310 VAL A O 1
ATOM 2371 N N . CYS A 1 311 ? 13.472 1.737 6.767 1.00 97.88 311 CYS A N 1
ATOM 2372 C CA . CYS A 1 311 ? 14.027 0.892 5.716 1.00 97.88 311 CYS A CA 1
ATOM 2373 C C . CYS A 1 311 ? 15.000 -0.135 6.299 1.00 97.88 311 CYS A C 1
ATOM 2375 O O . CYS A 1 311 ? 15.703 0.148 7.266 1.00 97.88 311 CYS A O 1
ATOM 2377 N N . TRP A 1 312 ? 15.050 -1.322 5.701 1.00 97.88 312 TRP A N 1
ATOM 2378 C CA . TRP A 1 312 ? 15.919 -2.426 6.110 1.00 97.88 312 TRP A CA 1
ATOM 2379 C C . TRP A 1 312 ? 16.420 -3.211 4.891 1.00 97.88 312 TRP A C 1
ATOM 2381 O O . TRP A 1 312 ? 15.858 -3.110 3.798 1.00 97.88 312 TRP A O 1
ATOM 2391 N N . GLY A 1 313 ? 17.495 -3.980 5.066 1.00 97.50 313 GLY A N 1
ATOM 2392 C CA . GLY A 1 313 ? 18.194 -4.676 3.986 1.00 97.50 313 GLY A CA 1
ATOM 2393 C C . GLY A 1 313 ? 19.584 -4.094 3.724 1.00 97.50 313 GLY A C 1
ATOM 2394 O O . GLY A 1 313 ? 20.285 -3.688 4.647 1.00 97.50 313 GLY A O 1
ATOM 2395 N N . SER A 1 314 ? 19.988 -4.038 2.455 1.00 96.38 314 SER A N 1
ATOM 2396 C CA . SER A 1 314 ? 21.327 -3.596 2.052 1.00 96.38 314 SER A CA 1
ATOM 2397 C C . SER A 1 314 ? 21.622 -2.138 2.421 1.00 96.38 314 SER A C 1
ATOM 2399 O O . SER A 1 314 ? 20.930 -1.219 1.984 1.00 96.38 314 SER A O 1
ATOM 2401 N N . TYR A 1 315 ? 22.717 -1.919 3.155 1.00 92.81 315 TYR A N 1
ATOM 2402 C CA . TYR A 1 315 ? 23.218 -0.589 3.534 1.00 92.81 315 TYR A CA 1
ATOM 2403 C C . TYR A 1 315 ? 23.906 0.170 2.386 1.00 92.81 315 TYR A C 1
ATOM 2405 O O . TYR A 1 315 ? 24.251 1.345 2.534 1.00 92.81 315 TYR A O 1
ATOM 2413 N N . ALA A 1 316 ? 24.116 -0.478 1.235 1.00 92.25 316 ALA A N 1
ATOM 2414 C CA . ALA A 1 316 ? 24.831 0.108 0.107 1.00 92.25 316 ALA A CA 1
ATOM 2415 C C . ALA A 1 316 ? 24.156 1.392 -0.408 1.00 92.25 316 ALA A C 1
ATOM 2417 O O . ALA A 1 316 ? 22.929 1.495 -0.481 1.00 92.25 316 ALA A O 1
ATOM 2418 N N . ASP A 1 317 ? 24.975 2.378 -0.780 1.00 91.62 317 ASP A N 1
ATOM 2419 C CA . ASP A 1 317 ? 24.547 3.701 -1.260 1.00 91.62 317 ASP A CA 1
ATOM 2420 C C . ASP A 1 317 ? 23.691 4.507 -0.255 1.00 91.62 317 ASP A C 1
ATOM 2422 O O . ASP A 1 317 ? 23.133 5.537 -0.618 1.00 91.62 317 ASP A O 1
ATOM 2426 N N . GLY A 1 318 ? 23.554 4.058 1.002 1.00 92.50 318 GLY A N 1
ATOM 2427 C CA . GLY A 1 318 ? 22.707 4.713 2.004 1.00 92.50 318 GLY A CA 1
ATOM 2428 C C . GLY A 1 318 ? 21.202 4.540 1.764 1.00 92.50 318 GLY A C 1
ATOM 2429 O O . GLY A 1 318 ? 20.406 5.299 2.309 1.00 92.50 318 GLY A O 1
ATOM 2430 N N . ARG A 1 319 ? 20.777 3.549 0.967 1.00 92.06 319 ARG A N 1
ATOM 2431 C CA . ARG A 1 319 ? 19.359 3.338 0.593 1.00 92.06 319 ARG A CA 1
ATOM 2432 C C . ARG A 1 319 ? 18.423 3.004 1.767 1.00 92.06 319 ARG A C 1
ATOM 2434 O O . ARG A 1 319 ? 17.211 3.194 1.659 1.00 92.06 319 ARG A O 1
ATOM 2441 N N . VAL A 1 320 ? 18.980 2.557 2.895 1.00 95.56 320 VAL A N 1
ATOM 2442 C CA . VAL A 1 320 ? 18.246 2.317 4.153 1.00 95.56 320 VAL A CA 1
ATOM 2443 C C . VAL A 1 320 ? 18.251 3.513 5.112 1.00 95.56 320 VAL A C 1
ATOM 2445 O O . VAL A 1 320 ? 17.522 3.496 6.099 1.00 95.56 320 VAL A O 1
ATOM 2448 N N . ASN A 1 321 ? 19.006 4.576 4.814 1.00 94.50 321 ASN A N 1
ATOM 2449 C CA . ASN A 1 321 ? 19.083 5.783 5.642 1.00 94.50 321 ASN A CA 1
ATOM 2450 C C . ASN A 1 321 ? 17.894 6.707 5.340 1.00 94.50 321 ASN A C 1
ATOM 2452 O O . ASN A 1 321 ? 18.050 7.778 4.753 1.00 94.50 321 ASN A O 1
ATOM 2456 N N . GLY A 1 322 ? 16.693 6.242 5.689 1.00 91.81 322 GLY A N 1
ATOM 2457 C CA . GLY A 1 322 ? 15.453 6.982 5.486 1.00 91.81 322 GLY A CA 1
ATOM 2458 C C . GLY A 1 322 ? 15.446 8.324 6.237 1.00 91.81 322 GLY A C 1
ATOM 2459 O O . GLY A 1 322 ? 15.939 8.395 7.365 1.00 91.81 322 GLY A O 1
ATOM 2460 N N . PRO A 1 323 ? 14.901 9.397 5.638 1.00 94.81 323 PRO A N 1
ATOM 2461 C CA . PRO A 1 323 ? 14.778 10.696 6.290 1.00 94.81 323 PRO A CA 1
ATOM 2462 C C . PRO A 1 323 ? 13.780 10.651 7.454 1.00 94.81 323 PRO A C 1
ATOM 2464 O O . PRO A 1 323 ? 12.824 9.877 7.447 1.00 94.81 323 PRO A O 1
ATOM 2467 N N . THR A 1 324 ? 13.966 11.543 8.425 1.00 92.44 324 THR A N 1
ATOM 2468 C CA . THR A 1 324 ? 13.035 11.720 9.544 1.00 92.44 324 THR A CA 1
ATOM 2469 C C . THR A 1 324 ? 11.787 12.509 9.133 1.00 92.44 324 THR A C 1
ATOM 2471 O O . THR A 1 324 ? 11.765 13.221 8.122 1.00 92.44 324 THR A O 1
ATOM 2474 N N . GLY A 1 325 ? 10.736 12.395 9.947 1.00 90.75 325 GLY A N 1
ATOM 2475 C CA . GLY A 1 325 ? 9.457 13.075 9.750 1.00 90.75 325 GLY A CA 1
ATOM 2476 C C . GLY A 1 325 ? 8.353 12.153 9.235 1.00 90.75 325 GLY A C 1
ATOM 2477 O O . GLY A 1 325 ? 8.550 10.953 9.048 1.00 90.75 325 GLY A O 1
ATOM 2478 N N . LEU A 1 326 ? 7.171 12.737 9.028 1.00 91.50 326 LEU A N 1
ATOM 2479 C CA . LEU A 1 326 ? 5.970 12.007 8.632 1.00 91.50 326 LEU A CA 1
ATOM 2480 C C . LEU A 1 326 ? 5.789 11.984 7.115 1.00 91.50 326 LEU A C 1
ATOM 2482 O O . LEU A 1 326 ? 5.850 13.011 6.426 1.00 91.50 326 LEU A O 1
ATOM 2486 N N . PHE A 1 327 ? 5.502 10.791 6.611 1.00 93.25 327 PHE A N 1
ATOM 2487 C CA . PHE A 1 327 ? 5.297 10.501 5.203 1.00 93.25 327 PHE A CA 1
ATOM 2488 C C . PHE A 1 327 ? 3.948 9.834 4.994 1.00 93.25 327 PHE A C 1
ATOM 2490 O O . PHE A 1 327 ? 3.526 9.010 5.796 1.00 93.25 327 PHE A O 1
ATOM 2497 N N . LYS A 1 328 ? 3.306 10.165 3.874 1.00 90.44 328 LYS A N 1
ATOM 2498 C CA . LYS A 1 328 ? 2.078 9.506 3.405 1.00 90.44 328 LYS A CA 1
ATOM 2499 C C . LYS A 1 328 ? 2.358 8.446 2.336 1.00 90.44 328 LYS A C 1
ATOM 2501 O O . LYS A 1 328 ? 1.473 7.672 1.980 1.00 90.44 328 LYS A O 1
ATOM 2506 N N . TRP A 1 329 ? 3.578 8.430 1.786 1.00 93.69 329 TRP A N 1
ATOM 2507 C CA . TRP A 1 329 ? 4.001 7.478 0.761 1.00 93.69 329 TRP A CA 1
ATOM 2508 C C . TRP A 1 329 ? 5.499 7.180 0.829 1.00 93.69 329 TRP A C 1
ATOM 2510 O O . TRP A 1 329 ? 6.289 8.092 1.075 1.00 93.69 329 TRP A O 1
ATOM 2520 N N . VAL A 1 330 ? 5.895 5.944 0.519 1.00 95.88 330 VAL A N 1
ATOM 2521 C CA . VAL A 1 330 ? 7.292 5.565 0.258 1.00 95.88 330 VAL A CA 1
ATOM 2522 C C . VAL A 1 330 ? 7.358 4.509 -0.844 1.00 95.88 330 VAL A C 1
ATOM 2524 O O . VAL A 1 330 ? 6.470 3.671 -0.961 1.00 95.88 330 VAL A O 1
ATOM 2527 N N . SER A 1 331 ? 8.400 4.561 -1.669 1.00 96.88 331 SER A N 1
ATOM 2528 C CA . SER A 1 331 ? 8.695 3.556 -2.686 1.00 96.88 331 SER A CA 1
ATOM 2529 C C . SER A 1 331 ? 10.191 3.251 -2.717 1.00 96.88 331 SER A C 1
ATOM 2531 O O . SER A 1 331 ? 11.020 4.165 -2.737 1.00 96.88 331 SER A O 1
ATOM 2533 N N . ALA A 1 332 ? 10.523 1.961 -2.715 1.00 96.88 332 ALA A N 1
ATOM 2534 C CA . ALA A 1 332 ? 11.875 1.441 -2.863 1.00 96.88 332 ALA A CA 1
ATOM 2535 C C . ALA A 1 332 ? 12.098 0.984 -4.312 1.00 96.88 332 ALA A C 1
ATOM 2537 O O . ALA A 1 332 ? 11.275 0.257 -4.860 1.00 96.88 332 ALA A O 1
ATOM 2538 N N . GLY A 1 333 ? 13.198 1.424 -4.925 1.00 95.31 333 GLY A N 1
ATOM 2539 C CA . GLY A 1 333 ? 13.582 1.067 -6.293 1.00 95.31 333 GLY A CA 1
ATOM 2540 C C . GLY A 1 333 ? 14.810 0.160 -6.346 1.00 95.31 333 GLY A C 1
ATOM 2541 O O . GLY A 1 333 ? 15.055 -0.656 -5.454 1.00 95.31 333 GLY A O 1
ATOM 2542 N N . GLY A 1 334 ? 15.617 0.328 -7.396 1.00 94.25 334 GLY A N 1
ATOM 2543 C CA . GLY A 1 334 ? 16.854 -0.427 -7.603 1.00 94.25 334 GLY A CA 1
ATOM 2544 C C . GLY A 1 334 ? 17.899 -0.186 -6.510 1.00 94.25 334 GLY A C 1
ATOM 2545 O O . GLY A 1 334 ? 18.244 -1.083 -5.746 1.00 94.25 334 GLY A O 1
ATOM 2546 N N . ARG A 1 335 ? 18.429 1.038 -6.431 1.00 95.44 335 ARG A N 1
ATOM 2547 C CA . ARG A 1 335 ? 19.453 1.424 -5.433 1.00 95.44 335 ARG A CA 1
ATOM 2548 C C . ARG A 1 335 ? 19.105 2.697 -4.669 1.00 95.44 335 ARG A C 1
ATOM 2550 O O . ARG A 1 335 ? 19.959 3.277 -4.005 1.00 95.44 335 ARG A O 1
ATOM 2557 N N . HIS A 1 336 ? 17.860 3.136 -4.778 1.00 97.38 336 HIS A N 1
ATOM 2558 C CA . HIS A 1 336 ? 17.349 4.355 -4.172 1.00 97.38 336 HIS A CA 1
ATOM 2559 C C . HIS A 1 336 ? 15.942 4.136 -3.631 1.00 97.38 336 HIS A C 1
ATOM 2561 O O . HIS A 1 336 ? 15.282 3.134 -3.920 1.00 97.38 336 HIS A O 1
ATOM 2567 N N . SER A 1 337 ? 15.498 5.104 -2.849 1.00 97.75 337 SER A N 1
ATOM 2568 C CA . SER A 1 337 ? 14.156 5.174 -2.299 1.00 97.75 337 SER A CA 1
ATOM 2569 C C . SER A 1 337 ? 13.666 6.610 -2.387 1.00 97.75 337 SER A C 1
ATOM 2571 O O . SER A 1 337 ? 14.456 7.552 -2.311 1.00 97.75 337 SER A O 1
ATOM 2573 N N . CYS A 1 338 ? 12.360 6.780 -2.531 1.00 97.81 338 CYS A N 1
ATOM 2574 C CA . CYS A 1 338 ? 11.716 8.083 -2.492 1.00 97.81 338 CYS A CA 1
ATOM 2575 C C . CYS A 1 338 ? 10.483 8.023 -1.600 1.00 97.81 338 CYS A C 1
ATOM 2577 O O . CYS A 1 338 ? 9.754 7.031 -1.588 1.00 97.81 338 CYS A O 1
ATOM 2579 N N . GLY A 1 339 ? 10.225 9.105 -0.878 1.00 96.06 339 GLY A N 1
ATOM 2580 C CA . GLY A 1 339 ? 9.061 9.273 -0.025 1.00 96.06 339 GLY A CA 1
ATOM 2581 C C . GLY A 1 339 ? 8.368 10.598 -0.293 1.00 96.06 339 GLY A C 1
ATOM 2582 O O . GLY A 1 339 ? 9.010 11.586 -0.644 1.00 96.06 339 GLY A O 1
ATOM 2583 N N . VAL A 1 340 ? 7.050 10.620 -0.105 1.00 95.38 340 VAL A N 1
ATOM 2584 C CA . VAL A 1 340 ? 6.247 11.845 -0.139 1.00 95.38 340 VAL A CA 1
ATOM 2585 C C . VAL A 1 340 ? 5.777 12.159 1.276 1.00 95.38 340 VAL A C 1
ATOM 2587 O O . VAL A 1 340 ? 5.065 11.365 1.897 1.00 95.38 340 VAL A O 1
ATOM 2590 N N . ARG A 1 341 ? 6.175 13.324 1.783 1.00 93.62 341 ARG A N 1
ATOM 2591 C CA . ARG A 1 341 ? 5.736 13.863 3.069 1.00 93.62 341 ARG A CA 1
ATOM 2592 C C . ARG A 1 341 ? 4.235 14.120 3.068 1.00 93.62 341 ARG A C 1
ATOM 2594 O O . ARG A 1 341 ? 3.610 14.300 2.018 1.00 93.62 341 ARG A O 1
ATOM 2601 N N . VAL A 1 342 ? 3.661 14.226 4.259 1.00 90.31 342 VAL A N 1
ATOM 2602 C CA . VAL A 1 342 ? 2.248 14.603 4.451 1.00 90.31 342 VAL A CA 1
ATOM 2603 C C . VAL A 1 342 ? 1.908 15.937 3.769 1.00 90.31 342 VAL A C 1
ATOM 2605 O O . VAL A 1 342 ? 0.858 16.075 3.144 1.00 90.31 342 VAL A O 1
ATOM 2608 N N . THR A 1 343 ? 2.869 16.866 3.744 1.00 90.25 343 THR A N 1
ATOM 2609 C CA . THR A 1 343 ? 2.796 18.173 3.066 1.00 90.25 343 THR A CA 1
ATOM 2610 C C . THR A 1 343 ? 2.781 18.086 1.533 1.00 90.25 343 THR A C 1
ATOM 2612 O O . THR A 1 343 ? 2.530 19.080 0.854 1.00 90.25 343 THR A O 1
ATOM 2615 N N . GLY A 1 344 ? 3.052 16.907 0.960 1.00 90.81 344 GLY A N 1
ATOM 2616 C CA . GLY A 1 344 ? 3.198 16.690 -0.481 1.00 90.81 344 GLY A CA 1
ATOM 2617 C C . GLY A 1 344 ? 4.600 16.966 -1.027 1.00 90.81 344 GLY A C 1
ATOM 2618 O O . GLY A 1 344 ? 4.801 16.854 -2.235 1.00 90.81 344 GLY A O 1
ATOM 2619 N N . GLU A 1 345 ? 5.563 17.317 -0.176 1.00 94.12 345 GLU A N 1
ATOM 2620 C CA . GLU A 1 345 ? 6.978 17.399 -0.551 1.00 94.12 345 GLU A CA 1
ATOM 2621 C C . GLU A 1 345 ? 7.572 16.014 -0.764 1.00 94.12 345 GLU A C 1
ATOM 2623 O O . GLU A 1 345 ? 7.294 15.095 0.002 1.00 94.12 345 GLU A O 1
ATOM 2628 N N . MET A 1 346 ? 8.414 15.868 -1.780 1.00 94.69 346 MET A N 1
ATOM 2629 C CA . MET A 1 346 ? 9.134 14.626 -2.027 1.00 94.69 346 MET A CA 1
ATOM 2630 C C . MET A 1 346 ? 10.555 14.710 -1.475 1.00 94.69 346 MET A C 1
ATOM 2632 O O . MET A 1 346 ? 11.149 15.784 -1.421 1.00 94.69 346 MET A O 1
ATOM 2636 N N . VAL A 1 347 ? 11.076 13.564 -1.049 1.00 96.56 347 VAL A N 1
ATOM 2637 C CA . VAL A 1 347 ? 12.471 13.368 -0.659 1.00 96.56 347 VAL A CA 1
ATOM 2638 C C . VAL A 1 347 ? 12.928 12.048 -1.251 1.00 96.56 347 VAL A C 1
ATOM 2640 O O . VAL A 1 347 ? 12.241 11.043 -1.087 1.00 96.56 347 VAL A O 1
ATOM 2643 N N . CYS A 1 348 ? 14.085 12.033 -1.901 1.00 97.69 348 CYS A N 1
ATOM 2644 C CA . CYS A 1 348 ? 14.708 10.813 -2.401 1.00 97.69 348 CYS A CA 1
ATOM 2645 C C . CYS A 1 348 ? 16.112 10.649 -1.815 1.00 97.69 348 CYS A C 1
ATOM 2647 O O . CYS A 1 348 ? 16.828 11.631 -1.632 1.00 97.69 348 CYS A O 1
ATOM 2649 N N . TRP A 1 349 ? 16.507 9.410 -1.537 1.00 97.62 349 TRP A N 1
ATOM 2650 C CA . TRP A 1 349 ? 17.801 9.059 -0.952 1.00 97.62 349 TRP A CA 1
ATOM 2651 C C . TRP A 1 349 ? 18.325 7.743 -1.538 1.00 97.62 349 TRP A C 1
ATOM 2653 O O . TRP A 1 349 ? 17.582 6.976 -2.154 1.00 97.62 349 TRP A O 1
ATOM 2663 N N . GLY A 1 350 ? 19.618 7.475 -1.356 1.00 97.19 350 GLY A N 1
ATOM 2664 C CA . GLY A 1 350 ? 20.300 6.318 -1.934 1.00 97.19 350 GLY A CA 1
ATOM 2665 C C . GLY A 1 350 ? 21.188 6.678 -3.130 1.00 97.19 350 GLY A C 1
ATOM 2666 O O . GLY A 1 350 ? 21.650 7.811 -3.272 1.00 97.19 350 GLY A O 1
ATOM 2667 N N . GLY A 1 351 ? 21.426 5.707 -4.011 1.00 96.19 351 GLY A N 1
ATOM 2668 C CA . GLY A 1 351 ? 22.284 5.875 -5.181 1.00 96.19 351 GLY A CA 1
ATOM 2669 C C . GLY A 1 351 ? 21.710 6.856 -6.206 1.00 96.19 351 GLY A C 1
ATOM 2670 O O . GLY A 1 351 ? 20.541 6.761 -6.567 1.00 96.19 351 GLY A O 1
ATOM 2671 N N . ASN A 1 352 ? 22.556 7.752 -6.727 1.00 96.62 352 ASN A N 1
ATOM 2672 C CA . ASN A 1 352 ? 22.146 8.822 -7.648 1.00 96.62 352 ASN A CA 1
ATOM 2673 C C . ASN A 1 352 ? 22.958 8.888 -8.959 1.00 96.62 352 ASN A C 1
ATOM 2675 O O . ASN A 1 352 ? 23.075 9.941 -9.582 1.00 96.62 352 ASN A O 1
ATOM 2679 N N . LYS A 1 353 ? 23.561 7.773 -9.396 1.00 96.56 353 LYS A N 1
ATOM 2680 C CA . LYS A 1 353 ? 24.432 7.750 -10.595 1.00 96.56 353 LYS A CA 1
ATOM 2681 C C . LYS A 1 353 ? 23.717 8.128 -11.901 1.00 96.56 353 LYS A C 1
ATOM 2683 O O . LYS A 1 353 ? 24.378 8.494 -12.864 1.00 96.56 353 LYS A O 1
ATOM 2688 N N . HIS A 1 354 ? 22.392 8.035 -11.931 1.00 96.06 354 HIS A N 1
ATOM 2689 C CA . HIS A 1 354 ? 21.536 8.374 -13.066 1.00 96.06 354 HIS A CA 1
ATOM 2690 C C . HIS A 1 354 ? 20.589 9.533 -12.750 1.00 96.06 354 HIS A C 1
ATOM 2692 O O . HIS A 1 354 ? 19.608 9.696 -13.460 1.00 96.06 354 HIS A O 1
ATOM 2698 N N . LEU A 1 355 ? 20.854 10.327 -11.704 1.00 96.69 355 LEU A N 1
ATOM 2699 C CA . LEU A 1 355 ? 19.980 11.415 -11.245 1.00 96.69 355 LEU A CA 1
ATOM 2700 C C . LEU A 1 355 ? 18.610 10.947 -10.713 1.00 96.69 355 LEU A C 1
ATOM 2702 O O . LEU A 1 355 ? 17.678 11.738 -10.613 1.00 96.69 355 LEU A O 1
ATOM 2706 N N . GLN A 1 356 ? 18.462 9.672 -10.340 1.00 95.50 356 GLN A N 1
ATOM 2707 C CA . GLN A 1 356 ? 17.195 9.096 -9.872 1.00 95.50 356 GLN A CA 1
ATOM 2708 C C . GLN A 1 356 ? 16.698 9.622 -8.516 1.00 95.50 356 GLN A C 1
ATOM 2710 O O . GLN A 1 356 ? 15.512 9.475 -8.206 1.00 95.50 356 GLN A O 1
ATOM 2715 N N . THR A 1 357 ? 17.560 10.264 -7.720 1.00 96.50 357 THR A N 1
ATOM 2716 C CA . THR A 1 357 ? 17.163 10.974 -6.492 1.00 96.50 357 THR A CA 1
ATOM 2717 C C . THR A 1 357 ? 17.028 12.485 -6.696 1.00 96.50 357 THR A C 1
ATOM 2719 O O . THR A 1 357 ? 16.544 13.178 -5.805 1.00 96.50 357 THR A O 1
ATOM 2722 N N . SER A 1 358 ? 17.407 13.008 -7.864 1.00 95.50 358 SER A N 1
ATOM 2723 C CA . SER A 1 358 ? 17.321 14.430 -8.218 1.00 95.50 358 SER A CA 1
ATOM 2724 C C . SER A 1 358 ? 15.938 14.774 -8.779 1.00 95.50 358 SER A C 1
ATOM 2726 O O . SER A 1 358 ? 15.779 15.041 -9.969 1.00 95.50 358 SER A O 1
ATOM 2728 N N . HIS A 1 359 ? 14.921 14.720 -7.921 1.00 93.00 359 HIS A N 1
ATOM 2729 C CA . HIS A 1 359 ? 13.544 15.001 -8.318 1.00 93.00 359 HIS A CA 1
ATOM 2730 C C . HIS A 1 359 ? 13.280 16.503 -8.542 1.00 93.00 359 HIS A C 1
ATOM 2732 O O . HIS A 1 359 ? 13.929 17.338 -7.908 1.00 93.00 359 HIS A O 1
ATOM 2738 N N . PRO A 1 360 ? 12.271 16.877 -9.351 1.00 91.31 360 PRO A N 1
ATOM 2739 C CA . PRO A 1 360 ? 11.862 18.276 -9.489 1.00 91.31 360 PRO A CA 1
ATOM 2740 C C . PRO A 1 360 ? 11.246 18.812 -8.179 1.00 91.31 360 PRO A C 1
ATOM 2742 O O . PRO A 1 360 ? 10.302 18.193 -7.659 1.00 91.31 360 PRO A O 1
ATOM 2745 N N . PRO A 1 361 ? 11.776 19.898 -7.586 1.00 87.69 361 PRO A N 1
ATOM 2746 C CA . PRO A 1 361 ? 11.323 20.410 -6.290 1.00 87.69 361 PRO A CA 1
ATOM 2747 C C . PRO A 1 361 ? 10.047 21.265 -6.362 1.00 87.69 361 PRO A C 1
ATOM 2749 O O . PRO A 1 361 ? 9.382 21.451 -5.346 1.00 87.69 361 PRO A O 1
ATOM 2752 N N . GLU A 1 362 ? 9.679 21.778 -7.536 1.00 87.56 362 GLU A N 1
ATOM 2753 C CA . GLU A 1 362 ? 8.611 22.774 -7.705 1.00 87.56 362 GLU A CA 1
ATOM 2754 C C . GLU A 1 362 ? 7.182 22.225 -7.548 1.00 87.56 362 GLU A C 1
ATOM 2756 O O . GLU A 1 362 ? 6.214 22.989 -7.514 1.00 87.56 362 GLU A O 1
ATOM 2761 N N . PHE A 1 363 ? 7.013 20.904 -7.457 1.00 89.50 363 PHE A N 1
ATOM 2762 C CA . PHE A 1 363 ? 5.696 20.272 -7.444 1.00 89.50 363 PHE A CA 1
ATOM 2763 C C . PHE A 1 363 ? 5.303 19.700 -6.081 1.00 89.50 363 PHE A C 1
ATOM 2765 O O . PHE A 1 363 ? 6.126 19.331 -5.244 1.00 89.50 363 PHE A O 1
ATOM 2772 N N . ARG A 1 364 ? 3.985 19.568 -5.891 1.00 93.12 364 ARG A N 1
ATOM 2773 C CA . ARG A 1 364 ? 3.385 18.768 -4.821 1.00 93.12 364 ARG A CA 1
ATOM 2774 C C . ARG A 1 364 ? 2.958 17.415 -5.367 1.00 93.12 364 ARG A C 1
ATOM 2776 O O . ARG A 1 364 ? 2.235 17.326 -6.367 1.00 93.12 364 ARG A O 1
ATOM 2783 N N . TYR A 1 365 ? 3.382 16.369 -4.675 1.00 93.69 365 TYR A N 1
ATOM 2784 C CA . TYR A 1 365 ? 3.198 14.991 -5.093 1.00 93.69 365 TYR A CA 1
ATOM 2785 C C . TYR A 1 365 ? 2.146 14.280 -4.235 1.00 93.69 365 TYR A C 1
ATOM 2787 O O . TYR A 1 365 ? 1.921 14.582 -3.055 1.00 93.69 365 TYR A O 1
ATOM 2795 N N . LYS A 1 366 ? 1.455 13.337 -4.872 1.00 91.25 366 LYS A N 1
ATOM 2796 C CA . LYS A 1 366 ? 0.503 12.420 -4.248 1.00 91.25 366 LYS A CA 1
ATOM 2797 C C . LYS A 1 366 ? 1.192 11.095 -3.934 1.00 91.25 366 LYS A C 1
ATOM 2799 O O . LYS A 1 366 ? 1.148 10.664 -2.788 1.00 91.25 366 LYS A O 1
ATOM 2804 N N . THR A 1 367 ? 1.845 10.503 -4.932 1.00 92.25 367 THR A N 1
ATOM 2805 C CA . THR A 1 367 ? 2.536 9.209 -4.844 1.00 92.25 367 THR A CA 1
ATOM 2806 C C . THR A 1 367 ? 3.828 9.231 -5.656 1.00 92.25 367 THR A C 1
ATOM 2808 O O . THR A 1 367 ? 4.007 10.081 -6.533 1.00 92.25 367 THR A O 1
ATOM 2811 N N . VAL A 1 368 ? 4.717 8.281 -5.372 1.00 95.50 368 VAL A N 1
ATOM 2812 C CA . VAL A 1 368 ? 5.943 8.027 -6.139 1.00 95.50 368 VAL A CA 1
ATOM 2813 C C . VAL A 1 368 ? 6.124 6.523 -6.338 1.00 95.50 368 VAL A C 1
ATOM 2815 O O . VAL A 1 368 ? 5.764 5.731 -5.469 1.00 95.50 368 VAL A O 1
ATOM 2818 N N . SER A 1 369 ? 6.669 6.136 -7.484 1.00 96.00 369 SER A N 1
ATOM 2819 C CA . SER A 1 369 ? 7.068 4.775 -7.818 1.00 96.00 369 SER A CA 1
ATOM 2820 C C . SER A 1 369 ? 8.497 4.803 -8.356 1.00 96.00 369 SER A C 1
ATOM 2822 O O . SER A 1 369 ? 8.800 5.517 -9.315 1.00 96.00 369 SER A O 1
ATOM 2824 N N . CYS A 1 370 ? 9.382 4.063 -7.696 1.00 96.38 370 CYS A N 1
ATOM 2825 C CA . CYS A 1 370 ? 10.797 3.976 -8.030 1.00 96.38 370 CYS A CA 1
ATOM 2826 C C . CYS A 1 370 ? 11.056 2.738 -8.895 1.00 96.38 370 CYS A C 1
ATOM 2828 O O . CYS A 1 370 ? 10.761 1.625 -8.472 1.00 96.38 370 CYS A O 1
ATOM 2830 N N . GLY A 1 371 ? 11.639 2.936 -10.077 1.00 94.62 371 GLY A N 1
ATOM 2831 C CA . GLY A 1 371 ? 12.126 1.861 -10.935 1.00 94.62 371 GLY A CA 1
ATOM 2832 C C . GLY A 1 371 ? 13.557 1.446 -10.586 1.00 94.62 371 GLY A C 1
ATOM 2833 O O . GLY A 1 371 ? 14.039 1.664 -9.469 1.00 94.62 371 GLY A O 1
ATOM 2834 N N . HIS A 1 372 ? 14.286 0.871 -11.547 1.00 94.56 372 HIS A N 1
ATOM 2835 C CA . HIS A 1 372 ? 15.679 0.469 -11.309 1.00 94.56 372 HIS A CA 1
ATOM 2836 C C . HIS A 1 372 ? 16.628 1.671 -11.202 1.00 94.56 372 HIS A C 1
ATOM 2838 O O . HIS A 1 372 ? 17.360 1.813 -10.220 1.00 94.56 372 HIS A O 1
ATOM 2844 N N . THR A 1 373 ? 16.602 2.539 -12.214 1.00 96.06 373 THR A N 1
ATOM 2845 C CA . THR A 1 373 ? 17.463 3.729 -12.335 1.00 96.06 373 THR A CA 1
ATOM 2846 C C . THR A 1 373 ? 16.676 4.999 -12.635 1.00 96.06 373 THR A C 1
ATOM 2848 O O . THR A 1 373 ? 17.284 6.042 -12.857 1.00 96.06 373 THR A O 1
ATOM 2851 N N . HIS A 1 374 ? 15.345 4.941 -12.623 1.00 96.62 374 HIS A N 1
ATOM 2852 C CA . HIS A 1 374 ? 14.449 6.081 -12.796 1.00 96.62 374 HIS A CA 1
ATOM 2853 C C . HIS A 1 374 ? 13.371 6.091 -11.713 1.00 96.62 374 HIS A C 1
ATOM 2855 O O . HIS A 1 374 ? 13.184 5.121 -10.975 1.00 96.62 374 HIS A O 1
ATOM 2861 N N . SER A 1 375 ? 12.667 7.207 -11.615 1.00 97.50 375 SER A N 1
ATOM 2862 C CA . SER A 1 375 ? 11.579 7.415 -10.666 1.00 97.50 375 SER A CA 1
ATOM 2863 C C . SER A 1 375 ? 10.446 8.149 -11.360 1.00 97.50 375 SER A C 1
ATOM 2865 O O . SER A 1 375 ? 10.692 9.007 -12.205 1.00 97.50 375 SER A O 1
ATOM 2867 N N . CYS A 1 376 ? 9.213 7.838 -10.981 1.00 96.38 376 CYS A N 1
ATOM 2868 C CA . CYS A 1 376 ? 8.015 8.479 -11.501 1.00 96.38 376 CYS A CA 1
ATOM 2869 C C . CYS A 1 376 ? 7.085 8.862 -10.358 1.00 96.38 376 CYS A C 1
ATOM 2871 O O . CYS A 1 376 ? 6.793 8.047 -9.488 1.00 96.38 376 CYS A O 1
ATOM 2873 N N . ALA A 1 377 ? 6.578 10.089 -10.364 1.00 95.56 377 ALA A N 1
ATOM 2874 C CA . ALA A 1 377 ? 5.670 10.584 -9.343 1.00 95.56 377 ALA A CA 1
ATOM 2875 C C . ALA A 1 377 ? 4.396 11.162 -9.951 1.00 95.56 377 ALA A C 1
ATOM 2877 O O . ALA A 1 377 ? 4.409 11.805 -11.004 1.00 95.56 377 ALA A O 1
ATOM 2878 N N . LEU A 1 378 ? 3.290 10.948 -9.243 1.00 93.19 378 LEU A N 1
ATOM 2879 C CA . LEU A 1 378 ? 1.997 11.523 -9.570 1.00 93.19 378 LEU A CA 1
ATOM 2880 C C . LEU A 1 378 ? 1.808 12.818 -8.783 1.00 93.19 378 LEU A C 1
ATOM 2882 O O . LEU A 1 378 ? 1.920 12.840 -7.557 1.00 93.19 378 LEU A O 1
ATOM 2886 N N . ARG A 1 379 ? 1.493 13.902 -9.481 1.00 93.19 379 ARG A N 1
ATOM 2887 C CA . ARG A 1 379 ? 1.187 15.209 -8.895 1.00 93.19 379 ARG A CA 1
ATOM 2888 C C . ARG A 1 379 ? -0.258 15.258 -8.410 1.00 93.19 379 ARG A C 1
ATOM 2890 O O . ARG A 1 379 ? -1.126 14.540 -8.903 1.00 93.19 379 ARG A O 1
ATOM 2897 N N . THR A 1 380 ? -0.546 16.167 -7.484 1.00 88.06 380 THR A N 1
ATOM 2898 C CA . THR A 1 380 ? -1.909 16.371 -6.953 1.00 88.06 380 THR A CA 1
ATOM 2899 C C . THR A 1 380 ? -2.927 16.807 -8.013 1.00 88.06 380 THR A C 1
ATOM 2901 O O . THR A 1 380 ? -4.112 16.541 -7.859 1.00 88.06 380 THR A O 1
ATOM 2904 N N . ASN A 1 381 ? -2.477 17.414 -9.115 1.00 87.00 381 ASN A N 1
ATOM 2905 C CA . ASN A 1 381 ? -3.323 17.809 -10.247 1.00 87.00 381 ASN A CA 1
ATOM 2906 C C . ASN A 1 381 ? -3.545 16.692 -11.293 1.00 87.00 381 ASN A C 1
ATOM 2908 O O . ASN A 1 381 ? -4.135 16.950 -12.343 1.00 87.00 381 ASN A O 1
ATOM 2912 N N . GLY A 1 382 ? -3.045 15.475 -11.042 1.00 87.12 382 GLY A N 1
ATOM 2913 C CA . GLY A 1 382 ? -3.150 14.330 -11.951 1.00 87.12 382 GLY A CA 1
ATOM 2914 C C . GLY A 1 382 ? -2.086 14.272 -13.053 1.00 87.12 382 GLY A C 1
ATOM 2915 O O . GLY A 1 382 ? -2.116 13.353 -13.866 1.00 87.12 382 GLY A O 1
ATOM 2916 N N . GLY A 1 383 ? -1.140 15.215 -13.115 1.00 91.44 383 GLY A N 1
ATOM 2917 C CA . GLY A 1 383 ? 0.019 15.107 -14.009 1.00 91.44 383 GLY A CA 1
ATOM 2918 C C . GLY A 1 383 ? 1.064 14.126 -13.465 1.00 91.44 383 GLY A C 1
ATOM 2919 O O . GLY A 1 383 ? 1.278 14.075 -12.258 1.00 91.44 383 GLY A O 1
ATOM 2920 N N . ALA A 1 384 ? 1.747 13.378 -14.332 1.00 92.62 384 ALA A N 1
ATOM 2921 C CA . ALA A 1 384 ? 2.889 12.547 -13.943 1.00 92.62 384 ALA A CA 1
ATOM 2922 C C . ALA A 1 384 ? 4.208 13.210 -14.353 1.00 92.62 384 ALA A C 1
ATOM 2924 O O . ALA A 1 384 ? 4.273 13.894 -15.375 1.00 92.62 384 ALA A O 1
ATOM 2925 N N . VAL A 1 385 ? 5.252 13.003 -13.555 1.00 94.81 385 VAL A N 1
ATOM 2926 C CA . VAL A 1 385 ? 6.621 13.429 -13.862 1.00 94.81 385 VAL A CA 1
ATOM 2927 C C . VAL A 1 385 ? 7.550 12.263 -13.583 1.00 94.81 385 VAL A C 1
ATOM 2929 O O . VAL A 1 385 ? 7.457 11.659 -12.517 1.00 94.81 385 VAL A O 1
ATOM 2932 N N . CYS A 1 386 ? 8.436 11.954 -14.524 1.00 96.06 386 CYS A N 1
ATOM 2933 C CA . CYS A 1 386 ? 9.477 10.953 -14.347 1.00 96.06 386 CYS A CA 1
ATOM 2934 C C . CYS A 1 386 ? 10.853 11.579 -14.562 1.00 96.06 386 CYS A C 1
ATOM 2936 O O . CYS A 1 386 ? 10.998 12.515 -15.347 1.00 96.06 386 CYS A O 1
ATOM 2938 N N . TRP A 1 387 ? 11.853 11.073 -13.850 1.00 96.94 387 TRP A N 1
ATOM 2939 C CA . TRP A 1 387 ? 13.229 11.560 -13.899 1.00 96.94 387 TRP A CA 1
ATOM 2940 C C . TRP A 1 387 ? 14.215 10.413 -13.659 1.00 96.94 387 TRP A C 1
ATOM 2942 O O . TRP A 1 387 ? 13.840 9.323 -13.220 1.00 96.94 387 TRP A O 1
ATOM 2952 N N . GLY A 1 388 ? 15.489 10.672 -13.934 1.00 97.12 388 GLY A N 1
ATOM 2953 C CA . GLY A 1 388 ? 16.573 9.713 -13.766 1.00 97.12 388 GLY A CA 1
ATOM 2954 C C . GLY A 1 388 ? 17.018 9.078 -15.087 1.00 97.12 388 GLY A C 1
ATOM 2955 O O . GLY A 1 388 ? 17.061 9.742 -16.125 1.00 97.12 388 GLY A O 1
ATOM 2956 N N . GLY A 1 389 ? 17.345 7.785 -15.048 1.00 94.81 389 GLY A N 1
ATOM 2957 C CA . GLY A 1 389 ? 17.695 6.984 -16.220 1.00 94.81 389 GLY A CA 1
ATOM 2958 C C . GLY A 1 389 ? 16.618 7.049 -17.305 1.00 94.81 389 GLY A C 1
ATOM 2959 O O . GLY A 1 389 ? 15.426 7.012 -17.018 1.00 94.81 389 GLY A O 1
ATOM 2960 N N . ASN A 1 390 ? 17.043 7.199 -18.559 1.00 94.12 390 ASN A N 1
ATOM 2961 C CA . ASN A 1 390 ? 16.128 7.366 -19.690 1.00 94.12 390 ASN A CA 1
ATOM 2962 C C . ASN A 1 390 ? 16.689 6.774 -20.993 1.00 94.12 390 ASN A C 1
ATOM 2964 O O . ASN A 1 390 ? 16.410 7.270 -22.088 1.00 94.12 390 ASN A O 1
ATOM 2968 N N . SER A 1 391 ? 17.558 5.764 -20.901 1.00 90.69 391 SER A N 1
ATOM 2969 C CA . SER A 1 391 ? 18.205 5.187 -22.087 1.00 90.69 391 SER A CA 1
ATOM 2970 C C . SER A 1 391 ? 17.219 4.442 -22.990 1.00 90.69 391 SER A C 1
ATOM 2972 O O . SER A 1 391 ? 17.474 4.332 -24.188 1.00 90.69 391 SER A O 1
ATOM 2974 N N . HIS A 1 392 ? 16.080 4.009 -22.448 1.00 86.62 392 HIS A N 1
ATOM 2975 C CA . HIS A 1 392 ? 14.996 3.331 -23.155 1.00 86.62 392 HIS A CA 1
ATOM 2976 C C . HIS A 1 392 ? 13.731 4.196 -23.277 1.00 86.62 392 HIS A C 1
ATOM 2978 O O . HIS A 1 392 ? 12.716 3.717 -23.771 1.00 86.62 392 HIS A O 1
ATOM 2984 N N . GLY A 1 393 ? 13.767 5.457 -22.834 1.00 88.00 393 GLY A N 1
ATOM 2985 C CA . GLY A 1 393 ? 12.593 6.330 -22.791 1.00 88.00 393 GLY A CA 1
ATOM 2986 C C . GLY A 1 393 ? 11.711 6.142 -21.551 1.00 88.00 393 GLY A C 1
ATOM 2987 O O . GLY A 1 393 ? 10.628 6.704 -21.506 1.00 88.00 393 GLY A O 1
ATOM 2988 N N . GLU A 1 394 ? 12.138 5.378 -20.545 1.00 89.81 394 GLU A N 1
ATOM 2989 C CA . GLU A 1 394 ? 11.377 5.031 -19.336 1.00 89.81 394 GLU A CA 1
ATOM 2990 C C . GLU A 1 394 ? 10.986 6.232 -18.454 1.00 89.81 394 GLU A C 1
ATOM 2992 O O . GLU A 1 394 ? 9.972 6.182 -17.748 1.00 89.81 394 GLU A O 1
ATOM 2997 N N . ALA A 1 395 ? 11.728 7.340 -18.554 1.00 93.25 395 ALA A N 1
ATOM 2998 C CA . ALA A 1 395 ? 11.415 8.610 -17.903 1.00 93.25 395 ALA A CA 1
ATOM 2999 C C . ALA A 1 395 ? 10.699 9.617 -18.831 1.00 93.25 395 ALA A C 1
ATOM 3001 O O . ALA A 1 395 ? 10.327 10.706 -18.395 1.00 93.25 395 ALA A O 1
ATOM 3002 N N . ALA A 1 396 ? 10.461 9.274 -20.100 1.00 91.75 396 ALA A N 1
ATOM 3003 C CA . ALA A 1 396 ? 9.752 10.129 -21.048 1.00 91.75 396 ALA A CA 1
ATOM 3004 C C . ALA A 1 396 ? 8.229 9.957 -20.912 1.00 91.75 396 ALA A C 1
ATOM 3006 O O . ALA A 1 396 ? 7.613 9.160 -21.615 1.00 91.75 396 ALA A O 1
ATOM 3007 N N . VAL A 1 397 ? 7.614 10.717 -19.998 1.00 90.50 397 VAL A N 1
ATOM 3008 C CA . VAL A 1 397 ? 6.157 10.675 -19.783 1.00 90.50 397 VAL A CA 1
ATOM 3009 C C . VAL A 1 397 ? 5.413 11.060 -21.074 1.00 90.50 397 VAL A C 1
ATOM 3011 O O . VAL A 1 397 ? 5.633 12.157 -21.598 1.00 90.50 397 VAL A O 1
ATOM 3014 N N . PRO A 1 398 ? 4.489 10.222 -21.575 1.00 86.88 398 PRO A N 1
ATOM 3015 C CA . PRO A 1 398 ? 3.725 10.520 -22.780 1.00 86.88 398 PRO A CA 1
ATOM 3016 C C . PRO A 1 398 ? 2.706 11.635 -22.513 1.00 86.88 398 PRO A C 1
ATOM 3018 O O . PRO A 1 398 ? 1.760 11.470 -21.742 1.00 86.88 398 PRO A O 1
ATOM 3021 N N . THR A 1 399 ? 2.881 12.780 -23.177 1.00 81.56 399 THR A N 1
ATOM 3022 C CA . THR A 1 399 ? 2.028 13.976 -23.011 1.00 81.56 399 THR A CA 1
ATOM 3023 C C . THR A 1 399 ? 1.013 14.176 -24.136 1.00 81.56 399 THR A C 1
ATOM 3025 O O . THR A 1 399 ? 0.124 15.019 -24.008 1.00 81.56 399 THR A O 1
ATOM 3028 N N . LYS A 1 400 ? 1.131 13.414 -25.232 1.00 81.12 400 LYS A N 1
ATOM 3029 C CA . LYS A 1 400 ? 0.240 13.486 -26.396 1.00 81.12 400 LYS A CA 1
ATOM 3030 C C . LYS A 1 400 ? -0.552 12.178 -26.570 1.00 81.12 400 LYS A C 1
ATOM 3032 O O . LYS A 1 400 ? 0.046 11.102 -26.503 1.00 81.12 400 LYS A O 1
ATOM 3037 N N . PRO A 1 401 ? -1.881 12.250 -26.798 1.00 84.00 401 PRO A N 1
ATOM 3038 C CA . PRO A 1 401 ? -2.751 13.407 -26.511 1.00 84.00 401 PRO A CA 1
ATOM 3039 C C . PRO A 1 401 ? -2.668 13.804 -25.022 1.00 84.00 401 PRO A C 1
ATOM 3041 O O . PRO A 1 401 ? -2.138 13.013 -24.249 1.00 84.00 401 PRO A O 1
ATOM 3044 N N . PRO A 1 402 ? -3.189 14.970 -24.587 1.00 84.06 402 PRO A N 1
ATOM 3045 C CA . PRO A 1 402 ? -3.180 15.345 -23.173 1.00 84.06 402 PRO A CA 1
ATOM 3046 C C . PRO A 1 402 ? -3.709 14.214 -22.278 1.00 84.06 402 PRO A C 1
ATOM 3048 O O . PRO A 1 402 ? -4.777 13.639 -22.540 1.00 84.06 402 PRO A O 1
ATOM 3051 N N . ARG A 1 403 ? -2.936 13.881 -21.238 1.00 85.12 403 ARG A N 1
ATOM 3052 C CA . ARG A 1 403 ? -3.229 12.802 -20.285 1.00 85.12 403 ARG A CA 1
ATOM 3053 C C . ARG A 1 403 ? -3.253 13.329 -18.860 1.00 85.12 403 ARG A C 1
ATOM 3055 O O . ARG A 1 403 ? -2.506 14.241 -18.504 1.00 85.12 403 ARG A O 1
ATOM 3062 N N . ARG A 1 404 ? -4.093 12.705 -18.042 1.00 88.25 404 ARG A N 1
ATOM 3063 C CA . ARG A 1 404 ? -4.022 12.748 -16.580 1.00 88.25 404 ARG A CA 1
ATOM 3064 C C . ARG A 1 404 ? -3.964 11.314 -16.097 1.00 88.25 404 ARG A C 1
ATOM 3066 O O . ARG A 1 404 ? -4.521 10.443 -16.749 1.00 88.25 404 ARG A O 1
ATOM 3073 N N . PHE A 1 405 ? -3.311 11.065 -14.976 1.00 87.38 405 PHE A N 1
ATOM 3074 C CA . PHE A 1 405 ? -3.114 9.716 -14.472 1.00 87.38 405 PHE A CA 1
ATOM 3075 C C . PHE A 1 405 ? -3.751 9.547 -13.092 1.00 87.38 405 PHE A C 1
ATOM 3077 O O . PHE A 1 405 ? -3.720 10.462 -12.268 1.00 87.38 405 PHE A O 1
ATOM 3084 N N . LYS A 1 406 ? -4.340 8.372 -12.842 1.00 85.44 406 LYS A N 1
ATOM 3085 C CA . LYS A 1 406 ? -4.837 7.970 -11.511 1.00 85.44 406 LYS A CA 1
ATOM 3086 C C . LYS A 1 406 ? -3.760 7.237 -10.706 1.00 85.44 406 LYS A C 1
ATOM 3088 O O . LYS A 1 406 ? -3.695 7.393 -9.489 1.00 85.44 406 LYS A O 1
ATOM 3093 N N . ALA A 1 407 ? -2.902 6.486 -11.396 1.00 86.00 407 ALA A N 1
ATOM 3094 C CA . ALA A 1 407 ? -1.814 5.702 -10.822 1.00 86.00 407 ALA A CA 1
ATOM 3095 C C . ALA A 1 407 ? -0.633 5.614 -11.800 1.00 86.00 407 ALA A C 1
ATOM 3097 O O . ALA A 1 407 ? -0.823 5.694 -13.016 1.00 86.00 407 ALA A O 1
ATOM 3098 N N . VAL A 1 408 ? 0.572 5.430 -11.259 1.00 90.62 408 VAL A N 1
ATOM 3099 C CA . VAL A 1 408 ? 1.814 5.208 -12.008 1.00 90.62 408 VAL A CA 1
ATOM 3100 C C . VAL A 1 408 ? 2.634 4.122 -11.314 1.00 90.62 408 VAL A C 1
ATOM 3102 O O . VAL A 1 408 ? 2.721 4.107 -10.087 1.00 90.62 408 VAL A O 1
ATOM 3105 N N . SER A 1 409 ? 3.225 3.225 -12.096 1.00 92.56 409 SER A N 1
ATOM 3106 C CA . SER A 1 409 ? 4.089 2.144 -11.630 1.00 92.56 409 SER A CA 1
ATOM 3107 C C . SER A 1 409 ? 5.324 2.057 -12.525 1.00 92.56 409 SER A C 1
ATOM 3109 O O . SER A 1 409 ? 5.215 1.851 -13.735 1.00 92.56 409 SER A O 1
ATOM 3111 N N . ALA A 1 410 ? 6.494 2.265 -11.928 1.00 93.12 410 ALA A N 1
ATOM 3112 C CA . ALA A 1 410 ? 7.791 2.166 -12.579 1.00 93.12 410 ALA A CA 1
ATOM 3113 C C . ALA A 1 410 ? 8.362 0.755 -12.385 1.00 93.12 410 ALA A C 1
ATOM 3115 O O . ALA A 1 410 ? 8.534 0.306 -11.256 1.00 93.12 410 ALA A O 1
ATOM 3116 N N . GLY A 1 411 ? 8.647 0.076 -13.495 1.00 90.75 411 GLY A N 1
ATOM 3117 C CA . GLY A 1 411 ? 9.372 -1.190 -13.530 1.00 90.75 411 GLY A CA 1
ATOM 3118 C C . GLY A 1 411 ? 10.881 -0.969 -13.646 1.00 90.75 411 GLY A C 1
ATOM 3119 O O . GLY A 1 411 ? 11.410 0.086 -13.291 1.00 90.75 411 GLY A O 1
ATOM 3120 N N . TRP A 1 412 ? 11.611 -1.944 -14.187 1.00 90.50 412 TRP A N 1
ATOM 3121 C CA . TRP A 1 412 ? 13.074 -1.831 -14.288 1.00 90.50 412 TRP A CA 1
ATOM 3122 C C . TRP A 1 412 ? 13.546 -0.867 -15.378 1.00 90.50 412 TRP A C 1
ATOM 3124 O O . TRP A 1 412 ? 14.468 -0.084 -15.167 1.00 90.50 412 TRP A O 1
ATOM 3134 N N . SER A 1 413 ? 12.930 -0.923 -16.558 1.00 89.44 413 SER A N 1
ATOM 3135 C CA . SER A 1 413 ? 13.259 -0.047 -17.698 1.00 89.44 413 SER A CA 1
ATOM 3136 C C . SER A 1 413 ? 12.020 0.354 -18.495 1.00 89.44 413 SER A C 1
ATOM 3138 O O . SER A 1 413 ? 12.107 0.698 -19.673 1.00 89.44 413 SER A O 1
ATOM 3140 N N . HIS A 1 414 ? 10.853 0.283 -17.864 1.00 90.00 414 HIS A N 1
ATOM 3141 C CA . HIS A 1 414 ? 9.580 0.734 -18.406 1.00 90.00 414 HIS A CA 1
ATOM 3142 C C . HIS A 1 414 ? 8.724 1.306 -17.286 1.00 90.00 414 HIS A C 1
ATOM 3144 O O . HIS A 1 414 ? 8.962 1.057 -16.104 1.00 90.00 414 HIS A O 1
ATOM 3150 N N . THR A 1 415 ? 7.714 2.071 -17.666 1.00 91.44 415 THR A N 1
ATOM 3151 C CA . THR A 1 415 ? 6.738 2.643 -16.747 1.00 91.44 415 THR A CA 1
ATOM 3152 C C . THR A 1 415 ? 5.355 2.416 -17.325 1.00 91.44 415 THR A C 1
ATOM 3154 O O . THR A 1 415 ? 5.155 2.574 -18.527 1.00 91.44 415 THR A O 1
ATOM 3157 N N . CYS A 1 416 ? 4.402 2.052 -16.475 1.00 90.12 416 CYS A N 1
ATOM 3158 C CA . CYS A 1 416 ? 2.994 1.955 -16.826 1.00 90.12 416 CYS A CA 1
ATOM 3159 C C . CYS A 1 416 ? 2.170 2.908 -15.960 1.00 90.12 416 CYS A C 1
ATOM 3161 O O . CYS A 1 416 ? 2.473 3.130 -14.789 1.00 90.12 416 CYS A O 1
ATOM 3163 N N . ALA A 1 417 ? 1.105 3.463 -16.522 1.00 88.19 417 ALA A N 1
ATOM 3164 C CA . ALA A 1 417 ? 0.191 4.344 -15.814 1.00 88.19 417 ALA A CA 1
ATOM 3165 C C . ALA A 1 417 ? -1.253 4.128 -16.265 1.00 88.19 417 ALA A C 1
ATOM 3167 O O . ALA A 1 417 ? -1.511 3.684 -17.384 1.00 88.19 417 ALA A O 1
ATOM 3168 N N . VAL A 1 418 ? -2.192 4.470 -15.385 1.00 85.62 418 VAL A N 1
ATOM 3169 C CA . VAL A 1 418 ? -3.634 4.423 -15.661 1.00 85.62 418 VAL A CA 1
ATOM 3170 C C . VAL A 1 418 ? -4.089 5.813 -16.096 1.00 85.62 418 VAL A C 1
ATOM 3172 O O . VAL A 1 418 ? -4.059 6.739 -15.281 1.00 85.62 418 VAL A O 1
ATOM 3175 N N . ASP A 1 419 ? -4.481 5.972 -17.363 1.00 84.56 419 ASP A N 1
ATOM 3176 C CA . ASP A 1 419 ? -5.018 7.224 -17.912 1.00 84.56 419 ASP A CA 1
ATOM 3177 C C . ASP A 1 419 ? -6.410 7.481 -17.324 1.00 84.56 419 ASP A C 1
ATOM 3179 O O . ASP A 1 419 ? -7.360 6.739 -17.562 1.00 84.56 419 ASP A O 1
ATOM 3183 N N . ALA A 1 420 ? -6.520 8.555 -16.551 1.00 80.81 420 ALA A N 1
ATOM 3184 C CA . ALA A 1 420 ? -7.727 8.972 -15.857 1.00 80.81 420 ALA A CA 1
ATOM 3185 C C . ALA A 1 420 ? -8.848 9.419 -16.800 1.00 80.81 420 ALA A C 1
ATOM 3187 O O . ALA A 1 420 ? -10.002 9.427 -16.390 1.00 80.81 420 ALA A O 1
ATOM 3188 N N . LEU A 1 421 ? -8.508 9.875 -18.010 1.00 79.44 421 LEU A N 1
ATOM 3189 C CA . LEU A 1 421 ? -9.472 10.452 -18.952 1.00 79.44 421 LEU A CA 1
ATOM 3190 C C . LEU A 1 421 ? -10.075 9.407 -19.888 1.00 79.44 421 LEU A C 1
ATOM 3192 O O . LEU A 1 421 ? -11.092 9.664 -20.522 1.00 79.44 421 LEU A O 1
ATOM 3196 N N . ARG A 1 422 ? -9.393 8.273 -20.045 1.00 77.06 422 ARG A N 1
ATOM 3197 C CA . ARG A 1 422 ? -9.731 7.235 -21.029 1.00 77.06 422 ARG A CA 1
ATOM 3198 C C . ARG A 1 422 ? -9.913 5.863 -20.398 1.00 77.06 422 ARG A C 1
ATOM 3200 O O . ARG A 1 422 ? -10.193 4.914 -21.123 1.00 77.06 422 ARG A O 1
ATOM 3207 N N . ASP A 1 423 ? -9.693 5.776 -19.087 1.00 73.31 423 ASP A N 1
ATOM 3208 C CA . ASP A 1 423 ? -9.737 4.557 -18.288 1.00 73.31 423 ASP A CA 1
ATOM 3209 C C . ASP A 1 423 ? -9.036 3.386 -18.994 1.00 73.31 423 ASP A C 1
ATOM 3211 O O . ASP A 1 423 ? -9.592 2.302 -19.178 1.00 73.31 423 ASP A O 1
ATOM 3215 N N . ASN A 1 424 ? -7.792 3.629 -19.423 1.00 75.81 424 ASN A N 1
ATOM 3216 C CA . ASN A 1 424 ? -6.924 2.633 -20.045 1.00 75.81 424 ASN A CA 1
ATOM 3217 C C . ASN A 1 424 ? -5.513 2.638 -19.434 1.00 75.81 424 ASN A C 1
ATOM 3219 O O . ASN A 1 424 ? -5.095 3.595 -18.781 1.00 75.81 424 ASN A O 1
ATOM 3223 N N . VAL A 1 425 ? -4.776 1.541 -19.632 1.00 81.88 425 VAL A N 1
ATOM 3224 C CA . VAL A 1 425 ? -3.377 1.420 -19.198 1.00 81.88 425 VAL A CA 1
ATOM 3225 C C . VAL A 1 425 ? -2.451 1.767 -20.357 1.00 81.88 425 VAL A C 1
ATOM 3227 O O . VAL A 1 425 ? -2.576 1.228 -21.459 1.00 81.88 425 VAL A O 1
ATOM 3230 N N . VAL A 1 426 ? -1.496 2.648 -20.085 1.00 84.56 426 VAL A N 1
ATOM 3231 C CA . VAL A 1 426 ? -0.482 3.098 -21.036 1.00 84.56 426 VAL A CA 1
ATOM 3232 C C . VAL A 1 426 ? 0.890 2.786 -20.470 1.00 84.56 426 VAL A C 1
ATOM 3234 O O . VAL A 1 426 ? 1.160 3.125 -19.320 1.00 84.56 426 VAL A O 1
ATOM 3237 N N . CYS A 1 427 ? 1.760 2.178 -21.274 1.00 87.44 427 CYS A N 1
ATOM 3238 C CA . CYS A 1 427 ? 3.139 1.902 -20.892 1.00 87.44 427 CYS A CA 1
ATOM 3239 C C . CYS A 1 427 ? 4.126 2.539 -21.878 1.00 87.44 427 CYS A C 1
ATOM 3241 O O . CYS A 1 427 ? 3.833 2.689 -23.063 1.00 87.44 427 CYS A O 1
ATOM 3243 N N . TRP A 1 428 ? 5.300 2.917 -21.385 1.00 89.06 428 TRP A N 1
ATOM 3244 C CA . TRP A 1 428 ? 6.394 3.483 -22.175 1.00 89.06 428 TRP A CA 1
ATOM 3245 C C . TRP A 1 428 ? 7.750 3.017 -21.626 1.00 89.06 428 TRP A C 1
ATOM 3247 O O . TRP A 1 428 ? 7.843 2.553 -20.488 1.00 89.06 428 TRP A O 1
ATOM 3257 N N . GLY A 1 429 ? 8.803 3.120 -22.436 1.00 87.12 429 GLY A N 1
ATOM 3258 C CA . GLY A 1 429 ? 10.132 2.583 -22.131 1.00 87.12 429 GLY A CA 1
ATOM 3259 C C . GLY A 1 429 ? 10.463 1.337 -22.958 1.00 87.12 429 GLY A C 1
ATOM 3260 O O . GLY A 1 429 ? 10.013 1.190 -24.093 1.00 87.12 429 GLY A O 1
ATOM 3261 N N . LYS A 1 430 ? 11.246 0.414 -22.391 1.00 82.06 430 LYS A N 1
ATOM 3262 C CA . LYS A 1 430 ? 11.708 -0.804 -23.073 1.00 82.06 430 LYS A CA 1
ATOM 3263 C C . LYS A 1 430 ? 10.566 -1.807 -23.318 1.00 82.06 430 LYS A C 1
ATOM 3265 O O . LYS A 1 430 ? 9.988 -2.325 -22.367 1.00 82.06 430 LYS A O 1
ATOM 3270 N N . GLY A 1 431 ? 10.304 -2.153 -24.583 1.00 66.56 431 GLY A N 1
ATOM 3271 C CA . GLY A 1 431 ? 9.383 -3.224 -25.004 1.00 66.56 431 GLY A CA 1
ATOM 3272 C C . GLY A 1 431 ? 10.093 -4.351 -25.775 1.00 66.56 431 GLY A C 1
ATOM 3273 O O . GLY A 1 431 ? 11.123 -4.119 -26.399 1.00 66.56 431 GLY A O 1
ATOM 3274 N N . ARG A 1 432 ? 9.572 -5.592 -25.725 1.00 48.50 432 ARG A N 1
ATOM 3275 C CA . ARG A 1 432 ? 10.117 -6.751 -26.484 1.00 48.50 432 ARG A CA 1
ATOM 3276 C C . ARG A 1 432 ? 9.595 -6.873 -27.925 1.00 48.50 432 ARG A C 1
ATOM 3278 O O . ARG A 1 432 ? 10.090 -7.723 -28.657 1.00 48.50 432 ARG A O 1
ATOM 3285 N N . ARG A 1 433 ? 8.617 -6.066 -28.343 1.00 42.94 433 ARG A N 1
ATOM 3286 C CA . ARG A 1 433 ? 8.214 -5.949 -29.751 1.00 42.94 433 ARG A CA 1
ATOM 3287 C C . ARG A 1 433 ? 8.218 -4.470 -30.116 1.00 42.94 433 ARG A C 1
ATOM 3289 O O . ARG A 1 433 ? 7.513 -3.693 -29.485 1.00 42.94 433 ARG A O 1
ATOM 3296 N N . ASP A 1 434 ? 9.055 -4.168 -31.093 1.00 33.56 434 ASP A N 1
ATOM 3297 C CA . ASP A 1 434 ? 9.386 -2.880 -31.697 1.00 33.56 434 ASP A CA 1
ATOM 3298 C C . ASP A 1 434 ? 10.398 -1.964 -30.985 1.00 33.56 434 ASP A C 1
ATOM 3300 O O . ASP A 1 434 ? 10.343 -1.761 -29.768 1.00 33.56 434 ASP A O 1
ATOM 3304 N N . PRO A 1 435 ? 11.346 -1.386 -31.758 1.00 30.69 435 PRO A N 1
ATOM 3305 C CA . PRO A 1 435 ? 12.193 -0.299 -31.303 1.00 30.69 435 PRO A CA 1
ATOM 3306 C C . PRO A 1 435 ? 11.306 0.938 -31.163 1.00 30.69 435 PRO A C 1
ATOM 3308 O O . PRO A 1 435 ? 11.111 1.693 -32.109 1.00 30.69 435 PRO A O 1
ATOM 3311 N N . VAL A 1 436 ? 10.716 1.118 -29.983 1.00 37.16 436 VAL A N 1
ATOM 3312 C CA . VAL A 1 436 ? 9.908 2.298 -29.678 1.00 37.16 436 VAL A CA 1
ATOM 3313 C C . VAL A 1 436 ? 10.799 3.536 -29.801 1.00 37.16 436 VAL A C 1
ATOM 3315 O O . VAL A 1 436 ? 11.772 3.710 -29.062 1.00 37.16 436 VAL A O 1
ATOM 3318 N N . SER A 1 437 ? 10.464 4.393 -30.763 1.00 34.00 437 SER A N 1
ATOM 3319 C CA . SER A 1 437 ? 10.880 5.789 -30.822 1.00 34.00 437 SER A CA 1
ATOM 3320 C C . SER A 1 437 ? 10.657 6.427 -29.453 1.00 34.00 437 SER A C 1
ATOM 3322 O O . SER A 1 437 ? 9.573 6.338 -28.881 1.00 34.00 437 SER A O 1
ATOM 3324 N N . ARG A 1 438 ? 11.701 7.058 -28.904 1.00 41.34 438 ARG A N 1
ATOM 3325 C CA . ARG A 1 438 ? 11.660 7.774 -27.618 1.00 41.34 438 ARG A CA 1
ATOM 3326 C C . ARG A 1 438 ? 10.368 8.601 -27.492 1.00 41.34 438 ARG A C 1
ATOM 3328 O O . ARG A 1 438 ? 10.252 9.636 -28.140 1.00 41.34 438 ARG A O 1
ATOM 3335 N N . GLY A 1 439 ? 9.445 8.177 -26.626 1.00 43.69 439 GLY A N 1
ATOM 3336 C CA . GLY A 1 439 ? 8.247 8.947 -26.268 1.00 43.69 439 GLY A CA 1
ATOM 3337 C C . GLY A 1 439 ? 6.902 8.422 -26.780 1.00 43.69 439 GLY A C 1
ATOM 3338 O O . GLY A 1 439 ? 5.883 9.014 -26.418 1.00 43.69 439 GLY A O 1
ATOM 3339 N N . ASP A 1 440 ? 6.853 7.323 -27.539 1.00 47.81 440 ASP A N 1
ATOM 3340 C CA . ASP A 1 440 ? 5.569 6.743 -27.943 1.00 47.81 440 ASP A CA 1
ATOM 3341 C C . ASP A 1 440 ? 4.997 5.816 -26.860 1.00 47.81 440 ASP A C 1
ATOM 3343 O O . ASP A 1 440 ? 5.581 4.812 -26.452 1.00 47.81 440 ASP A O 1
ATOM 3347 N N . ALA A 1 441 ? 3.821 6.198 -26.366 1.00 54.06 441 ALA A N 1
ATOM 3348 C CA . ALA A 1 441 ? 3.014 5.416 -25.444 1.00 54.06 441 ALA A CA 1
ATOM 3349 C C . ALA A 1 441 ? 2.411 4.210 -26.170 1.00 54.06 441 ALA A C 1
ATOM 3351 O O . ALA A 1 441 ? 1.575 4.384 -27.058 1.00 54.06 441 ALA A O 1
ATOM 3352 N N . VAL A 1 442 ? 2.754 2.996 -25.743 1.00 60.78 442 VAL A N 1
ATOM 3353 C CA . VAL A 1 442 ? 2.100 1.781 -26.233 1.00 60.78 442 VAL A CA 1
ATOM 3354 C C . VAL A 1 442 ? 0.943 1.460 -25.293 1.00 60.78 442 VAL A C 1
ATOM 3356 O O . VAL A 1 442 ? 1.108 1.368 -24.071 1.00 60.78 442 VAL A O 1
ATOM 3359 N N . ALA A 1 443 ? -0.258 1.329 -25.854 1.00 56.94 443 ALA A N 1
ATOM 3360 C CA . ALA A 1 443 ? -1.397 0.840 -25.092 1.00 56.94 443 ALA A CA 1
ATOM 3361 C C . ALA A 1 443 ? -1.083 -0.572 -24.581 1.00 56.94 443 ALA A C 1
ATOM 3363 O O . ALA A 1 443 ? -0.519 -1.390 -25.312 1.00 56.94 443 ALA A O 1
ATOM 3364 N N . ALA A 1 444 ? -1.460 -0.877 -23.338 1.00 57.47 444 ALA A N 1
ATOM 3365 C CA . ALA A 1 444 ? -1.409 -2.258 -22.877 1.00 57.47 444 ALA A CA 1
ATOM 3366 C C . ALA A 1 444 ? -2.246 -3.156 -23.820 1.00 57.47 444 ALA A C 1
ATOM 3368 O O . ALA A 1 444 ? -3.173 -2.652 -24.475 1.00 57.47 444 ALA A O 1
ATOM 3369 N N . PRO A 1 445 ? -1.945 -4.469 -23.907 1.00 60.44 445 PRO A N 1
ATOM 3370 C CA . PRO A 1 445 ? -2.725 -5.397 -24.723 1.00 60.44 445 PRO A CA 1
ATOM 3371 C C . PRO A 1 445 ? -4.221 -5.250 -24.441 1.00 60.44 445 PRO A C 1
ATOM 3373 O O . PRO A 1 445 ? -4.598 -4.985 -23.302 1.00 60.44 445 PRO A O 1
ATOM 3376 N N . GLU A 1 446 ? -5.072 -5.441 -25.449 1.00 58.12 446 GLU A N 1
ATOM 3377 C CA . GLU A 1 446 ? -6.525 -5.210 -25.360 1.00 58.12 446 GLU A CA 1
ATOM 3378 C C . GLU A 1 446 ? -7.166 -5.885 -24.132 1.00 58.12 446 GLU A C 1
ATOM 3380 O O . GLU A 1 446 ? -7.973 -5.279 -23.426 1.00 58.12 446 GLU A O 1
ATOM 3385 N N . ALA A 1 447 ? -6.691 -7.085 -23.782 1.00 51.56 447 ALA A N 1
ATOM 3386 C CA . ALA A 1 447 ? -7.085 -7.792 -22.567 1.00 51.56 447 ALA A CA 1
ATOM 3387 C C . ALA A 1 447 ? -6.865 -6.960 -21.285 1.00 51.56 447 ALA A C 1
ATOM 3389 O O . ALA A 1 447 ? -7.744 -6.914 -20.429 1.00 51.56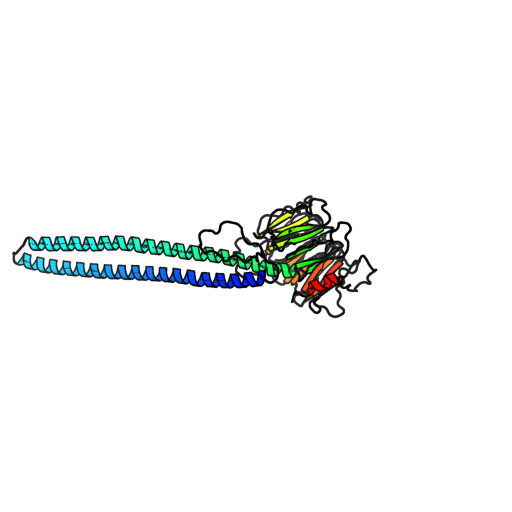 447 ALA A O 1
ATOM 3390 N N . ALA A 1 448 ? -5.735 -6.261 -21.158 1.00 55.66 448 ALA A N 1
ATOM 3391 C CA . ALA A 1 448 ? -5.389 -5.422 -20.008 1.00 55.66 448 ALA A CA 1
ATOM 3392 C C . ALA A 1 448 ? -6.045 -4.027 -20.036 1.00 55.66 448 ALA A C 1
ATOM 3394 O O . ALA A 1 448 ? -6.093 -3.355 -19.006 1.00 55.66 448 ALA A O 1
ATOM 3395 N N . GLN A 1 449 ? -6.588 -3.581 -21.176 1.00 58.03 449 GLN A N 1
ATOM 3396 C CA . GLN A 1 449 ? -7.275 -2.284 -21.267 1.00 58.03 449 GLN A CA 1
ATOM 3397 C C . GLN A 1 449 ? -8.579 -2.264 -20.461 1.00 58.03 449 GLN A C 1
ATOM 3399 O O . GLN A 1 449 ? -8.934 -1.239 -19.886 1.00 58.03 449 GLN A O 1
ATOM 3404 N N . THR A 1 450 ? -9.262 -3.408 -20.357 1.00 56.47 450 THR A N 1
ATOM 3405 C CA . THR A 1 450 ? -10.490 -3.553 -19.553 1.00 56.47 450 THR A CA 1
ATOM 3406 C C . THR A 1 450 ? -10.251 -3.389 -18.051 1.00 56.47 450 THR A C 1
ATOM 3408 O O . THR A 1 450 ? -11.169 -3.027 -17.318 1.00 56.47 450 THR A O 1
ATOM 3411 N N . CYS A 1 451 ? -9.010 -3.576 -17.593 1.00 56.28 451 CYS A N 1
ATOM 3412 C CA . CYS A 1 451 ? -8.654 -3.507 -16.180 1.00 56.28 451 CYS A CA 1
ATOM 3413 C C . CYS A 1 451 ? -8.714 -2.090 -15.624 1.00 56.28 451 CYS A C 1
ATOM 3415 O O . CYS A 1 451 ? -8.859 -1.931 -14.422 1.00 56.28 451 CYS A O 1
ATOM 3417 N N . ALA A 1 452 ? -8.645 -1.062 -16.473 1.00 51.69 452 ALA A N 1
ATOM 3418 C CA . ALA A 1 452 ? -8.678 0.331 -16.044 1.00 51.69 452 ALA A CA 1
ATOM 3419 C C . ALA A 1 452 ? -10.101 0.930 -15.936 1.00 51.69 452 ALA A C 1
ATOM 3421 O O . ALA A 1 452 ? -10.258 1.993 -15.340 1.00 51.69 452 ALA A O 1
ATOM 3422 N N . ARG A 1 453 ? -11.141 0.245 -16.441 1.00 42.53 453 ARG A N 1
ATOM 3423 C CA . ARG A 1 453 ? -12.511 0.784 -16.598 1.00 42.53 453 ARG A CA 1
ATOM 3424 C C . ARG A 1 453 ? -13.349 0.932 -15.324 1.00 42.53 453 ARG A C 1
ATOM 3426 O O . ARG A 1 453 ? -14.409 1.537 -15.391 1.00 42.53 453 ARG A O 1
ATOM 3433 N N . VAL A 1 454 ? -12.921 0.392 -14.183 1.00 35.47 454 VAL A N 1
ATOM 3434 C CA . VAL A 1 454 ? -13.757 0.325 -12.957 1.00 35.47 454 VAL A CA 1
ATOM 3435 C C . VAL A 1 454 ? -13.148 1.086 -11.773 1.00 35.47 454 VAL A C 1
ATOM 3437 O O . VAL A 1 454 ? -13.621 1.010 -10.647 1.00 35.47 454 VAL A O 1
ATOM 3440 N N . TRP A 1 455 ? -12.126 1.904 -12.033 1.00 38.59 455 TRP A N 1
ATOM 3441 C CA . TRP A 1 455 ? -11.513 2.792 -11.036 1.00 38.59 455 TRP A CA 1
ATOM 3442 C C . TRP A 1 455 ? -12.098 4.218 -11.053 1.00 38.59 455 TRP A C 1
ATOM 3444 O O . TRP A 1 455 ? -11.376 5.170 -10.737 1.00 38.59 455 TRP A O 1
ATOM 3454 N N . VAL A 1 456 ? -13.331 4.401 -11.545 1.00 26.39 456 VAL A N 1
ATOM 3455 C CA . VAL A 1 456 ? -14.076 5.679 -11.502 1.00 26.39 456 VAL A CA 1
ATOM 3456 C C . VAL A 1 456 ? -14.946 5.703 -10.260 1.00 26.39 456 VAL A C 1
ATOM 3458 O O . VAL A 1 456 ? -15.685 4.716 -10.063 1.00 26.39 456 VAL A O 1
#

Radius of gyration: 34.88 Å; Cα contacts (8 Å, |Δi|>4): 1007; chains: 1; bounding box: 71×55×122 Å

Secondary structure (DSSP, 8-state):
-----PPPPPPP-TT---S-------TTHHHHHHHHHHHHHHHHHHHHHHHHHHHHHHHHHHHHHHHHHHHHHHHHHHHHHHHHHHHHHHHHHTT---HHHHHHHHHHHHHHHHHHHHHHHHHHHHHHHHHHHHHHHHHHHHHHHHHHHHHHHHHHHHHHHHHHSS-EE-SSEEEEE-TTS-EEEEE--TTSTT---SS-EEEEEE-SSEEEEEETTT--EEEEE--GGG-S-S-PPSS-EEEEEE-SSEEEEEETTS-EEEEE--TTSTT-PPSS-EEEEEE-SSEEEEEEPPTT----TT----EEEEEEE--GGGTT-PPSSEEEEEEE-SSEEEEEETTS-EEEEE--TTSTT---TTS-EEEEEE-SSEEEEEETTS-EEEEE--TTSTT----SS---EEEEEE-SSEEEEEETTTTEEEEEE--SSS---TTPPEEPPHHHHGGGTT--

Nearest PDB structures (foldseek):
  5y05-assembly1_A  TM=3.128E-01  e=3.282E-01  Mycolicibacterium smegmatis MC2 155
  6nct-assembly1_B  TM=3.604E-01  e=5.944E-01  Homo sapiens
  1jch-assembly1_A  TM=3.305E-01  e=4.417E-01  Escherichia coli str. K-12 substr. W3110
  8rd2-assembly1_A  TM=3.619E-01  e=5.350E+00  Trypanosoma brucei

Mean predicted aligned error: 14.32 Å

InterPro domains:
  IPR009091 Regulator of chromosome condensation 1/beta-lactamase-inhibitor protein II [G3DSA:2.130.10.30] (142-296)
  IPR009091 Regulator of chromosome condensation 1/beta-lactamase-inhibitor protein II [G3DSA:2.130.10.30] (297-453)
  IPR009091 Regulator of chromosome condensation 1/beta-lactamase-inhibitor protein II [SSF50985] (166-418)

Solvent-accessible surface area (backbone atoms only — not comparable to full-atom values): 23622 Å² total; per-residue (Å²): 137,86,84,78,89,72,84,83,79,86,83,89,71,90,89,67,90,68,83,88,88,89,73,82,74,58,83,65,59,44,52,55,47,44,53,50,51,47,52,52,50,54,51,51,46,53,54,52,48,54,50,44,51,49,52,42,51,50,49,53,52,51,51,50,51,52,50,57,48,49,54,51,54,51,50,51,51,53,53,51,53,52,50,54,50,53,55,45,56,53,34,54,75,70,72,58,84,60,76,66,60,57,53,52,55,52,51,52,52,52,54,51,51,52,54,53,50,53,46,53,56,51,50,52,54,50,51,52,53,44,53,54,42,51,53,50,45,53,51,50,54,54,52,48,51,55,53,50,50,52,46,51,50,50,41,54,39,55,57,45,27,53,65,68,14,40,50,21,32,11,47,57,28,36,35,26,30,23,72,84,27,36,58,44,43,45,71,52,49,94,50,45,38,33,61,64,71,99,54,50,36,55,30,41,18,27,11,42,50,28,26,37,29,27,31,48,69,70,24,32,60,48,40,41,30,42,45,65,64,57,45,20,44,100,70,58,77,88,56,42,41,61,44,66,20,33,10,49,42,29,30,36,29,30,30,76,87,18,38,67,50,45,41,28,40,47,95,47,38,39,33,58,68,78,90,59,40,41,72,46,68,20,30,12,48,52,31,27,33,28,24,33,48,63,86,89,66,72,80,56,89,90,63,77,73,49,10,37,53,47,39,41,26,38,65,60,62,43,39,35,68,53,65,87,62,58,23,61,34,64,19,25,11,40,46,28,28,38,32,26,30,71,88,13,45,74,51,48,43,32,44,50,96,45,40,39,41,67,68,82,80,92,57,51,40,64,45,60,20,30,12,41,44,25,28,36,32,37,30,73,87,24,44,70,51,40,37,35,36,48,93,49,18,38,24,44,71,57,60,77,71,86,65,34,41,76,43,67,20,29,11,44,46,25,28,36,32,35,31,62,86,73,32,27,34,38,31,31,26,63,58,98,75,65,90,64,60,80,49,61,64,44,67,45,59,74,83,46,28,60,28,35,63,65,82,120

pLDDT: mean 78.6, std 19.13, range [26.23, 98.06]

Sequence (456 aa):
GRVGWRCAEPVARPDTLVHGSFLRCAGIEELEWVTEELQKLRGRAVEEIKFLEARLTAAYIAAKRYQEQHETDMSWFDGQVGKNIGDLSTLVAEGRIYTDNVAILQESRRQRYLVELTHVETMVTLNAAKESLHIAVDQAKISYSRAIETLEQQSLVLARSKVEGAVSAGTHHSCAACADDLVRCWGLNDALQSNPPNVKFLAVSAGDHQTCAIRADNRRAMCWGSNTFGKSTPQPPDGQFHQISAGNSHVCGILLGGSVSCWGDNRHGQSTPPPGRFTLVSSGYEHTCGLRAPPGSERKAGSTIDGEVVCWGSYADGRVNGPTGLFKWVSAGGRHSCGVRVTGEMVCWGGNKHLQTSHPPEFRYKTVSCGHTHSCALRTNGGAVCWGGNSHGEAAVPTKPPRRFKAVSAGWSHTCAVDALRDNVVCWGKGRRDPVSRGDAVAAPEAAQTCARVWV

Organism: Hemiselmis andersenii (NCBI:txid464988)